Protein 3PNU (pdb70)

Solvent-accessible surface area: 29359 Å² total

Sequence (670 aa):
ENLYFQSNAMKLKNPLDMHLHLRDNQMLELIAPLSARDFCAAVIMPNLIPPLCNLEDLKAYKMRILKACKDENFTPLMTLFFKNYDEKFLYSAKDEIFGILYPAGITTNSNGGVSSFDIEYLKPTLEAMSDLNIPLLVHGETNDFVMDRESNFAKIYEKLAKHFPRLKIVMEHITTKTLCELLKDYENLYATITLHHLIITLDDVIGGKMNNPHHLFCKPIAKRYYEDKEEALCELAFSGYEKVMFGSDSAPHPKGCAAGVFSAPVILPVLAELFKQNSSEENLQKFLSDNTCKIYDLKFKEDKILTLEEKEWQVPNVYEDKYNQVVPYMAGEILKFQLKHENLYFQSNAMKLKNPLDMHLHLRDNQMLELIAPLSARDFCAAVIMPNLIPPLCNLEDLKAYKMRILKACCKDENFTPLMTLFFKNYDEKFLYSAKDEIFGILYPAGITTNSSFDIEYLKPTLEAMSDLNIPLLVHGETNDFVMDRESNFAKIYEKLAKHFPRLKIVMEHITTKTLCELLKDYENLYATITLHHLIITLDDVIGGKMNPHLFCKPIAKRYYEDKEEALCELAFSGYEKVMFGSDSAPHPKDGCAAGVFSAPVILPVLAELFKQQNSSEENLQKFLSDNTCKIYDLKFKEDKILTLEEKEWQVPNVYEDKYNQVVPYMAGEILKFQLKH

Structure (mmCIF, N/CA/C/O backbone):
data_3PNU
#
_entry.id   3PNU
#
_cell.length_a   69.520
_cell.length_b   80.802
_cell.length_c   154.878
_cell.angle_alpha   90.00
_cell.angle_beta   90.00
_cell.angle_gamma   90.00
#
_symmetry.space_group_name_H-M   'P 21 21 21'
#
loop_
_entity.id
_entity.type
_entity.pdbx_description
1 polymer Dihydroorotase
2 non-polymer 'ZINC ION'
3 non-polymer 'PHOSPHATE ION'
4 water water
#
loop_
_atom_site.group_PDB
_atom_site.id
_atom_site.type_symbol
_atom_site.label_atom_id
_atom_site.label_alt_id
_atom_site.label_comp_id
_atom_site.label_asym_id
_atom_site.label_entity_id
_atom_site.label_seq_id
_atom_site.pdbx_PDB_ins_code
_atom_site.Cartn_x
_atom_site.Cartn_y
_atom_site.Cartn_z
_atom_site.occupancy
_atom_site.B_iso_or_equiv
_atom_site.auth_seq_id
_atom_site.auth_comp_id
_atom_site.auth_asym_id
_atom_site.auth_atom_id
_atom_site.pdbx_PDB_model_num
ATOM 1 N N . GLU A 1 16 ? 49.041 5.138 50.884 1.00 85.33 -8 GLU A N 1
ATOM 2 C CA . GLU A 1 16 ? 48.687 4.123 49.851 1.00 85.06 -8 GLU A CA 1
ATOM 3 C C . GLU A 1 16 ? 49.910 3.499 49.152 1.00 84.42 -8 GLU A C 1
ATOM 4 O O . GLU A 1 16 ? 49.751 2.563 48.369 1.00 84.29 -8 GLU A O 1
ATOM 10 N N . ASN A 1 17 ? 51.115 4.014 49.427 1.00 83.50 -7 ASN A N 1
ATOM 11 C CA . ASN A 1 17 ? 52.363 3.484 48.830 1.00 82.66 -7 ASN A CA 1
ATOM 12 C C . ASN A 1 17 ? 52.623 2.007 49.149 1.00 82.22 -7 ASN A C 1
ATOM 13 O O . ASN A 1 17 ? 53.324 1.312 48.414 1.00 80.90 -7 ASN A O 1
ATOM 18 N N . LEU A 1 18 ? 52.043 1.539 50.244 1.00 82.23 -6 LEU A N 1
ATOM 19 C CA . LEU A 1 18 ? 52.237 0.186 50.699 1.00 83.01 -6 LEU A CA 1
ATOM 20 C C . LEU A 1 18 ? 50.909 -0.581 50.687 1.00 84.18 -6 LEU A C 1
ATOM 21 O O . LEU A 1 18 ? 49.865 -0.014 50.992 1.00 83.88 -6 LEU A O 1
ATOM 26 N N . TYR A 1 19 ? 50.951 -1.860 50.310 1.00 86.21 -5 TYR A N 1
ATOM 27 C CA . TYR A 1 19 ? 49.740 -2.697 50.274 1.00 88.41 -5 TYR A CA 1
ATOM 28 C C . TYR A 1 19 ? 50.039 -4.172 50.579 1.00 90.09 -5 TYR A C 1
ATOM 29 O O . TYR A 1 19 ? 51.161 -4.635 50.373 1.00 89.87 -5 TYR A O 1
ATOM 38 N N . PHE A 1 20 ? 48.992 -4.937 50.894 1.00 92.45 -4 PHE A N 1
ATOM 39 C CA . PHE A 1 20 ? 49.094 -6.370 51.222 1.00 94.45 -4 PHE A CA 1
ATOM 40 C C . PHE A 1 20 ? 48.662 -7.445 50.206 1.00 95.79 -4 PHE A C 1
ATOM 41 O O . PHE A 1 20 ? 48.425 -7.156 49.056 1.00 96.27 -4 PHE A O 1
ATOM 49 N N . GLN A 1 21 ? 48.591 -8.692 50.662 1.00 97.63 -3 GLN A N 1
ATOM 50 C CA . GLN A 1 21 ? 48.589 -9.888 49.810 1.00 98.82 -3 GLN A CA 1
ATOM 51 C C . GLN A 1 21 ? 48.438 -9.754 48.309 1.00 99.38 -3 GLN A C 1
ATOM 52 O O . GLN A 1 21 ? 49.376 -10.003 47.556 1.00 98.95 -3 GLN A O 1
ATOM 58 N N . SER A 1 22 ? 47.256 -9.356 47.872 1.00 99.79 -2 SER A N 1
ATOM 59 C CA . SER A 1 22 ? 47.052 -8.807 46.550 1.00 99.82 -2 SER A CA 1
ATOM 60 C C . SER A 1 22 ? 46.238 -7.564 46.723 1.00 99.45 -2 SER A C 1
ATOM 61 O O . SER A 1 22 ? 45.720 -7.321 47.793 1.00 99.70 -2 SER A O 1
ATOM 64 N N . ASN A 1 23 ? 46.116 -6.778 45.671 1.00 99.13 -1 ASN A N 1
ATOM 65 C CA . ASN A 1 23 ? 45.319 -5.557 45.709 1.00 98.66 -1 ASN A CA 1
ATOM 66 C C . ASN A 1 23 ? 43.906 -5.788 46.181 1.00 97.21 -1 ASN A C 1
ATOM 67 O O . ASN A 1 23 ? 43.002 -5.899 45.369 1.00 96.82 -1 ASN A O 1
ATOM 72 N N . ALA A 1 24 ? 43.710 -5.849 47.491 1.00 95.42 0 ALA A N 1
ATOM 73 C CA . ALA A 1 24 ? 42.383 -6.165 48.023 1.00 93.33 0 ALA A CA 1
ATOM 74 C C . ALA A 1 24 ? 41.404 -5.011 47.801 1.00 91.42 0 ALA A C 1
ATOM 75 O O . ALA A 1 24 ? 41.106 -4.248 48.733 1.00 91.60 0 ALA A O 1
ATOM 77 N N . MET A 1 25 ? 40.910 -4.892 46.562 1.00 88.25 1 MET A N 1
ATOM 78 C CA . MET A 1 25 ? 39.959 -3.838 46.191 1.00 85.12 1 MET A CA 1
ATOM 79 C C . MET A 1 25 ? 38.519 -4.333 46.335 1.00 81.06 1 MET A C 1
ATOM 80 O O . MET A 1 25 ? 38.143 -5.337 45.735 1.00 80.64 1 MET A O 1
ATOM 85 N N . LYS A 1 26 ? 37.735 -3.629 47.153 1.00 76.71 2 LYS A N 1
ATOM 86 C CA . LYS A 1 26 ? 36.330 -3.959 47.370 1.00 73.71 2 LYS A CA 1
ATOM 87 C C . LYS A 1 26 ? 35.418 -3.015 46.591 1.00 69.71 2 LYS A C 1
ATOM 88 O O . LYS A 1 26 ? 35.633 -1.805 46.558 1.00 68.19 2 LYS A O 1
ATOM 94 N N . LEU A 1 27 ? 34.387 -3.583 45.984 1.00 65.38 3 LEU A N 1
ATOM 95 C CA . LEU A 1 27 ? 33.394 -2.814 45.252 1.00 62.30 3 LEU A CA 1
ATOM 96 C C . LEU A 1 27 ? 32.061 -3.102 45.909 1.00 59.29 3 LEU A C 1
ATOM 97 O O . LEU A 1 27 ? 31.736 -4.251 46.168 1.00 59.31 3 LEU A O 1
ATOM 102 N N . LYS A 1 28 ? 31.292 -2.058 46.178 1.00 56.59 4 LYS A N 1
ATOM 103 C CA . LYS A 1 28 ? 30.006 -2.211 46.826 1.00 54.00 4 LYS A CA 1
ATOM 104 C C . LYS A 1 28 ? 28.807 -1.952 45.901 1.00 51.32 4 LYS A C 1
ATOM 105 O O . LYS A 1 28 ? 28.681 -0.884 45.307 1.00 49.46 4 LYS A O 1
ATOM 111 N N . ASN A 1 29 ? 27.928 -2.943 45.808 1.00 49.18 5 ASN A N 1
ATOM 112 C CA . ASN A 1 29 ? 26.696 -2.844 45.027 1.00 49.42 5 ASN A CA 1
ATOM 113 C C . ASN A 1 29 ? 26.864 -2.318 43.587 1.00 48.16 5 ASN A C 1
ATOM 114 O O . ASN A 1 29 ? 26.238 -1.334 43.204 1.00 48.79 5 ASN A O 1
ATOM 119 N N . PRO A 1 30 ? 27.716 -2.969 42.792 1.00 46.52 6 PRO A N 1
ATOM 120 C CA . PRO A 1 30 ? 27.890 -2.544 41.408 1.00 45.55 6 PRO A CA 1
ATOM 121 C C . PRO A 1 30 ? 26.600 -2.638 40.619 1.00 43.78 6 PRO A C 1
ATOM 122 O O . PRO A 1 30 ? 25.838 -3.604 40.736 1.00 41.52 6 PRO A O 1
ATOM 126 N N . LEU A 1 31 ? 26.364 -1.627 39.808 1.00 42.96 7 LEU A N 1
ATOM 127 C CA . LEU A 1 31 ? 25.183 -1.595 38.994 1.00 42.03 7 LEU A CA 1
ATOM 128 C C . LEU A 1 31 ? 25.558 -1.524 37.529 1.00 39.75 7 LEU A C 1
ATOM 129 O O . LEU A 1 31 ? 26.465 -0.792 37.161 1.00 38.29 7 LEU A O 1
ATOM 134 N N . ASP A 1 32 ? 24.883 -2.316 36.701 1.00 39.29 8 ASP A N 1
ATOM 135 C CA . ASP A 1 32 ? 25.076 -2.240 35.260 1.00 38.79 8 ASP A CA 1
ATOM 136 C C . ASP A 1 32 ? 23.813 -1.589 34.752 1.00 38.04 8 ASP A C 1
ATOM 137 O O . ASP A 1 32 ? 22.770 -2.244 34.651 1.00 38.64 8 ASP A O 1
ATOM 142 N N . MET A 1 33 ? 23.893 -0.295 34.431 1.00 38.52 9 MET A N 1
ATOM 143 C CA . MET A 1 33 ? 22.685 0.459 34.006 1.00 37.93 9 MET A CA 1
ATOM 144 C C . MET A 1 33 ? 22.270 0.345 32.537 1.00 37.07 9 MET A C 1
ATOM 145 O O . MET A 1 33 ? 21.390 1.088 32.084 1.00 36.07 9 MET A O 1
ATOM 150 N N . HIS A 1 34 ? 22.865 -0.591 31.800 1.00 36.62 10 HIS A N 1
ATOM 151 C CA . HIS A 1 34 ? 22.481 -0.804 30.401 1.00 37.57 10 HIS A CA 1
ATOM 152 C C . HIS A 1 34 ? 22.894 -2.214 29.981 1.00 36.17 10 HIS A C 1
ATOM 153 O O . HIS A 1 34 ? 24.035 -2.424 29.619 1.00 35.27 10 HIS A O 1
ATOM 160 N N . LEU A 1 35 ? 21.963 -3.161 29.992 1.00 37.41 11 LEU A N 1
ATOM 161 C CA . LEU A 1 35 ? 22.300 -4.549 29.701 1.00 39.45 11 LEU A CA 1
ATOM 162 C C . LEU A 1 35 ? 21.290 -5.275 28.839 1.00 40.29 11 LEU A C 1
ATOM 163 O O . LEU A 1 35 ? 20.096 -5.116 29.015 1.00 37.07 11 LEU A O 1
ATOM 168 N N . HIS A 1 36 ? 21.794 -6.091 27.913 1.00 43.07 12 HIS A N 1
ATOM 169 C CA . HIS A 1 36 ? 20.945 -6.940 27.046 1.00 44.67 12 HIS A CA 1
ATOM 170 C C . HIS A 1 36 ? 21.114 -8.401 27.452 1.00 45.72 12 HIS A C 1
ATOM 171 O O . HIS A 1 36 ? 22.222 -8.932 27.409 1.00 45.67 12 HIS A O 1
ATOM 178 N N . LEU A 1 37 ? 20.018 -9.037 27.857 1.00 48.42 13 LEU A N 1
ATOM 179 C CA . LEU A 1 37 ? 20.032 -10.445 28.295 1.00 49.75 13 LEU A CA 1
ATOM 180 C C . LEU A 1 37 ? 19.320 -11.384 27.316 1.00 51.69 13 LEU A C 1
ATOM 181 O O . LEU A 1 37 ? 19.234 -12.595 27.547 1.00 50.33 13 LEU A O 1
ATOM 186 N N . ARG A 1 38 ? 18.787 -10.822 26.238 1.00 53.56 14 ARG A N 1
ATOM 187 C CA . ARG A 1 38 ? 18.102 -11.612 25.218 1.00 54.78 14 ARG A CA 1
ATOM 188 C C . ARG A 1 38 ? 16.940 -12.418 25.819 1.00 56.58 14 ARG A C 1
ATOM 189 O O . ARG A 1 38 ? 16.162 -11.880 26.616 1.00 57.22 14 ARG A O 1
ATOM 197 N N . ASP A 1 39 ? 16.803 -13.694 25.450 1.00 57.64 15 ASP A N 1
ATOM 198 C CA . ASP A 1 39 ? 15.696 -14.479 25.981 1.00 58.12 15 ASP A CA 1
ATOM 199 C C . ASP A 1 39 ? 15.889 -15.970 25.765 1.00 58.91 15 ASP A C 1
ATOM 200 O O . ASP A 1 39 ? 16.894 -16.407 25.213 1.00 58.49 15 ASP A O 1
ATOM 205 N N . ASN A 1 40 ? 14.913 -16.741 26.237 1.00 60.18 16 ASN A N 1
ATOM 206 C CA . ASN A 1 40 ? 14.880 -18.173 26.040 1.00 59.74 16 ASN A CA 1
ATOM 207 C C . ASN A 1 40 ? 16.215 -18.786 26.415 1.00 60.09 16 ASN A C 1
ATOM 208 O O . ASN A 1 40 ? 16.737 -18.499 27.490 1.00 60.15 16 ASN A O 1
ATOM 213 N N . GLN A 1 41 ? 16.791 -19.590 25.525 1.00 59.57 17 GLN A N 1
ATOM 214 C CA . GLN A 1 41 ? 18.042 -20.282 25.824 1.00 60.22 17 GLN A CA 1
ATOM 215 C C . GLN A 1 41 ? 19.258 -19.366 25.978 1.00 59.17 17 GLN A C 1
ATOM 216 O O . GLN A 1 41 ? 20.141 -19.634 26.795 1.00 58.93 17 GLN A O 1
ATOM 222 N N . MET A 1 42 ? 19.300 -18.287 25.204 1.00 58.93 18 MET A N 1
ATOM 223 C CA . MET A 1 42 ? 20.416 -17.337 25.283 1.00 58.43 18 MET A CA 1
ATOM 224 C C . MET A 1 42 ? 20.484 -16.704 26.689 1.00 57.08 18 MET A C 1
ATOM 225 O O . MET A 1 42 ? 21.557 -16.570 27.293 1.00 54.21 18 MET A O 1
ATOM 230 N N . LEU A 1 43 ? 19.321 -16.316 27.191 1.00 57.27 19 LEU A N 1
ATOM 231 C CA . LEU A 1 43 ? 19.225 -15.744 28.517 1.00 58.56 19 LEU A CA 1
ATOM 232 C C . LEU A 1 43 ? 19.845 -16.672 29.561 1.00 59.31 19 LEU A C 1
ATOM 233 O O . LEU A 1 43 ? 20.666 -16.231 30.361 1.00 59.88 19 LEU A O 1
ATOM 238 N N . GLU A 1 44 ? 19.472 -17.954 29.528 1.00 59.75 20 GLU A N 1
ATOM 239 C CA . GLU A 1 44 ? 19.989 -18.955 30.486 1.00 61.10 20 GLU A CA 1
ATOM 240 C C . GLU A 1 44 ? 21.515 -19.066 30.469 1.00 60.23 20 GLU A C 1
ATOM 241 O O . GLU A 1 44 ? 22.133 -19.441 31.471 1.00 58.83 20 GLU A O 1
ATOM 247 N N . LEU A 1 45 ? 22.121 -18.734 29.337 1.00 60.11 21 LEU A N 1
ATOM 248 C CA . LEU A 1 45 ? 23.577 -18.819 29.203 1.00 60.86 21 LEU A CA 1
ATOM 249 C C . LEU A 1 45 ? 24.344 -17.583 29.688 1.00 59.94 21 LEU A C 1
ATOM 250 O O . LEU A 1 45 ? 25.345 -17.710 30.388 1.00 61.04 21 LEU A O 1
ATOM 255 N N . ILE A 1 46 ? 23.876 -16.395 29.312 1.00 58.85 22 ILE A N 1
ATOM 256 C CA . ILE A 1 46 ? 24.575 -15.146 29.666 1.00 57.64 22 ILE A CA 1
ATOM 257 C C . ILE A 1 46 ? 24.153 -14.481 31.002 1.00 55.71 22 ILE A C 1
ATOM 258 O O . ILE A 1 46 ? 24.989 -13.871 31.673 1.00 54.42 22 ILE A O 1
ATOM 263 N N . ALA A 1 47 ? 22.879 -14.606 31.378 1.00 53.49 23 ALA A N 1
ATOM 264 C CA . ALA A 1 47 ? 22.368 -13.958 32.592 1.00 54.18 23 ALA A CA 1
ATOM 265 C C . ALA A 1 47 ? 23.255 -14.185 33.808 1.00 54.64 23 ALA A C 1
ATOM 266 O O . ALA A 1 47 ? 23.554 -13.247 34.537 1.00 54.14 23 ALA A O 1
ATOM 268 N N . PRO A 1 48 ? 23.666 -15.434 34.043 1.00 56.12 24 PRO A N 1
ATOM 269 C CA . PRO A 1 48 ? 24.562 -15.720 35.161 1.00 56.04 24 PRO A CA 1
ATOM 270 C C . PRO A 1 48 ? 25.875 -14.975 35.108 1.00 55.11 24 PRO A C 1
ATOM 271 O O . PRO A 1 48 ? 26.437 -14.650 36.134 1.00 55.67 24 PRO A O 1
ATOM 275 N N . LEU A 1 49 ? 26.365 -14.700 33.917 1.00 55.34 25 LEU A N 1
ATOM 276 C CA . LEU A 1 49 ? 27.646 -14.010 33.793 1.00 54.78 25 LEU A CA 1
ATOM 277 C C . LEU A 1 49 ? 27.588 -12.570 34.348 1.00 53.75 25 LEU A C 1
ATOM 278 O O . LEU A 1 49 ? 28.606 -12.022 34.785 1.00 51.61 25 LEU A O 1
ATOM 283 N N . SER A 1 50 ? 26.389 -11.988 34.345 1.00 53.29 26 SER A N 1
ATOM 284 C CA . SER A 1 50 ? 26.156 -10.635 34.888 1.00 53.81 26 SER A CA 1
ATOM 285 C C . SER A 1 50 ? 25.665 -10.703 36.330 1.00 53.44 26 SER A C 1
ATOM 286 O O . SER A 1 50 ? 26.157 -9.989 37.186 1.00 53.37 26 SER A O 1
ATOM 289 N N . ALA A 1 51 ? 24.680 -11.567 36.573 1.00 55.03 27 ALA A N 1
ATOM 290 C CA . ALA A 1 51 ? 24.056 -11.728 37.897 1.00 55.94 27 ALA A CA 1
ATOM 291 C C . ALA A 1 51 ? 25.069 -12.023 38.983 1.00 56.88 27 ALA A C 1
ATOM 292 O O . ALA A 1 51 ? 24.858 -11.685 40.142 1.00 58.03 27 ALA A O 1
ATOM 294 N N . ARG A 1 52 ? 26.165 -12.657 38.605 1.00 58.23 28 ARG A N 1
ATOM 295 C CA . ARG A 1 52 ? 27.232 -12.976 39.539 1.00 60.03 28 ARG A CA 1
ATOM 296 C C . ARG A 1 52 ? 28.049 -11.742 39.954 1.00 58.89 28 ARG A C 1
ATOM 297 O O . ARG A 1 52 ? 28.433 -11.618 41.107 1.00 60.80 28 ARG A O 1
ATOM 305 N N . ASP A 1 53 ? 28.315 -10.827 39.028 1.00 58.03 29 ASP A N 1
ATOM 306 C CA . ASP A 1 53 ? 29.165 -9.657 39.345 1.00 57.14 29 ASP A CA 1
ATOM 307 C C . ASP A 1 53 ? 28.397 -8.384 39.706 1.00 54.65 29 ASP A C 1
ATOM 308 O O . ASP A 1 53 ? 28.979 -7.445 40.213 1.00 52.83 29 ASP A O 1
ATOM 313 N N . PHE A 1 54 ? 27.096 -8.352 39.446 1.00 53.61 30 PHE A N 1
ATOM 314 C CA . PHE A 1 54 ? 26.291 -7.156 39.739 1.00 52.71 30 PHE A CA 1
ATOM 315 C C . PHE A 1 54 ? 25.122 -7.443 40.665 1.00 51.46 30 PHE A C 1
ATOM 316 O O . PHE A 1 54 ? 24.586 -8.537 40.666 1.00 49.72 30 PHE A O 1
ATOM 324 N N . CYS A 1 55 ? 24.742 -6.455 41.470 1.00 52.16 31 CYS A N 1
ATOM 325 C CA . CYS A 1 55 ? 23.597 -6.623 42.370 1.00 52.15 31 CYS A CA 1
ATOM 326 C C . CYS A 1 55 ? 22.299 -6.296 41.647 1.00 50.60 31 CYS A C 1
ATOM 327 O O . CYS A 1 55 ? 21.216 -6.710 42.088 1.00 50.18 31 CYS A O 1
ATOM 330 N N . ALA A 1 56 ? 22.415 -5.560 40.535 1.00 47.72 32 ALA A N 1
ATOM 331 C CA . ALA A 1 56 ? 21.257 -5.168 39.722 1.00 46.37 32 ALA A CA 1
ATOM 332 C C . ALA A 1 56 ? 21.685 -4.645 38.337 1.00 44.32 32 ALA A C 1
ATOM 333 O O . ALA A 1 56 ? 22.825 -4.226 38.140 1.00 41.52 32 ALA A O 1
ATOM 335 N N . ALA A 1 57 ? 20.757 -4.661 37.387 1.00 43.46 33 ALA A N 1
ATOM 336 C CA . ALA A 1 57 ? 21.058 -4.178 36.039 1.00 42.73 33 ALA A CA 1
ATOM 337 C C . ALA A 1 57 ? 19.808 -3.718 35.333 1.00 42.21 33 ALA A C 1
ATOM 338 O O . ALA A 1 57 ? 18.751 -4.324 35.497 1.00 43.34 33 ALA A O 1
ATOM 340 N N . VAL A 1 58 ? 19.908 -2.619 34.579 1.00 41.49 34 VAL A N 1
ATOM 341 C CA . VAL A 1 58 ? 18.777 -2.168 33.784 1.00 39.30 34 VAL A CA 1
ATOM 342 C C . VAL A 1 58 ? 18.733 -3.141 32.606 1.00 39.37 34 VAL A C 1
ATOM 343 O O . VAL A 1 58 ? 19.736 -3.305 31.904 1.00 38.77 34 VAL A O 1
ATOM 347 N N . ILE A 1 59 ? 17.582 -3.793 32.416 1.00 39.12 35 ILE A N 1
ATOM 348 C CA . ILE A 1 59 ? 17.387 -4.801 31.369 1.00 38.97 35 ILE A CA 1
ATOM 349 C C . ILE A 1 59 ? 16.667 -4.157 30.200 1.00 40.44 35 ILE A C 1
ATOM 350 O O . ILE A 1 59 ? 15.505 -3.719 30.334 1.00 39.14 35 ILE A O 1
ATOM 355 N N . MET A 1 60 ? 17.342 -4.067 29.055 1.00 40.15 36 MET A N 1
ATOM 356 C CA . MET A 1 60 ? 16.722 -3.414 27.894 1.00 41.73 36 MET A CA 1
ATOM 357 C C . MET A 1 60 ? 15.648 -4.310 27.289 1.00 42.36 36 MET A C 1
ATOM 358 O O . MET A 1 60 ? 15.771 -5.538 27.334 1.00 43.93 36 MET A O 1
ATOM 363 N N . PRO A 1 61 ? 14.590 -3.701 26.733 1.00 42.23 37 PRO A N 1
ATOM 364 C CA . PRO A 1 61 ? 13.452 -4.435 26.255 1.00 44.53 37 PRO A CA 1
ATOM 365 C C . PRO A 1 61 ? 13.424 -4.725 24.761 1.00 47.09 37 PRO A C 1
ATOM 366 O O . PRO A 1 61 ? 12.344 -5.031 24.231 1.00 48.46 37 PRO A O 1
ATOM 370 N N . ASN A 1 62 ? 14.565 -4.629 24.080 1.00 48.28 38 ASN A N 1
ATOM 371 C CA . ASN A 1 62 ? 14.582 -4.841 22.624 1.00 49.44 38 ASN A CA 1
ATOM 372 C C . ASN A 1 62 ? 14.497 -6.320 22.248 1.00 49.90 38 ASN A C 1
ATOM 373 O O . ASN A 1 62 ? 15.424 -6.893 21.675 1.00 48.00 38 ASN A O 1
ATOM 378 N N . LEU A 1 63 ? 13.373 -6.931 22.609 1.00 52.57 39 LEU A N 1
ATOM 379 C CA . LEU A 1 63 ? 13.103 -8.325 22.288 1.00 55.10 39 LEU A CA 1
ATOM 380 C C . LEU A 1 63 ? 12.207 -8.368 21.059 1.00 55.65 39 LEU A C 1
ATOM 381 O O . LEU A 1 63 ? 11.686 -7.336 20.622 1.00 55.86 39 LEU A O 1
ATOM 386 N N . ILE A 1 64 ? 12.022 -9.570 20.518 1.00 57.14 40 ILE A N 1
ATOM 387 C CA . ILE A 1 64 ? 11.181 -9.779 19.349 1.00 57.45 40 ILE A CA 1
ATOM 388 C C . ILE A 1 64 ? 9.993 -10.629 19.774 1.00 58.68 40 ILE A C 1
ATOM 389 O O . ILE A 1 64 ? 10.138 -11.827 20.006 1.00 58.75 40 ILE A O 1
ATOM 394 N N . PRO A 1 65 ? 8.818 -10.013 19.921 1.00 59.86 41 PRO A N 1
ATOM 395 C CA . PRO A 1 65 ? 8.532 -8.592 19.740 1.00 61.13 41 PRO A CA 1
ATOM 396 C C . PRO A 1 65 ? 8.981 -7.805 20.966 1.00 62.38 41 PRO A C 1
ATOM 397 O O . PRO A 1 65 ? 9.264 -8.397 22.009 1.00 63.19 41 PRO A O 1
ATOM 401 N N . PRO A 1 66 ? 9.051 -6.476 20.851 1.00 63.44 42 PRO A N 1
ATOM 402 C CA . PRO A 1 66 ? 9.523 -5.703 21.994 1.00 63.59 42 PRO A CA 1
ATOM 403 C C . PRO A 1 66 ? 8.515 -5.601 23.139 1.00 62.34 42 PRO A C 1
ATOM 404 O O . PRO A 1 66 ? 7.310 -5.476 22.912 1.00 62.72 42 PRO A O 1
ATOM 408 N N . LEU A 1 67 ? 9.034 -5.636 24.361 1.00 60.60 43 LEU A N 1
ATOM 409 C CA . LEU A 1 67 ? 8.210 -5.559 25.552 1.00 59.88 43 LEU A CA 1
ATOM 410 C C . LEU A 1 67 ? 7.420 -4.262 25.579 1.00 60.20 43 LEU A C 1
ATOM 411 O O . LEU A 1 67 ? 7.991 -3.195 25.793 1.00 60.21 43 LEU A O 1
ATOM 416 N N . CYS A 1 68 ? 6.104 -4.359 25.360 1.00 60.62 44 CYS A N 1
ATOM 417 C CA . CYS A 1 68 ? 5.221 -3.187 25.348 1.00 60.34 44 CYS A CA 1
ATOM 418 C C . CYS A 1 68 ? 3.991 -3.317 26.258 1.00 60.69 44 CYS A C 1
ATOM 419 O O . CYS A 1 68 ? 3.047 -2.531 26.135 1.00 62.29 44 CYS A O 1
ATOM 422 N N . ASN A 1 69 ? 3.990 -4.297 27.164 1.00 60.49 45 ASN A N 1
ATOM 423 C CA . ASN A 1 69 ? 2.888 -4.450 28.131 1.00 59.84 45 ASN A CA 1
ATOM 424 C C . ASN A 1 69 ? 3.371 -5.161 29.392 1.00 59.11 45 ASN A C 1
ATOM 425 O O . ASN A 1 69 ? 4.346 -5.911 29.354 1.00 58.52 45 ASN A O 1
ATOM 430 N N . LEU A 1 70 ? 2.683 -4.915 30.506 1.00 59.76 46 LEU A N 1
ATOM 431 C CA . LEU A 1 70 ? 3.078 -5.467 31.819 1.00 59.85 46 LEU A CA 1
ATOM 432 C C . LEU A 1 70 ? 3.126 -6.979 31.905 1.00 60.49 46 LEU A C 1
ATOM 433 O O . LEU A 1 70 ? 4.034 -7.545 32.531 1.00 59.93 46 LEU A O 1
ATOM 438 N N . GLU A 1 71 ? 2.158 -7.634 31.266 1.00 61.40 47 GLU A N 1
ATOM 439 C CA . GLU A 1 71 ? 2.073 -9.096 31.287 1.00 62.02 47 GLU A CA 1
ATOM 440 C C . GLU A 1 71 ? 3.346 -9.732 30.770 1.00 60.05 47 GLU A C 1
ATOM 441 O O . GLU A 1 71 ? 3.934 -10.604 31.411 1.00 58.26 47 GLU A O 1
ATOM 447 N N . ASP A 1 72 ? 3.767 -9.281 29.597 1.00 59.61 48 ASP A N 1
ATOM 448 C CA . ASP A 1 72 ? 4.958 -9.823 28.959 1.00 59.11 48 ASP A CA 1
ATOM 449 C C . ASP A 1 72 ? 6.219 -9.458 29.744 1.00 57.32 48 ASP A C 1
ATOM 450 O O . ASP A 1 72 ? 7.157 -10.254 29.819 1.00 55.71 48 ASP A O 1
ATOM 455 N N . LEU A 1 73 ? 6.220 -8.264 30.344 1.00 56.88 49 LEU A N 1
ATOM 456 C CA . LEU A 1 73 ? 7.357 -7.791 31.151 1.00 56.24 49 LEU A CA 1
ATOM 457 C C . LEU A 1 73 ? 7.504 -8.697 32.371 1.00 56.14 49 LEU A C 1
ATOM 458 O O . LEU A 1 73 ? 8.599 -9.172 32.664 1.00 54.21 49 LEU A O 1
ATOM 463 N N . LYS A 1 74 ? 6.394 -8.942 33.075 1.00 57.14 50 LYS A N 1
ATOM 464 C CA . LYS A 1 74 ? 6.406 -9.849 34.240 1.00 58.90 50 LYS A CA 1
ATOM 465 C C . LYS A 1 74 ? 6.930 -11.208 33.805 1.00 57.70 50 LYS A C 1
ATOM 466 O O . LYS A 1 74 ? 7.807 -11.787 34.446 1.00 58.31 50 LYS A O 1
ATOM 472 N N . ALA A 1 75 ? 6.378 -11.704 32.702 1.00 56.53 51 ALA A N 1
ATOM 473 C CA . ALA A 1 75 ? 6.767 -12.991 32.150 1.00 56.21 51 ALA A CA 1
ATOM 474 C C . ALA A 1 75 ? 8.279 -13.066 31.930 1.00 55.74 51 ALA A C 1
ATOM 475 O O . ALA A 1 75 ? 8.922 -14.023 32.350 1.00 56.41 51 ALA A O 1
ATOM 477 N N . TYR A 1 76 ? 8.843 -12.042 31.282 1.00 55.35 52 TYR A N 1
ATOM 478 C CA . TYR A 1 76 ? 10.295 -11.985 30.998 1.00 53.49 52 TYR A CA 1
ATOM 479 C C . TYR A 1 76 ? 11.101 -11.898 32.290 1.00 52.81 52 TYR A C 1
ATOM 480 O O . TYR A 1 76 ? 12.139 -12.556 32.440 1.00 49.94 52 TYR A O 1
ATOM 489 N N . LYS A 1 77 ? 10.614 -11.085 33.225 1.00 54.03 53 LYS A N 1
ATOM 490 C CA . LYS A 1 77 ? 11.263 -10.946 34.535 1.00 55.69 53 LYS A CA 1
ATOM 491 C C . LYS A 1 77 ? 11.370 -12.323 35.181 1.00 57.28 53 LYS A C 1
ATOM 492 O O . LYS A 1 77 ? 12.452 -12.736 35.619 1.00 55.89 53 LYS A O 1
ATOM 498 N N . MET A 1 78 ? 10.244 -13.040 35.226 1.00 59.32 54 MET A N 1
ATOM 499 C CA . MET A 1 78 ? 10.250 -14.373 35.810 1.00 61.51 54 MET A CA 1
ATOM 500 C C . MET A 1 78 ? 11.349 -15.189 35.157 1.00 59.78 54 MET A C 1
ATOM 501 O O . MET A 1 78 ? 12.160 -15.810 35.851 1.00 60.15 54 MET A O 1
ATOM 506 N N . ARG A 1 79 ? 11.394 -15.169 33.823 1.00 58.58 55 ARG A N 1
ATOM 507 C CA . ARG A 1 79 ? 12.412 -15.934 33.094 1.00 57.52 55 ARG A CA 1
ATOM 508 C C . ARG A 1 79 ? 13.814 -15.518 33.528 1.00 56.10 55 ARG A C 1
ATOM 509 O O . ARG A 1 79 ? 14.680 -16.364 33.720 1.00 55.13 55 ARG A O 1
ATOM 517 N N . ILE A 1 80 ? 14.031 -14.214 33.699 1.00 55.93 56 ILE A N 1
ATOM 518 C CA . ILE A 1 80 ? 15.343 -13.725 34.137 1.00 55.75 56 ILE A CA 1
ATOM 519 C C . ILE A 1 80 ? 15.659 -14.272 35.520 1.00 56.21 56 ILE A C 1
ATOM 520 O O . ILE A 1 80 ? 16.740 -14.812 35.743 1.00 55.81 56 ILE A O 1
ATOM 525 N N . LEU A 1 81 ? 14.714 -14.136 36.445 1.00 57.86 57 LEU A N 1
ATOM 526 C CA . LEU A 1 81 ? 14.915 -14.627 37.820 1.00 59.70 57 LEU A CA 1
ATOM 527 C C . LEU A 1 81 ? 15.299 -16.108 37.882 1.00 61.44 57 LEU A C 1
ATOM 528 O O . LEU A 1 81 ? 16.171 -16.487 38.664 1.00 60.83 57 LEU A O 1
ATOM 533 N N . LYS A 1 82 ? 14.650 -16.942 37.068 1.00 64.33 58 LYS A N 1
ATOM 534 C CA . LYS A 1 82 ? 15.012 -18.363 37.020 1.00 66.87 58 LYS A CA 1
ATOM 535 C C . LYS A 1 82 ? 16.425 -18.547 36.513 1.00 67.92 58 LYS A C 1
ATOM 536 O O . LYS A 1 82 ? 17.203 -19.280 37.094 1.00 68.11 58 LYS A O 1
ATOM 542 N N . ALA A 1 83 ? 16.738 -17.871 35.413 1.00 70.14 59 ALA A N 1
ATOM 543 C CA . ALA A 1 83 ? 18.042 -17.977 34.762 1.00 71.46 59 ALA A CA 1
ATOM 544 C C . ALA A 1 83 ? 19.220 -17.608 35.658 1.00 72.61 59 ALA A C 1
ATOM 545 O O . ALA A 1 83 ? 20.335 -18.092 35.452 1.00 72.70 59 ALA A O 1
ATOM 547 N N . CYS A 1 84 ? 18.965 -16.753 36.644 1.00 74.67 60 CYS A N 1
ATOM 548 C CA . CYS A 1 84 ? 19.994 -16.302 37.586 1.00 76.24 60 CYS A CA 1
ATOM 549 C C . CYS A 1 84 ? 20.137 -17.274 38.740 1.00 77.95 60 CYS A C 1
ATOM 550 O O . CYS A 1 84 ? 21.238 -17.470 39.268 1.00 78.59 60 CYS A O 1
ATOM 553 N N . LYS A 1 85 ? 19.003 -17.850 39.139 1.00 79.04 61 LYS A N 1
ATOM 554 C CA . LYS A 1 85 ? 18.943 -18.856 40.194 1.00 80.15 61 LYS A CA 1
ATOM 555 C C . LYS A 1 85 ? 19.375 -18.222 41.522 1.00 80.38 61 LYS A C 1
ATOM 556 O O . LYS A 1 85 ? 18.821 -17.205 41.952 1.00 81.00 61 LYS A O 1
ATOM 562 N N . ASP A 1 86 ? 20.380 -18.825 42.148 1.00 80.20 62 ASP A N 1
ATOM 563 C CA . ASP A 1 86 ? 20.814 -18.506 43.505 1.00 80.16 62 ASP A CA 1
ATOM 564 C C . ASP A 1 86 ? 21.575 -17.188 43.697 1.00 78.80 62 ASP A C 1
ATOM 565 O O . ASP A 1 86 ? 21.979 -16.867 44.819 1.00 79.22 62 ASP A O 1
ATOM 570 N N . GLU A 1 87 ? 21.768 -16.426 42.625 1.00 76.47 63 GLU A N 1
ATOM 571 C CA . GLU A 1 87 ? 22.506 -15.172 42.717 1.00 74.18 63 GLU A CA 1
ATOM 572 C C . GLU A 1 87 ? 21.675 -14.043 43.301 1.00 71.76 63 GLU A C 1
ATOM 573 O O . GLU A 1 87 ? 20.464 -13.986 43.098 1.00 71.35 63 GLU A O 1
ATOM 579 N N . ASN A 1 88 ? 22.339 -13.161 44.045 1.00 69.17 64 ASN A N 1
ATOM 580 C CA . ASN A 1 88 ? 21.700 -11.975 44.592 1.00 67.42 64 ASN A CA 1
ATOM 581 C C . ASN A 1 88 ? 21.758 -10.965 43.457 1.00 64.96 64 ASN A C 1
ATOM 582 O O . ASN A 1 88 ? 22.823 -10.391 43.178 1.00 65.27 64 ASN A O 1
ATOM 587 N N . PHE A 1 89 ? 20.626 -10.752 42.796 1.00 61.22 65 PHE A N 1
ATOM 588 C CA . PHE A 1 89 ? 20.593 -9.879 41.632 1.00 58.36 65 PHE A CA 1
ATOM 589 C C . PHE A 1 89 ? 19.199 -9.372 41.306 1.00 55.10 65 PHE A C 1
ATOM 590 O O . PHE A 1 89 ? 18.301 -10.161 41.065 1.00 54.13 65 PHE A O 1
ATOM 598 N N . THR A 1 90 ? 19.029 -8.054 41.289 1.00 51.95 66 THR A N 1
ATOM 599 C CA . THR A 1 90 ? 17.737 -7.463 40.972 1.00 50.63 66 THR A CA 1
ATOM 600 C C . THR A 1 90 ? 17.726 -6.868 39.551 1.00 50.09 66 THR A C 1
ATOM 601 O O . THR A 1 90 ? 18.399 -5.880 39.277 1.00 49.89 66 THR A O 1
ATOM 605 N N . PRO A 1 91 ? 16.949 -7.470 38.648 1.00 49.92 67 PRO A N 1
ATOM 606 C CA . PRO A 1 91 ? 16.852 -6.962 37.292 1.00 48.84 67 PRO A CA 1
ATOM 607 C C . PRO A 1 91 ? 15.929 -5.764 37.255 1.00 47.96 67 PRO A C 1
ATOM 608 O O . PRO A 1 91 ? 14.801 -5.861 37.721 1.00 48.80 67 PRO A O 1
ATOM 612 N N . LEU A 1 92 ? 16.400 -4.641 36.719 1.00 46.52 68 LEU A N 1
ATOM 613 C CA . LEU A 1 92 ? 15.582 -3.432 36.644 1.00 44.99 68 LEU A CA 1
ATOM 614 C C . LEU A 1 92 ? 14.940 -3.403 35.264 1.00 44.39 68 LEU A C 1
ATOM 615 O O . LEU A 1 92 ? 15.582 -3.110 34.269 1.00 45.29 68 LEU A O 1
ATOM 620 N N . MET A 1 93 ? 13.649 -3.670 35.227 1.00 43.37 69 MET A N 1
ATOM 621 C CA . MET A 1 93 ? 12.924 -3.839 33.979 1.00 42.89 69 MET A CA 1
ATOM 622 C C . MET A 1 93 ? 12.526 -2.560 33.256 1.00 42.48 69 MET A C 1
ATOM 623 O O . MET A 1 93 ? 12.284 -1.529 33.879 1.00 41.41 69 MET A O 1
ATOM 628 N N . THR A 1 94 ? 12.445 -2.653 31.928 1.00 40.96 70 THR A N 1
ATOM 629 C CA . THR A 1 94 ? 12.013 -1.533 31.125 1.00 40.81 70 THR A CA 1
ATOM 630 C C . THR A 1 94 ? 11.061 -1.965 30.027 1.00 41.88 70 THR A C 1
ATOM 631 O O . THR A 1 94 ? 11.078 -3.114 29.575 1.00 42.15 70 THR A O 1
ATOM 635 N N . LEU A 1 95 ? 10.252 -1.011 29.597 1.00 43.07 71 LEU A N 1
ATOM 636 C CA . LEU A 1 95 ? 9.367 -1.176 28.471 1.00 44.43 71 LEU A CA 1
ATOM 637 C C . LEU A 1 95 ? 9.974 -0.432 27.281 1.00 45.90 71 LEU A C 1
ATOM 638 O O . LEU A 1 95 ? 10.745 0.536 27.436 1.00 47.46 71 LEU A O 1
ATOM 643 N N . PHE A 1 96 ? 9.615 -0.907 26.097 1.00 46.22 72 PHE A N 1
ATOM 644 C CA . PHE A 1 96 ? 10.030 -0.332 24.836 1.00 45.54 72 PHE A CA 1
ATOM 645 C C . PHE A 1 96 ? 9.152 0.867 24.629 1.00 45.69 72 PHE A C 1
ATOM 646 O O . PHE A 1 96 ? 7.929 0.786 24.813 1.00 46.29 72 PHE A O 1
ATOM 654 N N . PHE A 1 97 ? 9.741 1.995 24.260 1.00 44.03 73 PHE A N 1
ATOM 655 C CA . PHE A 1 97 ? 8.939 3.196 24.128 1.00 43.71 73 PHE A CA 1
ATOM 656 C C . PHE A 1 97 ? 7.928 3.207 22.993 1.00 45.84 73 PHE A C 1
ATOM 657 O O . PHE A 1 97 ? 8.194 2.742 21.895 1.00 44.42 73 PHE A O 1
ATOM 665 N N . LYS A 1 98 ? 6.770 3.776 23.305 1.00 49.07 74 LYS A N 1
ATOM 666 C CA . LYS A 1 98 ? 5.688 4.023 22.360 1.00 52.18 74 LYS A CA 1
ATOM 667 C C . LYS A 1 98 ? 4.816 5.042 23.095 1.00 52.96 74 LYS A C 1
ATOM 668 O O . LYS A 1 98 ? 5.127 5.386 24.229 1.00 52.15 74 LYS A O 1
ATOM 674 N N . ASN A 1 99 ? 3.734 5.506 22.479 1.00 54.95 75 ASN A N 1
ATOM 675 C CA . ASN A 1 99 ? 2.883 6.563 23.080 1.00 57.08 75 ASN A CA 1
ATOM 676 C C . ASN A 1 99 ? 1.944 6.141 24.205 1.00 57.51 75 ASN A C 1
ATOM 677 O O . ASN A 1 99 ? 0.739 6.387 24.133 1.00 60.06 75 ASN A O 1
ATOM 682 N N . TYR A 1 100 ? 2.479 5.539 25.258 1.00 57.66 76 TYR A N 1
ATOM 683 C CA . TYR A 1 100 ? 1.649 5.096 26.370 1.00 56.00 76 TYR A CA 1
ATOM 684 C C . TYR A 1 100 ? 0.880 6.287 26.957 1.00 57.63 76 TYR A C 1
ATOM 685 O O . TYR A 1 100 ? 1.356 7.414 26.891 1.00 57.25 76 TYR A O 1
ATOM 694 N N . ASP A 1 101 ? -0.306 6.034 27.519 1.00 58.84 77 ASP A N 1
ATOM 695 C CA . ASP A 1 101 ? -1.111 7.097 28.156 1.00 60.30 77 ASP A CA 1
ATOM 696 C C . ASP A 1 101 ? -0.883 7.114 29.677 1.00 60.13 77 ASP A C 1
ATOM 697 O O . ASP A 1 101 ? -0.275 6.198 30.229 1.00 58.68 77 ASP A O 1
ATOM 702 N N . GLU A 1 102 ? -1.391 8.142 30.346 1.00 61.01 78 GLU A N 1
ATOM 703 C CA . GLU A 1 102 ? -1.192 8.295 31.785 1.00 62.37 78 GLU A CA 1
ATOM 704 C C . GLU A 1 102 ? -1.712 7.085 32.548 1.00 63.63 78 GLU A C 1
ATOM 705 O O . GLU A 1 102 ? -1.011 6.534 33.406 1.00 64.18 78 GLU A O 1
ATOM 711 N N . LYS A 1 103 ? -2.927 6.653 32.224 1.00 64.60 79 LYS A N 1
ATOM 712 C CA . LYS A 1 103 ? -3.524 5.508 32.906 1.00 64.60 79 LYS A CA 1
ATOM 713 C C . LYS A 1 103 ? -2.605 4.292 32.853 1.00 62.90 79 LYS A C 1
ATOM 714 O O . LYS A 1 103 ? -2.375 3.636 33.866 1.00 63.49 79 LYS A O 1
ATOM 720 N N . PHE A 1 104 ? -2.064 3.985 31.687 1.00 61.75 80 PHE A N 1
ATOM 721 C CA . PHE A 1 104 ? -1.181 2.825 31.588 1.00 61.35 80 PHE A CA 1
ATOM 722 C C . PHE A 1 104 ? 0.118 3.007 32.371 1.00 61.04 80 PHE A C 1
ATOM 723 O O . PHE A 1 104 ? 0.625 2.059 32.990 1.00 60.34 80 PHE A O 1
ATOM 731 N N . LEU A 1 105 ? 0.660 4.222 32.323 1.00 60.44 81 LEU A N 1
ATOM 732 C CA . LEU A 1 105 ? 1.907 4.528 33.012 1.00 59.28 81 LEU A CA 1
ATOM 733 C C . LEU A 1 105 ? 1.742 4.437 34.520 1.00 59.59 81 LEU A C 1
ATOM 734 O O . LEU A 1 105 ? 2.633 3.934 35.203 1.00 58.24 81 LEU A O 1
ATOM 739 N N . TYR A 1 106 ? 0.609 4.912 35.039 1.00 60.27 82 TYR A N 1
ATOM 740 C CA . TYR A 1 106 ? 0.362 4.854 36.481 1.00 61.36 82 TYR A CA 1
ATOM 741 C C . TYR A 1 106 ? 0.348 3.419 37.019 1.00 59.72 82 TYR A C 1
ATOM 742 O O . TYR A 1 106 ? 0.779 3.174 38.135 1.00 59.71 82 TYR A O 1
ATOM 751 N N . SER A 1 107 ? -0.139 2.478 36.224 1.00 58.75 83 SER A N 1
ATOM 752 C CA . SER A 1 107 ? -0.182 1.092 36.653 1.00 58.55 83 SER A CA 1
ATOM 753 C C . SER A 1 107 ? 1.171 0.405 36.532 1.00 58.24 83 SER A C 1
ATOM 754 O O . SER A 1 107 ? 1.389 -0.637 37.146 1.00 59.94 83 SER A O 1
ATOM 757 N N . ALA A 1 108 ? 2.085 0.980 35.752 1.00 57.19 84 ALA A N 1
ATOM 758 C CA . ALA A 1 108 ? 3.401 0.369 35.527 1.00 55.71 84 ALA A CA 1
ATOM 759 C C . ALA A 1 108 ? 4.567 0.970 36.321 1.00 54.92 84 ALA A C 1
ATOM 760 O O . ALA A 1 108 ? 5.610 0.337 36.442 1.00 54.17 84 ALA A O 1
ATOM 762 N N . LYS A 1 109 ? 4.387 2.165 36.875 1.00 54.41 85 LYS A N 1
ATOM 763 C CA . LYS A 1 109 ? 5.475 2.875 37.575 1.00 55.54 85 LYS A CA 1
ATOM 764 C C . LYS A 1 109 ? 6.272 2.092 38.624 1.00 55.69 85 LYS A C 1
ATOM 765 O O . LYS A 1 109 ? 7.470 2.341 38.806 1.00 56.08 85 LYS A O 1
ATOM 771 N N . ASP A 1 110 ? 5.613 1.170 39.317 1.00 55.48 86 ASP A N 1
ATOM 772 C CA . ASP A 1 110 ? 6.266 0.383 40.351 1.00 55.53 86 ASP A CA 1
ATOM 773 C C . ASP A 1 110 ? 6.775 -0.923 39.816 1.00 54.70 86 ASP A C 1
ATOM 774 O O . ASP A 1 110 ? 7.523 -1.601 40.493 1.00 55.93 86 ASP A O 1
ATOM 779 N N . GLU A 1 111 ? 6.377 -1.282 38.598 1.00 53.96 87 GLU A N 1
ATOM 780 C CA . GLU A 1 111 ? 6.869 -2.511 37.955 1.00 52.95 87 GLU A CA 1
ATOM 781 C C . GLU A 1 111 ? 8.108 -2.257 37.095 1.00 51.73 87 GLU A C 1
ATOM 782 O O . GLU A 1 111 ? 8.897 -3.174 36.846 1.00 52.41 87 GLU A O 1
ATOM 788 N N . ILE A 1 112 ? 8.285 -1.022 36.628 1.00 49.90 88 ILE A N 1
ATOM 789 C CA . ILE A 1 112 ? 9.401 -0.722 35.738 1.00 48.34 88 ILE A CA 1
ATOM 790 C C . ILE A 1 112 ? 10.335 0.343 36.251 1.00 46.90 88 ILE A C 1
ATOM 791 O O . ILE A 1 112 ? 9.926 1.271 36.957 1.00 45.99 88 ILE A O 1
ATOM 796 N N . PHE A 1 113 ? 11.596 0.193 35.856 1.00 44.90 89 PHE A N 1
ATOM 797 C CA . PHE A 1 113 ? 12.632 1.133 36.182 1.00 44.01 89 PHE A CA 1
ATOM 798 C C . PHE A 1 113 ? 12.606 2.324 35.227 1.00 43.65 89 PHE A C 1
ATOM 799 O O . PHE A 1 113 ? 12.787 3.451 35.642 1.00 44.93 89 PHE A O 1
ATOM 807 N N . GLY A 1 114 ? 12.414 2.056 33.941 1.00 44.42 90 GLY A N 1
ATOM 808 C CA . GLY A 1 114 ? 12.353 3.112 32.920 1.00 44.49 90 GLY A CA 1
ATOM 809 C C . GLY A 1 114 ? 11.753 2.641 31.603 1.00 44.02 90 GLY A C 1
ATOM 810 O O . GLY A 1 114 ? 11.400 1.467 31.443 1.00 44.27 90 GLY A O 1
ATOM 811 N N . ILE A 1 115 ? 11.618 3.579 30.676 1.00 42.69 91 ILE A N 1
ATOM 812 C CA . ILE A 1 115 ? 11.110 3.310 29.344 1.00 41.01 91 ILE A CA 1
ATOM 813 C C . ILE A 1 115 ? 12.231 3.707 28.382 1.00 41.47 91 ILE A C 1
ATOM 814 O O . ILE A 1 115 ? 12.723 4.818 28.454 1.00 40.05 91 ILE A O 1
ATOM 831 N N . LEU A 1 117 ? 13.693 4.495 24.681 1.00 41.84 93 LEU A N 1
ATOM 832 C CA . LEU A 1 117 ? 13.323 4.976 23.366 1.00 40.72 93 LEU A CA 1
ATOM 833 C C . LEU A 1 117 ? 14.371 4.608 22.317 1.00 41.42 93 LEU A C 1
ATOM 834 O O . LEU A 1 117 ? 15.528 4.980 22.424 1.00 41.14 93 LEU A O 1
ATOM 839 N N . TYR A 1 118 ? 13.942 3.851 21.319 1.00 41.89 94 TYR A N 1
ATOM 840 C CA . TYR A 1 118 ? 14.787 3.487 20.213 1.00 43.37 94 TYR A CA 1
ATOM 841 C C . TYR A 1 118 ? 14.256 4.229 18.983 1.00 44.49 94 TYR A C 1
ATOM 842 O O . TYR A 1 118 ? 13.086 4.103 18.667 1.00 45.05 94 TYR A O 1
ATOM 851 N N . PRO A 1 119 ? 15.092 5.044 18.321 1.00 46.54 95 PRO A N 1
ATOM 852 C CA . PRO A 1 119 ? 14.639 5.674 17.078 1.00 48.88 95 PRO A CA 1
ATOM 853 C C . PRO A 1 119 ? 14.443 4.599 16.005 1.00 51.09 95 PRO A C 1
ATOM 854 O O . PRO A 1 119 ? 15.235 3.659 15.923 1.00 51.08 95 PRO A O 1
ATOM 858 N N . ALA A 1 120 ? 13.391 4.745 15.204 1.00 55.37 96 ALA A N 1
ATOM 859 C CA . ALA A 1 120 ? 13.023 3.769 14.163 1.00 58.36 96 ALA A CA 1
ATOM 860 C C . ALA A 1 120 ? 14.181 3.220 13.338 1.00 60.62 96 ALA A C 1
ATOM 861 O O . ALA A 1 120 ? 14.894 3.970 12.662 1.00 59.70 96 ALA A O 1
ATOM 863 N N . GLY A 1 121 ? 14.337 1.899 13.424 1.00 64.00 97 GLY A N 1
ATOM 864 C CA . GLY A 1 121 ? 15.342 1.140 12.685 1.00 67.60 97 GLY A CA 1
ATOM 865 C C . GLY A 1 121 ? 16.762 1.666 12.740 1.00 70.36 97 GLY A C 1
ATOM 866 O O . GLY A 1 121 ? 17.413 1.822 11.700 1.00 71.89 97 GLY A O 1
ATOM 867 N N . ILE A 1 122 ? 17.253 1.948 13.941 1.00 72.30 98 ILE A N 1
ATOM 868 C CA . ILE A 1 122 ? 18.612 2.448 14.078 1.00 73.75 98 ILE A CA 1
ATOM 869 C C . ILE A 1 122 ? 19.549 1.366 14.621 1.00 74.83 98 ILE A C 1
ATOM 870 O O . ILE A 1 122 ? 20.717 1.311 14.225 1.00 74.66 98 ILE A O 1
ATOM 875 N N . THR A 1 123 ? 19.038 0.502 15.503 1.00 76.12 99 THR A N 1
ATOM 876 C CA . THR A 1 123 ? 19.861 -0.559 16.112 1.00 77.33 99 THR A CA 1
ATOM 877 C C . THR A 1 123 ? 19.159 -1.945 16.065 1.00 78.13 99 THR A C 1
ATOM 878 O O . THR A 1 123 ? 18.177 -2.125 15.325 1.00 78.68 99 THR A O 1
ATOM 882 N N . THR A 1 124 ? 19.678 -2.910 16.833 1.00 78.93 100 THR A N 1
ATOM 883 C CA . THR A 1 124 ? 19.132 -4.286 16.888 1.00 79.51 100 THR A CA 1
ATOM 884 C C . THR A 1 124 ? 17.719 -4.338 17.506 1.00 79.99 100 THR A C 1
ATOM 885 O O . THR A 1 124 ? 17.549 -4.065 18.701 1.00 79.91 100 THR A O 1
ATOM 889 N N . ASN A 1 125 ? 16.725 -4.693 16.681 1.00 80.13 101 ASN A N 1
ATOM 890 C CA . ASN A 1 125 ? 15.304 -4.791 17.093 1.00 80.33 101 ASN A CA 1
ATOM 891 C C . ASN A 1 125 ? 14.707 -3.430 17.464 1.00 80.05 101 ASN A C 1
ATOM 892 O O . ASN A 1 125 ? 14.427 -3.146 18.631 1.00 80.37 101 ASN A O 1
ATOM 897 N N . SER A 1 126 ? 14.512 -2.601 16.446 1.00 79.29 102 SER A N 1
ATOM 898 C CA . SER A 1 126 ? 13.988 -1.252 16.626 1.00 78.35 102 SER A CA 1
ATOM 899 C C . SER A 1 126 ? 12.978 -0.850 15.541 1.00 77.96 102 SER A C 1
ATOM 900 O O . SER A 1 126 ? 12.590 0.328 15.455 1.00 78.12 102 SER A O 1
ATOM 903 N N . ASN A 1 127 ? 12.539 -1.818 14.731 1.00 76.80 103 ASN A N 1
ATOM 904 C CA . ASN A 1 127 ? 11.614 -1.534 13.617 1.00 75.85 103 ASN A CA 1
ATOM 905 C C . ASN A 1 127 ? 10.308 -0.900 14.088 1.00 74.28 103 ASN A C 1
ATOM 906 O O . ASN A 1 127 ? 9.688 -0.132 13.353 1.00 73.90 103 ASN A O 1
ATOM 911 N N . GLY A 1 128 ? 9.905 -1.215 15.318 1.00 72.94 104 GLY A N 1
ATOM 912 C CA . GLY A 1 128 ? 8.703 -0.632 15.907 1.00 71.93 104 GLY A CA 1
ATOM 913 C C . GLY A 1 128 ? 9.039 0.641 16.671 1.00 70.63 104 GLY A C 1
ATOM 914 O O . GLY A 1 128 ? 8.239 1.114 17.475 1.00 71.11 104 GLY A O 1
ATOM 915 N N . GLY A 1 129 ? 10.218 1.210 16.400 1.00 68.44 105 GLY A N 1
ATOM 916 C CA . GLY A 1 129 ? 10.697 2.404 17.098 1.00 66.16 105 GLY A CA 1
ATOM 917 C C . GLY A 1 129 ? 10.020 3.714 16.751 1.00 64.17 105 GLY A C 1
ATOM 918 O O . GLY A 1 129 ? 9.118 3.766 15.917 1.00 64.32 105 GLY A O 1
ATOM 919 N N . VAL A 1 130 ? 10.472 4.775 17.409 1.00 61.37 106 VAL A N 1
ATOM 920 C CA . VAL A 1 130 ? 9.934 6.104 17.207 1.00 59.67 106 VAL A CA 1
ATOM 921 C C . VAL A 1 130 ? 10.424 6.631 15.869 1.00 59.46 106 VAL A C 1
ATOM 922 O O . VAL A 1 130 ? 11.593 6.481 15.527 1.00 60.30 106 VAL A O 1
ATOM 926 N N . SER A 1 131 ? 9.522 7.229 15.109 1.00 58.30 107 SER A N 1
ATOM 927 C CA . SER A 1 131 ? 9.858 7.763 13.803 1.00 58.77 107 SER A CA 1
ATOM 928 C C . SER A 1 131 ? 9.575 9.245 13.760 1.00 57.12 107 SER A C 1
ATOM 929 O O . SER A 1 131 ? 9.622 9.857 12.706 1.00 56.85 107 SER A O 1
ATOM 932 N N . SER A 1 132 ? 9.291 9.831 14.913 1.00 55.22 108 SER A N 1
ATOM 933 C CA . SER A 1 132 ? 8.985 11.232 14.969 1.00 53.61 108 SER A CA 1
ATOM 934 C C . SER A 1 132 ? 9.236 11.792 16.357 1.00 52.43 108 SER A C 1
ATOM 935 O O . SER A 1 132 ? 8.860 11.170 17.347 1.00 52.81 108 SER A O 1
ATOM 938 N N . PHE A 1 133 ? 9.869 12.961 16.419 1.00 49.57 109 PHE A N 1
ATOM 939 C CA . PHE A 1 133 ? 10.126 13.634 17.676 1.00 48.98 109 PHE A CA 1
ATOM 940 C C . PHE A 1 133 ? 9.311 14.918 17.761 1.00 48.53 109 PHE A C 1
ATOM 941 O O . PHE A 1 133 ? 9.717 15.893 18.364 1.00 47.79 109 PHE A O 1
ATOM 949 N N . ASP A 1 134 ? 8.143 14.886 17.135 1.00 49.94 110 ASP A N 1
ATOM 950 C CA . ASP A 1 134 ? 7.199 15.981 17.164 1.00 50.07 110 ASP A CA 1
ATOM 951 C C . ASP A 1 134 ? 6.794 16.164 18.624 1.00 50.10 110 ASP A C 1
ATOM 952 O O . ASP A 1 134 ? 6.428 15.194 19.289 1.00 49.71 110 ASP A O 1
ATOM 957 N N . ILE A 1 135 ? 6.864 17.391 19.128 1.00 50.71 111 ILE A N 1
ATOM 958 C CA . ILE A 1 135 ? 6.543 17.644 20.535 1.00 51.67 111 ILE A CA 1
ATOM 959 C C . ILE A 1 135 ? 5.125 17.267 20.986 1.00 53.24 111 ILE A C 1
ATOM 960 O O . ILE A 1 135 ? 4.983 16.667 22.054 1.00 53.03 111 ILE A O 1
ATOM 965 N N . GLU A 1 136 ? 4.089 17.585 20.203 1.00 54.19 112 GLU A N 1
ATOM 966 C CA . GLU A 1 136 ? 2.724 17.235 20.619 1.00 55.65 112 GLU A CA 1
ATOM 967 C C . GLU A 1 136 ? 2.464 15.736 20.573 1.00 54.40 112 GLU A C 1
ATOM 968 O O . GLU A 1 136 ? 1.787 15.186 21.430 1.00 53.41 112 GLU A O 1
ATOM 974 N N . TYR A 1 137 ? 3.013 15.081 19.572 1.00 54.16 113 TYR A N 1
ATOM 975 C CA . TYR A 1 137 ? 2.878 13.644 19.443 1.00 55.16 113 TYR A CA 1
ATOM 976 C C . TYR A 1 137 ? 3.402 12.913 20.713 1.00 54.47 113 TYR A C 1
ATOM 977 O O . TYR A 1 137 ? 2.789 11.972 21.194 1.00 54.31 113 TYR A O 1
ATOM 986 N N . LEU A 1 138 ? 4.525 13.374 21.258 1.00 52.23 114 LEU A N 1
ATOM 987 C CA . LEU A 1 138 ? 5.107 12.763 22.446 1.00 50.92 114 LEU A CA 1
ATOM 988 C C . LEU A 1 138 ? 4.657 13.405 23.764 1.00 49.94 114 LEU A C 1
ATOM 989 O O . LEU A 1 138 ? 4.851 12.829 24.820 1.00 48.03 114 LEU A O 1
ATOM 994 N N . LYS A 1 139 ? 4.045 14.576 23.716 1.00 49.71 115 LYS A N 1
ATOM 995 C CA . LYS A 1 139 ? 3.721 15.277 24.961 1.00 51.76 115 LYS A CA 1
ATOM 996 C C . LYS A 1 139 ? 2.948 14.524 26.051 1.00 52.28 115 LYS A C 1
ATOM 997 O O . LYS A 1 139 ? 3.398 14.463 27.198 1.00 53.09 115 LYS A O 1
ATOM 1003 N N . PRO A 1 140 ? 1.793 13.942 25.715 1.00 52.70 116 PRO A N 1
ATOM 1004 C CA . PRO A 1 140 ? 1.051 13.266 26.796 1.00 52.19 116 PRO A CA 1
ATOM 1005 C C . PRO A 1 140 ? 1.888 12.244 27.569 1.00 50.43 116 PRO A C 1
ATOM 1006 O O . PRO A 1 140 ? 1.893 12.245 28.799 1.00 49.61 116 PRO A O 1
ATOM 1010 N N . THR A 1 141 ? 2.587 11.388 26.836 1.00 49.13 117 THR A N 1
ATOM 1011 C CA . THR A 1 141 ? 3.417 10.355 27.430 1.00 46.95 117 THR A CA 1
ATOM 1012 C C . THR A 1 141 ? 4.580 10.897 28.259 1.00 47.86 117 THR A C 1
ATOM 1013 O O . THR A 1 141 ? 4.773 10.478 29.402 1.00 48.70 117 THR A O 1
ATOM 1017 N N . LEU A 1 142 ? 5.352 11.831 27.705 1.00 46.44 118 LEU A N 1
ATOM 1018 C CA . LEU A 1 142 ? 6.508 12.362 28.436 1.00 46.05 118 LEU A CA 1
ATOM 1019 C C . LEU A 1 142 ? 6.116 13.172 29.672 1.00 46.44 118 LEU A C 1
ATOM 1020 O O . LEU A 1 142 ? 6.885 13.236 30.654 1.00 45.18 118 LEU A O 1
ATOM 1025 N N . GLU A 1 143 ? 4.934 13.790 29.634 1.00 46.08 119 GLU A N 1
ATOM 1026 C CA . GLU A 1 143 ? 4.448 14.547 30.786 1.00 47.05 119 GLU A CA 1
ATOM 1027 C C . GLU A 1 143 ? 4.016 13.618 31.904 1.00 44.94 119 GLU A C 1
ATOM 1028 O O . GLU A 1 143 ? 4.271 13.896 33.061 1.00 45.70 119 GLU A O 1
ATOM 1034 N N . ALA A 1 144 ? 3.360 12.522 31.556 1.00 44.40 120 ALA A N 1
ATOM 1035 C CA . ALA A 1 144 ? 2.953 11.535 32.547 1.00 44.53 120 ALA A CA 1
ATOM 1036 C C . ALA A 1 144 ? 4.229 10.953 33.158 1.00 45.71 120 ALA A C 1
ATOM 1037 O O . ALA A 1 144 ? 4.336 10.823 34.390 1.00 45.95 120 ALA A O 1
ATOM 1039 N N . MET A 1 145 ? 5.211 10.630 32.307 1.00 45.21 121 MET A N 1
ATOM 1040 C CA . MET A 1 145 ? 6.477 10.073 32.794 1.00 44.58 121 MET A CA 1
ATOM 1041 C C . MET A 1 145 ? 7.131 11.029 33.744 1.00 45.55 121 MET A C 1
ATOM 1042 O O . MET A 1 145 ? 7.708 10.625 34.755 1.00 45.53 121 MET A O 1
ATOM 1047 N N . SER A 1 146 ? 7.026 12.307 33.414 1.00 47.30 122 SER A N 1
ATOM 1048 C CA . SER A 1 146 ? 7.606 13.354 34.217 1.00 47.88 122 SER A CA 1
ATOM 1049 C C . SER A 1 146 ? 6.888 13.380 35.578 1.00 48.66 122 SER A C 1
ATOM 1050 O O . SER A 1 146 ? 7.526 13.289 36.628 1.00 47.76 122 SER A O 1
ATOM 1053 N N . ASP A 1 147 ? 5.558 13.465 35.547 1.00 50.09 123 ASP A N 1
ATOM 1054 C CA . ASP A 1 147 ? 4.743 13.506 36.773 1.00 51.01 123 ASP A CA 1
ATOM 1055 C C . ASP A 1 147 ? 4.996 12.276 37.654 1.00 51.32 123 ASP A C 1
ATOM 1056 O O . ASP A 1 147 ? 5.179 12.415 38.873 1.00 51.62 123 ASP A O 1
ATOM 1061 N N . LEU A 1 148 ? 5.031 11.093 37.025 1.00 50.04 124 LEU A N 1
ATOM 1062 C CA . LEU A 1 148 ? 5.233 9.816 37.717 1.00 49.11 124 LEU A CA 1
ATOM 1063 C C . LEU A 1 148 ? 6.712 9.482 38.031 1.00 49.51 124 LEU A C 1
ATOM 1064 O O . LEU A 1 148 ? 7.037 8.371 38.486 1.00 48.58 124 LEU A O 1
ATOM 1069 N N . ASN A 1 149 ? 7.606 10.430 37.768 1.00 49.38 125 ASN A N 1
ATOM 1070 C CA . ASN A 1 149 ? 9.018 10.242 38.048 1.00 48.00 125 ASN A CA 1
ATOM 1071 C C . ASN A 1 149 ? 9.602 9.000 37.352 1.00 46.09 125 ASN A C 1
ATOM 1072 O O . ASN A 1 149 ? 10.453 8.314 37.905 1.00 45.44 125 ASN A O 1
ATOM 1077 N N . ILE A 1 150 ? 9.121 8.702 36.144 1.00 45.28 126 ILE A N 1
ATOM 1078 C CA . ILE A 1 150 ? 9.657 7.588 35.349 1.00 43.22 126 ILE A CA 1
ATOM 1079 C C . ILE A 1 150 ? 10.687 8.218 34.405 1.00 43.26 126 ILE A C 1
ATOM 1080 O O . ILE A 1 150 ? 10.421 9.254 33.811 1.00 42.03 126 ILE A O 1
ATOM 1085 N N . PRO A 1 151 ? 11.877 7.617 34.292 1.00 42.40 127 PRO A N 1
ATOM 1086 C CA . PRO A 1 151 ? 12.929 8.164 33.424 1.00 40.90 127 PRO A CA 1
ATOM 1087 C C . PRO A 1 151 ? 12.875 7.673 31.981 1.00 39.49 127 PRO A C 1
ATOM 1088 O O . PRO A 1 151 ? 12.442 6.554 31.743 1.00 39.95 127 PRO A O 1
ATOM 1092 N N . LEU A 1 152 ? 13.315 8.513 31.041 1.00 38.30 128 LEU A N 1
ATOM 1093 C CA . LEU A 1 152 ? 13.373 8.170 29.616 1.00 36.99 128 LEU A CA 1
ATOM 1094 C C . LEU A 1 152 ? 14.838 7.860 29.283 1.00 36.54 128 LEU A C 1
ATOM 1095 O O . LEU A 1 152 ? 15.717 8.734 29.430 1.00 36.78 128 LEU A O 1
ATOM 1100 N N . LEU A 1 153 ? 15.086 6.605 28.898 1.00 33.42 129 LEU A N 1
ATOM 1101 C CA . LEU A 1 153 ? 16.387 6.118 28.514 1.00 32.92 129 LEU A CA 1
ATOM 1102 C C . LEU A 1 153 ? 16.345 6.161 26.986 1.00 32.78 129 LEU A C 1
ATOM 1103 O O . LEU A 1 153 ? 15.383 5.684 26.381 1.00 31.13 129 LEU A O 1
ATOM 1108 N N . VAL A 1 154 ? 17.370 6.710 26.349 1.00 32.24 130 VAL A N 1
ATOM 1109 C CA . VAL A 1 154 ? 17.331 6.876 24.904 1.00 32.34 130 VAL A CA 1
ATOM 1110 C C . VAL A 1 154 ? 18.565 6.394 24.192 1.00 33.71 130 VAL A C 1
ATOM 1111 O O . VAL A 1 154 ? 19.665 6.604 24.656 1.00 33.64 130 VAL A O 1
ATOM 1115 N N . HIS A 1 155 ? 18.380 5.715 23.064 1.00 35.92 131 HIS A N 1
ATOM 1116 C CA . HIS A 1 155 ? 19.499 5.328 22.205 1.00 34.96 131 HIS A CA 1
ATOM 1117 C C . HIS A 1 155 ? 19.592 6.536 21.265 1.00 34.48 131 HIS A C 1
ATOM 1118 O O . HIS A 1 155 ? 18.817 6.659 20.319 1.00 34.19 131 HIS A O 1
ATOM 1125 N N . GLY A 1 156 ? 20.515 7.447 21.548 1.00 34.39 132 GLY A N 1
ATOM 1126 C CA . GLY A 1 156 ? 20.633 8.716 20.801 1.00 33.65 132 GLY A CA 1
ATOM 1127 C C . GLY A 1 156 ? 21.406 8.743 19.485 1.00 33.67 132 GLY A C 1
ATOM 1128 O O . GLY A 1 156 ? 22.551 9.161 19.435 1.00 32.84 132 GLY A O 1
ATOM 1129 N N . GLU A 1 157 ? 20.754 8.326 18.410 1.00 34.20 133 GLU A N 1
ATOM 1130 C CA . GLU A 1 157 ? 21.358 8.333 17.081 1.00 34.77 133 GLU A CA 1
ATOM 1131 C C . GLU A 1 157 ? 20.318 8.596 16.033 1.00 35.31 133 GLU A C 1
ATOM 1132 O O . GLU A 1 157 ? 19.214 8.051 16.110 1.00 32.90 133 GLU A O 1
ATOM 1138 N N . THR A 1 158 ? 20.683 9.440 15.065 1.00 36.18 134 THR A N 1
ATOM 1139 C CA . THR A 1 158 ? 19.836 9.725 13.914 1.00 36.23 134 THR A CA 1
ATOM 1140 C C . THR A 1 158 ? 20.244 8.706 12.846 1.00 36.99 134 THR A C 1
ATOM 1141 O O . THR A 1 158 ? 21.022 7.782 13.138 1.00 37.39 134 THR A O 1
ATOM 1145 N N . ASN A 1 159 ? 19.731 8.887 11.626 1.00 36.92 135 ASN A N 1
ATOM 1146 C CA . ASN A 1 159 ? 20.022 8.032 10.469 1.00 37.33 135 ASN A CA 1
ATOM 1147 C C . ASN A 1 159 ? 20.954 8.704 9.459 1.00 36.21 135 ASN A C 1
ATOM 1148 O O . ASN A 1 159 ? 21.067 8.279 8.321 1.00 36.57 135 ASN A O 1
ATOM 1153 N N . ASP A 1 160 ? 21.636 9.745 9.901 1.00 35.99 136 ASP A N 1
ATOM 1154 C CA . ASP A 1 160 ? 22.597 10.456 9.091 1.00 35.24 136 ASP A CA 1
ATOM 1155 C C . ASP A 1 160 ? 23.876 9.607 8.908 1.00 35.53 136 ASP A C 1
ATOM 1156 O O . ASP A 1 160 ? 23.923 8.441 9.305 1.00 36.85 136 ASP A O 1
ATOM 1161 N N . PHE A 1 161 ? 24.909 10.202 8.321 1.00 34.37 137 PHE A N 1
ATOM 1162 C CA . PHE A 1 161 ? 26.189 9.551 8.150 1.00 34.10 137 PHE A CA 1
ATOM 1163 C C . PHE A 1 161 ? 26.634 8.970 9.493 1.00 33.17 137 PHE A C 1
ATOM 1164 O O . PHE A 1 161 ? 26.622 9.660 10.511 1.00 32.87 137 PHE A O 1
ATOM 1172 N N . VAL A 1 162 ? 27.059 7.711 9.458 1.00 32.69 138 VAL A N 1
ATOM 1173 C CA . VAL A 1 162 ? 27.401 6.928 10.637 1.00 30.75 138 VAL A CA 1
ATOM 1174 C C . VAL A 1 162 ? 28.257 7.586 11.709 1.00 31.64 138 VAL A C 1
ATOM 1175 O O . VAL A 1 162 ? 27.960 7.445 12.883 1.00 30.67 138 VAL A O 1
ATOM 1179 N N . MET A 1 163 ? 29.281 8.337 11.331 1.00 31.05 139 MET A N 1
ATOM 1180 C CA . MET A 1 163 ? 30.113 8.976 12.320 1.00 31.97 139 MET A CA 1
ATOM 1181 C C . MET A 1 163 ? 29.442 10.181 12.977 1.00 33.53 139 MET A C 1
ATOM 1182 O O . MET A 1 163 ? 29.931 10.651 14.032 1.00 34.46 139 MET A O 1
ATOM 1187 N N . ASP A 1 164 ? 28.343 10.679 12.387 1.00 30.82 140 ASP A N 1
ATOM 1188 C CA . ASP A 1 164 ? 27.645 11.862 12.919 1.00 33.02 140 ASP A CA 1
ATOM 1189 C C . ASP A 1 164 ? 26.289 11.564 13.572 1.00 32.67 140 ASP A C 1
ATOM 1190 O O . ASP A 1 164 ? 25.600 12.468 14.028 1.00 32.71 140 ASP A O 1
ATOM 1195 N N . ARG A 1 165 ? 25.896 10.311 13.622 1.00 31.92 141 ARG A N 1
ATOM 1196 C CA . ARG A 1 165 ? 24.584 9.986 14.140 1.00 32.21 141 ARG A CA 1
ATOM 1197 C C . ARG A 1 165 ? 24.329 10.470 15.542 1.00 32.10 141 ARG A C 1
ATOM 1198 O O . ARG A 1 165 ? 23.227 10.958 15.823 1.00 32.15 141 ARG A O 1
ATOM 1206 N N . GLU A 1 166 ? 25.328 10.355 16.416 1.00 31.80 142 GLU A N 1
ATOM 1207 C CA . GLU A 1 166 ? 25.139 10.779 17.800 1.00 31.73 142 GLU A CA 1
ATOM 1208 C C . GLU A 1 166 ? 25.218 12.303 17.949 1.00 32.06 142 GLU A C 1
ATOM 1209 O O . GLU A 1 166 ? 24.346 12.908 18.596 1.00 30.93 142 GLU A O 1
ATOM 1215 N N . SER A 1 167 ? 26.238 12.927 17.376 1.00 30.08 143 SER A N 1
ATOM 1216 C CA . SER A 1 167 ? 26.331 14.373 17.494 1.00 32.43 143 SER A CA 1
ATOM 1217 C C . SER A 1 167 ? 25.124 15.061 16.891 1.00 32.70 143 SER A C 1
ATOM 1218 O O . SER A 1 167 ? 24.677 16.059 17.418 1.00 33.12 143 SER A O 1
ATOM 1221 N N . ASN A 1 168 ? 24.580 14.527 15.802 1.00 32.56 144 ASN A N 1
ATOM 1222 C CA . ASN A 1 168 ? 23.410 15.152 15.200 1.00 32.82 144 ASN A CA 1
ATOM 1223 C C . ASN A 1 168 ? 22.169 14.941 16.049 1.00 32.53 144 ASN A C 1
ATOM 1224 O O . ASN A 1 168 ? 21.175 15.660 15.892 1.00 33.07 144 ASN A O 1
ATOM 1229 N N . PHE A 1 169 ? 22.212 13.961 16.946 1.00 32.41 145 PHE A N 1
ATOM 1230 C CA . PHE A 1 169 ? 21.066 13.686 17.813 1.00 31.56 145 PHE A CA 1
ATOM 1231 C C . PHE A 1 169 ? 21.024 14.682 18.999 1.00 32.62 145 PHE A C 1
ATOM 1232 O O . PHE A 1 169 ? 20.042 14.779 19.708 1.00 29.88 145 PHE A O 1
ATOM 1240 N N . ALA A 1 170 ? 22.106 15.426 19.190 1.00 33.44 146 ALA A N 1
ATOM 1241 C CA . ALA A 1 170 ? 22.200 16.384 20.280 1.00 34.88 146 ALA A CA 1
ATOM 1242 C C . ALA A 1 170 ? 21.042 17.388 20.312 1.00 36.62 146 ALA A C 1
ATOM 1243 O O . ALA A 1 170 ? 20.502 17.687 21.381 1.00 39.32 146 ALA A O 1
ATOM 1245 N N . LYS A 1 171 ? 20.654 17.900 19.152 1.00 36.51 147 LYS A N 1
ATOM 1246 C CA . LYS A 1 171 ? 19.581 18.908 19.082 1.00 36.11 147 LYS A CA 1
ATOM 1247 C C . LYS A 1 171 ? 18.287 18.303 19.564 1.00 35.43 147 LYS A C 1
ATOM 1248 O O . LYS A 1 171 ? 17.477 19.008 20.132 1.00 37.50 147 LYS A O 1
ATOM 1254 N N . ILE A 1 172 ? 18.091 17.004 19.340 1.00 33.01 148 ILE A N 1
ATOM 1255 C CA . ILE A 1 172 ? 16.890 16.338 19.824 1.00 33.10 148 ILE A CA 1
ATOM 1256 C C . ILE A 1 172 ? 16.885 16.245 21.367 1.00 34.49 148 ILE A C 1
ATOM 1257 O O . ILE A 1 172 ? 15.929 16.662 22.013 1.00 35.46 148 ILE A O 1
ATOM 1262 N N . TYR A 1 173 ? 17.940 15.703 21.963 1.00 34.77 149 TYR A N 1
ATOM 1263 C CA . TYR A 1 173 ? 18.025 15.668 23.414 1.00 34.93 149 TYR A CA 1
ATOM 1264 C C . TYR A 1 173 ? 17.826 17.056 24.019 1.00 36.99 149 TYR A C 1
ATOM 1265 O O . TYR A 1 173 ? 17.290 17.198 25.106 1.00 37.14 149 TYR A O 1
ATOM 1274 N N . GLU A 1 174 ? 18.311 18.068 23.323 1.00 39.41 150 GLU A N 1
ATOM 1275 C CA . GLU A 1 174 ? 18.229 19.417 23.816 1.00 41.90 150 GLU A CA 1
ATOM 1276 C C . GLU A 1 174 ? 16.774 19.901 23.828 1.00 42.49 150 GLU A C 1
ATOM 1277 O O . GLU A 1 174 ? 16.330 20.484 24.818 1.00 42.57 150 GLU A O 1
ATOM 1283 N N . LYS A 1 175 ? 16.015 19.629 22.769 1.00 42.07 151 LYS A N 1
ATOM 1284 C CA . LYS A 1 175 ? 14.642 20.096 22.743 1.00 42.41 151 LYS A CA 1
ATOM 1285 C C . LYS A 1 175 ? 13.778 19.318 23.743 1.00 42.21 151 LYS A C 1
ATOM 1286 O O . LYS A 1 175 ? 12.903 19.891 24.394 1.00 42.25 151 LYS A O 1
ATOM 1292 N N . LEU A 1 176 ? 14.022 18.022 23.880 1.00 40.46 152 LEU A N 1
ATOM 1293 C CA . LEU A 1 176 ? 13.291 17.249 24.848 1.00 38.91 152 LEU A CA 1
ATOM 1294 C C . LEU A 1 176 ? 13.575 17.766 26.250 1.00 39.64 152 LEU A C 1
ATOM 1295 O O . LEU A 1 176 ? 12.693 17.784 27.092 1.00 36.79 152 LEU A O 1
ATOM 1300 N N . ALA A 1 177 ? 14.813 18.189 26.504 1.00 40.71 153 ALA A N 1
ATOM 1301 C CA . ALA A 1 177 ? 15.170 18.690 27.839 1.00 41.46 153 ALA A CA 1
ATOM 1302 C C . ALA A 1 177 ? 14.477 20.006 28.149 1.00 43.13 153 ALA A C 1
ATOM 1303 O O . ALA A 1 177 ? 14.012 20.220 29.275 1.00 45.48 153 ALA A O 1
ATOM 1305 N N . LYS A 1 178 ? 14.427 20.892 27.161 1.00 44.48 154 LYS A N 1
ATOM 1306 C CA . LYS A 1 178 ? 13.809 22.202 27.338 1.00 45.50 154 LYS A CA 1
ATOM 1307 C C . LYS A 1 178 ? 12.287 22.098 27.465 1.00 44.90 154 LYS A C 1
ATOM 1308 O O . LYS A 1 178 ? 11.689 22.781 28.282 1.00 45.82 154 LYS A O 1
ATOM 1314 N N . HIS A 1 179 ? 11.680 21.233 26.659 1.00 44.70 155 HIS A N 1
ATOM 1315 C CA . HIS A 1 179 ? 10.249 21.043 26.670 1.00 44.49 155 HIS A CA 1
ATOM 1316 C C . HIS A 1 179 ? 9.773 20.185 27.828 1.00 44.90 155 HIS A C 1
ATOM 1317 O O . HIS A 1 179 ? 8.622 20.275 28.201 1.00 47.46 155 HIS A O 1
ATOM 1324 N N . PHE A 1 180 ? 10.634 19.351 28.398 1.00 43.88 156 PHE A N 1
ATOM 1325 C CA . PHE A 1 180 ? 10.222 18.477 29.501 1.00 42.83 156 PHE A CA 1
ATOM 1326 C C . PHE A 1 180 ? 11.264 18.566 30.602 1.00 43.37 156 PHE A C 1
ATOM 1327 O O . PHE A 1 180 ? 11.947 17.599 30.886 1.00 44.82 156 PHE A O 1
ATOM 1335 N N . PRO A 1 181 ? 11.356 19.729 31.250 1.00 44.04 157 PRO A N 1
ATOM 1336 C CA . PRO A 1 181 ? 12.407 20.002 32.211 1.00 44.81 157 PRO A CA 1
ATOM 1337 C C . PRO A 1 181 ? 12.393 19.225 33.510 1.00 46.61 157 PRO A C 1
ATOM 1338 O O . PRO A 1 181 ? 13.396 19.249 34.219 1.00 47.11 157 PRO A O 1
ATOM 1342 N N . ARG A 1 182 ? 11.297 18.547 33.825 1.00 47.72 158 ARG A N 1
ATOM 1343 C CA . ARG A 1 182 ? 11.233 17.751 35.044 1.00 49.06 158 ARG A CA 1
ATOM 1344 C C . ARG A 1 182 ? 11.382 16.274 34.721 1.00 47.35 158 ARG A C 1
ATOM 1345 O O . ARG A 1 182 ? 11.287 15.433 35.605 1.00 48.73 158 ARG A O 1
ATOM 1353 N N . LEU A 1 183 ? 11.601 15.956 33.450 1.00 45.22 159 LEU A N 1
ATOM 1354 C CA . LEU A 1 183 ? 11.794 14.569 33.032 1.00 43.04 159 LEU A CA 1
ATOM 1355 C C . LEU A 1 183 ? 13.283 14.199 33.128 1.00 42.38 159 LEU A C 1
ATOM 1356 O O . LEU A 1 183 ? 14.144 14.980 32.734 1.00 42.23 159 LEU A O 1
ATOM 1361 N N . LYS A 1 184 ? 13.595 13.030 33.666 1.00 40.66 160 LYS A N 1
ATOM 1362 C CA . LYS A 1 184 ? 14.968 12.575 33.664 1.00 40.55 160 LYS A CA 1
ATOM 1363 C C . LYS A 1 184 ? 15.182 11.924 32.316 1.00 37.78 160 LYS A C 1
ATOM 1364 O O . LYS A 1 184 ? 14.440 11.013 31.923 1.00 37.18 160 LYS A O 1
ATOM 1370 N N . ILE A 1 185 ? 16.186 12.410 31.602 1.00 34.03 161 ILE A N 1
ATOM 1371 C CA . ILE A 1 185 ? 16.499 11.914 30.288 1.00 32.55 161 ILE A CA 1
ATOM 1372 C C . ILE A 1 185 ? 17.914 11.373 30.329 1.00 31.77 161 ILE A C 1
ATOM 1373 O O . ILE A 1 185 ? 18.872 12.128 30.532 1.00 30.58 161 ILE A O 1
ATOM 1378 N N . VAL A 1 186 ? 18.045 10.065 30.149 1.00 31.22 162 VAL A N 1
ATOM 1379 C CA . VAL A 1 186 ? 19.360 9.437 30.184 1.00 32.15 162 VAL A CA 1
ATOM 1380 C C . VAL A 1 186 ? 19.848 9.147 28.772 1.00 32.13 162 VAL A C 1
ATOM 1381 O O . VAL A 1 186 ? 19.244 8.368 28.038 1.00 31.50 162 VAL A O 1
ATOM 1385 N N . MET A 1 187 ? 20.930 9.827 28.399 1.00 32.03 163 MET A N 1
ATOM 1386 C CA . MET A 1 187 ? 21.573 9.637 27.114 1.00 31.13 163 MET A CA 1
ATOM 1387 C C . MET A 1 187 ? 22.393 8.345 27.239 1.00 32.26 163 MET A C 1
ATOM 1388 O O . MET A 1 187 ? 23.487 8.353 27.802 1.00 30.87 163 MET A O 1
ATOM 1393 N N . GLU A 1 188 ? 21.858 7.230 26.750 1.00 31.90 164 GLU A N 1
ATOM 1394 C CA . GLU A 1 188 ? 22.568 5.945 26.851 1.00 31.11 164 GLU A CA 1
ATOM 1395 C C . GLU A 1 188 ? 23.818 5.870 26.027 1.00 32.57 164 GLU A C 1
ATOM 1396 O O . GLU A 1 188 ? 23.955 6.564 25.013 1.00 33.65 164 GLU A O 1
ATOM 1402 N N . HIS A 1 189 ? 24.727 4.991 26.461 1.00 33.61 165 HIS A N 1
ATOM 1403 C CA . HIS A 1 189 ? 26.035 4.784 25.822 1.00 33.04 165 HIS A CA 1
ATOM 1404 C C . HIS A 1 189 ? 26.546 5.965 24.997 1.00 33.50 165 HIS A C 1
ATOM 1405 O O . HIS A 1 189 ? 26.631 5.896 23.776 1.00 34.78 165 HIS A O 1
ATOM 1412 N N . ILE A 1 190 ? 26.888 7.056 25.657 1.00 33.31 166 ILE A N 1
ATOM 1413 C CA . ILE A 1 190 ? 27.396 8.197 24.910 1.00 31.93 166 ILE A CA 1
ATOM 1414 C C . ILE A 1 190 ? 28.787 7.871 24.419 1.00 31.89 166 ILE A C 1
ATOM 1415 O O . ILE A 1 190 ? 29.550 7.141 25.080 1.00 33.36 166 ILE A O 1
ATOM 1420 N N . THR A 1 191 ? 29.110 8.413 23.253 1.00 31.33 167 THR A N 1
ATOM 1421 C CA . THR A 1 191 ? 30.368 8.142 22.590 1.00 31.62 167 THR A CA 1
ATOM 1422 C C . THR A 1 191 ? 31.039 9.349 21.966 1.00 32.27 167 THR A C 1
ATOM 1423 O O . THR A 1 191 ? 32.014 9.191 21.270 1.00 33.70 167 THR A O 1
ATOM 1427 N N . THR A 1 192 ? 30.519 10.541 22.209 1.00 32.39 168 THR A N 1
ATOM 1428 C CA . THR A 1 192 ? 31.048 11.740 21.606 1.00 32.91 168 THR A CA 1
ATOM 1429 C C . THR A 1 192 ? 31.306 12.845 22.610 1.00 34.38 168 THR A C 1
ATOM 1430 O O . THR A 1 192 ? 30.653 12.945 23.659 1.00 35.56 168 THR A O 1
ATOM 1434 N N . LYS A 1 193 ? 32.243 13.706 22.265 1.00 35.65 169 LYS A N 1
ATOM 1435 C CA . LYS A 1 193 ? 32.541 14.862 23.079 1.00 35.85 169 LYS A CA 1
ATOM 1436 C C . LYS A 1 193 ? 31.308 15.771 23.085 1.00 35.50 169 LYS A C 1
ATOM 1437 O O . LYS A 1 193 ? 31.008 16.423 24.078 1.00 34.47 169 LYS A O 1
ATOM 1443 N N . THR A 1 194 ? 30.577 15.791 21.978 1.00 34.51 170 THR A N 1
ATOM 1444 C CA . THR A 1 194 ? 29.382 16.598 21.898 1.00 35.11 170 THR A CA 1
ATOM 1445 C C . THR A 1 194 ? 28.425 16.269 23.035 1.00 35.14 170 THR A C 1
ATOM 1446 O O . THR A 1 194 ? 27.883 17.175 23.651 1.00 37.31 170 THR A O 1
ATOM 1450 N N . LEU A 1 195 ? 28.209 14.987 23.320 1.00 33.99 171 LEU A N 1
ATOM 1451 C CA . LEU A 1 195 ? 27.254 14.640 24.383 1.00 32.86 171 LEU A CA 1
ATOM 1452 C C . LEU A 1 195 ? 27.890 14.754 25.762 1.00 34.07 171 LEU A C 1
ATOM 1453 O O . LEU A 1 195 ? 27.203 15.005 26.750 1.00 33.88 171 LEU A O 1
ATOM 1458 N N . CYS A 1 196 ? 29.198 14.582 25.843 1.00 36.17 172 CYS A N 1
ATOM 1459 C CA . CYS A 1 196 ? 29.863 14.812 27.117 1.00 38.48 172 CYS A CA 1
ATOM 1460 C C . CYS A 1 196 ? 29.609 16.256 27.529 1.00 37.54 172 CYS A C 1
ATOM 1461 O O . CYS A 1 196 ? 29.297 16.520 28.667 1.00 38.98 172 CYS A O 1
ATOM 1464 N N . GLU A 1 197 ? 29.728 17.179 26.592 1.00 37.83 173 GLU A N 1
ATOM 1465 C CA . GLU A 1 197 ? 29.507 18.608 26.874 1.00 39.28 173 GLU A CA 1
ATOM 1466 C C . GLU A 1 197 ? 28.055 18.957 27.123 1.00 38.66 173 GLU A C 1
ATOM 1467 O O . GLU A 1 197 ? 27.757 19.660 28.082 1.00 39.91 173 GLU A O 1
ATOM 1473 N N . LEU A 1 198 ? 27.154 18.449 26.280 1.00 37.72 174 LEU A N 1
ATOM 1474 C CA . LEU A 1 198 ? 25.722 18.723 26.421 1.00 38.07 174 LEU A CA 1
ATOM 1475 C C . LEU A 1 198 ? 25.194 18.277 27.788 1.00 38.91 174 LEU A C 1
ATOM 1476 O O . LEU A 1 198 ? 24.270 18.861 28.309 1.00 40.69 174 LEU A O 1
ATOM 1481 N N . LEU A 1 199 ? 25.789 17.235 28.350 1.00 38.98 175 LEU A N 1
ATOM 1482 C CA . LEU A 1 199 ? 25.410 16.711 29.649 1.00 39.37 175 LEU A CA 1
ATOM 1483 C C . LEU A 1 199 ? 25.430 17.801 30.728 1.00 41.26 175 LEU A C 1
ATOM 1484 O O . LEU A 1 199 ? 24.604 17.784 31.642 1.00 40.04 175 LEU A O 1
ATOM 1489 N N . LYS A 1 200 ? 26.388 18.726 30.616 1.00 43.34 176 LYS A N 1
ATOM 1490 C CA . LYS A 1 200 ? 26.562 19.810 31.587 1.00 44.57 176 LYS A CA 1
ATOM 1491 C C . LYS A 1 200 ? 25.571 20.947 31.386 1.00 44.53 176 LYS A C 1
ATOM 1492 O O . LYS A 1 200 ? 25.392 21.749 32.266 1.00 46.27 176 LYS A O 1
ATOM 1498 N N . ASP A 1 201 ? 24.947 21.045 30.215 1.00 45.30 177 ASP A N 1
ATOM 1499 C CA . ASP A 1 201 ? 24.045 22.173 29.932 1.00 44.24 177 ASP A CA 1
ATOM 1500 C C . ASP A 1 201 ? 22.629 22.058 30.480 1.00 44.08 177 ASP A C 1
ATOM 1501 O O . ASP A 1 201 ? 21.927 23.055 30.527 1.00 44.53 177 ASP A O 1
ATOM 1506 N N . TYR A 1 202 ? 22.171 20.868 30.855 1.00 44.19 178 TYR A N 1
ATOM 1507 C CA . TYR A 1 202 ? 20.791 20.741 31.352 1.00 44.40 178 TYR A CA 1
ATOM 1508 C C . TYR A 1 202 ? 20.745 19.842 32.567 1.00 44.68 178 TYR A C 1
ATOM 1509 O O . TYR A 1 202 ? 21.295 18.742 32.561 1.00 46.48 178 TYR A O 1
ATOM 1518 N N . GLU A 1 203 ? 20.086 20.308 33.615 1.00 45.29 179 GLU A N 1
ATOM 1519 C CA . GLU A 1 203 ? 20.018 19.550 34.869 1.00 46.60 179 GLU A CA 1
ATOM 1520 C C . GLU A 1 203 ? 19.326 18.208 34.746 1.00 44.30 179 GLU A C 1
ATOM 1521 O O . GLU A 1 203 ? 19.635 17.306 35.483 1.00 44.24 179 GLU A O 1
ATOM 1527 N N . ASN A 1 204 ? 18.384 18.081 33.821 1.00 43.33 180 ASN A N 1
ATOM 1528 C CA . ASN A 1 204 ? 17.681 16.827 33.647 1.00 41.99 180 ASN A CA 1
ATOM 1529 C C . ASN A 1 204 ? 18.347 15.828 32.671 1.00 42.53 180 ASN A C 1
ATOM 1530 O O . ASN A 1 204 ? 17.767 14.773 32.362 1.00 41.22 180 ASN A O 1
ATOM 1535 N N . LEU A 1 205 ? 19.558 16.149 32.195 1.00 40.50 181 LEU A N 1
ATOM 1536 C CA . LEU A 1 205 ? 20.292 15.229 31.337 1.00 39.07 181 LEU A CA 1
ATOM 1537 C C . LEU A 1 205 ? 21.283 14.416 32.153 1.00 37.69 181 LEU A C 1
ATOM 1538 O O . LEU A 1 205 ? 21.998 14.960 32.996 1.00 37.51 181 LEU A O 1
ATOM 1543 N N . TYR A 1 206 ? 21.304 13.109 31.883 1.00 35.09 182 TYR A N 1
ATOM 1544 C CA . TYR A 1 206 ? 22.193 12.178 32.534 1.00 33.82 182 TYR A CA 1
ATOM 1545 C C . TYR A 1 206 ? 22.779 11.311 31.435 1.00 33.26 182 TYR A C 1
ATOM 1546 O O . TYR A 1 206 ? 22.401 11.454 30.277 1.00 32.38 182 TYR A O 1
ATOM 1555 N N . ALA A 1 207 ? 23.692 10.406 31.783 1.00 31.94 183 ALA A N 1
ATOM 1556 C CA . ALA A 1 207 ? 24.285 9.540 30.771 1.00 30.99 183 ALA A CA 1
ATOM 1557 C C . ALA A 1 207 ? 24.864 8.248 31.322 1.00 29.87 183 ALA A C 1
ATOM 1558 O O . ALA A 1 207 ? 25.206 8.151 32.504 1.00 30.34 183 ALA A O 1
ATOM 1560 N N . THR A 1 208 ? 24.957 7.244 30.458 1.00 29.91 184 THR A N 1
ATOM 1561 C CA . THR A 1 208 ? 25.608 6.006 30.812 1.00 30.87 184 THR A CA 1
ATOM 1562 C C . THR A 1 208 ? 26.777 5.881 29.843 1.00 32.17 184 THR A C 1
ATOM 1563 O O . THR A 1 208 ? 26.696 6.373 28.719 1.00 32.89 184 THR A O 1
ATOM 1567 N N . ILE A 1 209 ? 27.868 5.268 30.292 1.00 33.30 185 ILE A N 1
ATOM 1568 C CA . ILE A 1 209 ? 29.042 5.023 29.454 1.00 34.66 185 ILE A CA 1
ATOM 1569 C C . ILE A 1 209 ? 29.455 3.539 29.542 1.00 35.57 185 ILE A C 1
ATOM 1570 O O . ILE A 1 209 ? 29.397 2.927 30.624 1.00 35.98 185 ILE A O 1
ATOM 1575 N N . THR A 1 210 ? 29.862 2.973 28.403 1.00 34.94 186 THR A N 1
ATOM 1576 C CA . THR A 1 210 ? 30.245 1.571 28.326 1.00 34.10 186 THR A CA 1
ATOM 1577 C C . THR A 1 210 ? 31.698 1.351 28.650 1.00 34.42 186 THR A C 1
ATOM 1578 O O . THR A 1 210 ? 32.510 2.283 28.750 1.00 33.94 186 THR A O 1
ATOM 15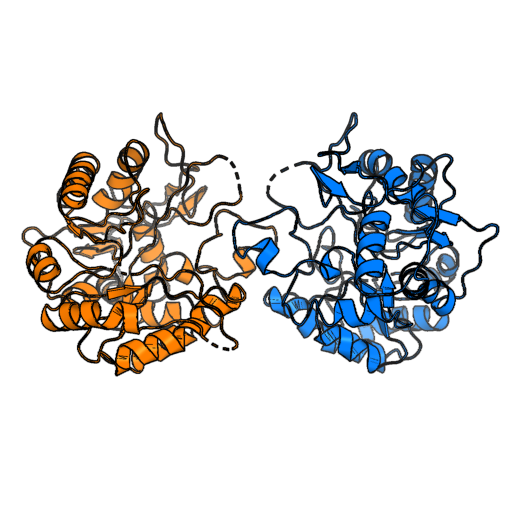82 N N . LEU A 1 211 ? 32.047 0.087 28.778 1.00 34.48 187 LEU A N 1
ATOM 1583 C CA . LEU A 1 211 ? 33.414 -0.232 29.031 1.00 35.75 187 LEU A CA 1
ATOM 1584 C C . LEU A 1 211 ? 34.227 -0.007 27.772 1.00 35.22 187 LEU A C 1
ATOM 1585 O O . LEU A 1 211 ? 35.224 0.704 27.798 1.00 35.32 187 LEU A O 1
ATOM 1590 N N . HIS A 1 212 ? 33.787 -0.590 26.660 1.00 35.69 188 HIS A N 1
ATOM 1591 C CA . HIS A 1 212 ? 34.564 -0.488 25.413 1.00 35.50 188 HIS A CA 1
ATOM 1592 C C . HIS A 1 212 ? 34.824 0.938 24.937 1.00 35.97 188 HIS A C 1
ATOM 1593 O O . HIS A 1 212 ? 35.942 1.254 24.537 1.00 37.09 188 HIS A O 1
ATOM 1600 N N . HIS A 1 213 ? 33.837 1.820 25.053 1.00 36.22 189 HIS A N 1
ATOM 1601 C CA . HIS A 1 213 ? 34.017 3.198 24.610 1.00 34.39 189 HIS A CA 1
ATOM 1602 C C . HIS A 1 213 ? 35.038 3.982 25.410 1.00 37.08 189 HIS A C 1
ATOM 1603 O O . HIS A 1 213 ? 35.467 5.087 24.972 1.00 35.87 189 HIS A O 1
ATOM 1610 N N . LEU A 1 214 ? 35.429 3.457 26.575 1.00 36.04 190 LEU A N 1
ATOM 1611 C CA . LEU A 1 214 ? 36.472 4.112 27.365 1.00 38.13 190 LEU A CA 1
ATOM 1612 C C . LEU A 1 214 ? 37.839 3.695 26.837 1.00 39.60 190 LEU A C 1
ATOM 1613 O O . LEU A 1 214 ? 38.846 4.320 27.148 1.00 39.37 190 LEU A O 1
ATOM 1618 N N . ILE A 1 215 ? 37.844 2.633 26.028 1.00 40.59 191 ILE A N 1
ATOM 1619 C CA . ILE A 1 215 ? 39.066 2.025 25.548 1.00 40.99 191 ILE A CA 1
ATOM 1620 C C . ILE A 1 215 ? 39.366 2.176 24.047 1.00 39.42 191 ILE A C 1
ATOM 1621 O O . ILE A 1 215 ? 40.464 2.584 23.685 1.00 37.46 191 ILE A O 1
ATOM 1626 N N . ILE A 1 216 ? 38.390 1.869 23.191 1.00 38.44 192 ILE A N 1
ATOM 1627 C CA . ILE A 1 216 ? 38.622 1.875 21.738 1.00 37.72 192 ILE A CA 1
ATOM 1628 C C . ILE A 1 216 ? 38.206 3.149 20.980 1.00 37.56 192 ILE A C 1
ATOM 1629 O O . ILE A 1 216 ? 37.435 3.970 21.490 1.00 39.51 192 ILE A O 1
ATOM 1634 N N . THR A 1 217 ? 38.752 3.297 19.772 1.00 37.16 193 THR A N 1
ATOM 1635 C CA . THR A 1 217 ? 38.379 4.365 18.836 1.00 36.76 193 THR A CA 1
ATOM 1636 C C . THR A 1 217 ? 38.094 3.677 17.505 1.00 37.05 193 THR A C 1
ATOM 1637 O O . THR A 1 217 ? 38.302 2.471 17.367 1.00 36.33 193 THR A O 1
ATOM 1641 N N . LEU A 1 218 ? 37.627 4.440 16.517 1.00 37.07 194 LEU A N 1
ATOM 1642 C CA . LEU A 1 218 ? 37.355 3.871 15.193 1.00 35.61 194 LEU A CA 1
ATOM 1643 C C . LEU A 1 218 ? 38.585 3.128 14.627 1.00 33.86 194 LEU A C 1
ATOM 1644 O O . LEU A 1 218 ? 38.438 2.136 13.927 1.00 34.41 194 LEU A O 1
ATOM 1649 N N . ASP A 1 219 ? 39.782 3.619 14.914 1.00 33.33 195 ASP A N 1
ATOM 1650 C CA . ASP A 1 219 ? 41.019 2.971 14.435 1.00 34.78 195 ASP A CA 1
ATOM 1651 C C . ASP A 1 219 ? 41.122 1.484 14.819 1.00 35.23 195 ASP A C 1
ATOM 1652 O O . ASP A 1 219 ? 41.631 0.686 14.036 1.00 36.19 195 ASP A O 1
ATOM 1657 N N . ASP A 1 220 ? 40.620 1.116 15.995 1.00 35.15 196 ASP A N 1
ATOM 1658 C CA . ASP A 1 220 ? 40.655 -0.270 16.459 1.00 36.06 196 ASP A CA 1
ATOM 1659 C C . ASP A 1 220 ? 39.694 -1.103 15.678 1.00 37.02 196 ASP A C 1
ATOM 1660 O O . ASP A 1 220 ? 39.914 -2.295 15.494 1.00 39.03 196 ASP A O 1
ATOM 1665 N N . VAL A 1 221 ? 38.620 -0.479 15.206 1.00 36.63 197 VAL A N 1
ATOM 1666 C CA . VAL A 1 221 ? 37.612 -1.191 14.456 1.00 35.87 197 VAL A CA 1
ATOM 1667 C C . VAL A 1 221 ? 37.964 -1.331 12.975 1.00 37.13 197 VAL A C 1
ATOM 1668 O O . VAL A 1 221 ? 37.724 -2.383 12.392 1.00 39.78 197 VAL A O 1
ATOM 1672 N N . ILE A 1 222 ? 38.499 -0.284 12.350 1.00 37.37 198 ILE A N 1
ATOM 1673 C CA . ILE A 1 222 ? 38.820 -0.355 10.918 1.00 37.01 198 ILE A CA 1
ATOM 1674 C C . ILE A 1 222 ? 40.127 0.293 10.488 1.00 37.79 198 ILE A C 1
ATOM 1675 O O . ILE A 1 222 ? 40.365 0.421 9.312 1.00 38.33 198 ILE A O 1
ATOM 1680 N N . GLY A 1 223 ? 40.980 0.679 11.423 1.00 39.76 199 GLY A N 1
ATOM 1681 C CA . GLY A 1 223 ? 42.254 1.312 11.079 1.00 40.53 199 GLY A CA 1
ATOM 1682 C C . GLY A 1 223 ? 43.235 0.345 10.446 1.00 42.86 199 GLY A C 1
ATOM 1683 O O . GLY A 1 223 ? 43.927 0.696 9.500 1.00 44.03 199 GLY A O 1
ATOM 1684 N N . GLY A 1 224 ? 43.318 -0.864 10.988 1.00 43.99 200 GLY A N 1
ATOM 1685 C CA . GLY A 1 224 ? 44.207 -1.901 10.449 1.00 44.79 200 GLY A CA 1
ATOM 1686 C C . GLY A 1 224 ? 43.340 -2.924 9.763 1.00 45.69 200 GLY A C 1
ATOM 1687 O O . GLY A 1 224 ? 42.884 -2.707 8.649 1.00 46.38 200 GLY A O 1
ATOM 1688 N N . LYS A 1 225 ? 43.095 -4.041 10.433 1.00 47.71 201 LYS A N 1
ATOM 1689 C CA . LYS A 1 225 ? 42.207 -5.060 9.884 1.00 49.40 201 LYS A CA 1
ATOM 1690 C C . LYS A 1 225 ? 40.826 -4.827 10.458 1.00 48.22 201 LYS A C 1
ATOM 1691 O O . LYS A 1 225 ? 40.675 -4.295 11.546 1.00 48.40 201 LYS A O 1
ATOM 1697 N N . MET A 1 226 ? 39.810 -5.225 9.724 1.00 47.82 202 MET A N 1
ATOM 1698 C CA . MET A 1 226 ? 38.461 -5.021 10.184 1.00 48.01 202 MET A CA 1
ATOM 1699 C C . MET A 1 226 ? 38.283 -5.929 11.394 1.00 47.29 202 MET A C 1
ATOM 1700 O O . MET A 1 226 ? 38.511 -7.131 11.281 1.00 48.53 202 MET A O 1
ATOM 1705 N N A ASN A 1 227 ? 37.892 -5.369 12.544 0.60 46.29 203 ASN A N 1
ATOM 1706 N N B ASN A 1 227 ? 37.894 -5.344 12.533 0.40 46.39 203 ASN A N 1
ATOM 1707 C CA A ASN A 1 227 ? 37.718 -6.175 13.755 0.60 44.59 203 ASN A CA 1
ATOM 1708 C CA B ASN A 1 227 ? 37.702 -6.077 13.790 0.40 44.97 203 ASN A CA 1
ATOM 1709 C C A ASN A 1 227 ? 36.269 -6.201 14.202 0.60 44.31 203 ASN A C 1
ATOM 1710 C C B ASN A 1 227 ? 36.231 -6.152 14.192 0.40 44.69 203 ASN A C 1
ATOM 1711 O O A ASN A 1 227 ? 35.878 -5.445 15.071 0.60 44.69 203 ASN A O 1
ATOM 1712 O O B ASN A 1 227 ? 35.788 -5.373 15.020 0.40 45.05 203 ASN A O 1
ATOM 1721 N N . PRO A 1 228 ? 35.476 -7.109 13.631 1.00 44.44 204 PRO A N 1
ATOM 1722 C CA . PRO A 1 228 ? 34.042 -7.214 13.944 1.00 44.56 204 PRO A CA 1
ATOM 1723 C C . PRO A 1 228 ? 33.679 -7.387 15.412 1.00 43.85 204 PRO A C 1
ATOM 1724 O O . PRO A 1 228 ? 32.566 -7.032 15.808 1.00 43.13 204 PRO A O 1
ATOM 1728 N N A HIS A 1 229 ? 34.590 -7.938 16.208 0.60 44.16 205 HIS A N 1
ATOM 1729 N N B HIS A 1 229 ? 34.604 -7.918 16.208 0.40 43.54 205 HIS A N 1
ATOM 1730 C CA A HIS A 1 229 ? 34.341 -8.109 17.640 0.60 44.41 205 HIS A CA 1
ATOM 1731 C CA B HIS A 1 229 ? 34.360 -8.103 17.639 0.40 43.26 205 HIS A CA 1
ATOM 1732 C C A HIS A 1 229 ? 34.329 -6.751 18.375 0.60 44.01 205 HIS A C 1
ATOM 1733 C C B HIS A 1 229 ? 34.422 -6.767 18.405 0.40 43.29 205 HIS A C 1
ATOM 1734 O O A HIS A 1 229 ? 33.882 -6.674 19.523 0.60 44.20 205 HIS A O 1
ATOM 1735 O O B HIS A 1 229 ? 34.141 -6.723 19.607 0.40 43.55 205 HIS A O 1
ATOM 1748 N N . LEU A 1 230 ? 34.804 -5.693 17.708 1.00 42.41 206 LEU A N 1
ATOM 1749 C CA . LEU A 1 230 ? 34.837 -4.347 18.292 1.00 41.21 206 LEU A CA 1
ATOM 1750 C C . LEU A 1 230 ? 33.816 -3.429 17.606 1.00 41.30 206 LEU A C 1
ATOM 1751 O O . LEU A 1 230 ? 33.826 -2.216 17.799 1.00 40.74 206 LEU A O 1
ATOM 1756 N N . PHE A 1 231 ? 32.941 -4.028 16.810 1.00 40.18 207 PHE A N 1
ATOM 1757 C CA . PHE A 1 231 ? 31.923 -3.304 16.088 1.00 40.32 207 PHE A CA 1
ATOM 1758 C C . PHE A 1 231 ? 30.613 -3.274 16.874 1.00 41.02 207 PHE A C 1
ATOM 1759 O O . PHE A 1 231 ? 30.041 -4.330 17.215 1.00 42.88 207 PHE A O 1
ATOM 1767 N N . CYS A 1 232 ? 30.148 -2.056 17.155 1.00 39.85 208 CYS A N 1
ATOM 1768 C CA . CYS A 1 232 ? 28.903 -1.840 17.874 1.00 39.66 208 CYS A CA 1
ATOM 1769 C C . CYS A 1 232 ? 28.276 -0.505 17.470 1.00 40.35 208 CYS A C 1
ATOM 1770 O O . CYS A 1 232 ? 28.863 0.274 16.707 1.00 37.59 208 CYS A O 1
ATOM 1773 N N . LYS A 1 233 ? 27.084 -0.268 18.007 1.00 39.59 209 LYS A N 1
ATOM 1774 C CA . LYS A 1 233 ? 26.360 0.956 17.813 1.00 40.33 209 LYS A CA 1
ATOM 1775 C C . LYS A 1 233 ? 26.161 1.568 19.204 1.00 39.55 209 LYS A C 1
ATOM 1776 O O . LYS A 1 233 ? 25.720 0.880 20.125 1.00 41.59 209 LYS A O 1
ATOM 1782 N N . PRO A 1 234 ? 26.523 2.847 19.385 1.00 37.81 210 PRO A N 1
ATOM 1783 C CA . PRO A 1 234 ? 27.120 3.755 18.417 1.00 35.74 210 PRO A CA 1
ATOM 1784 C C . PRO A 1 234 ? 28.569 3.404 18.189 1.00 34.92 210 PRO A C 1
ATOM 1785 O O . PRO A 1 234 ? 29.280 3.016 19.111 1.00 35.41 210 PRO A O 1
ATOM 1789 N N . ILE A 1 235 ? 28.996 3.542 16.950 1.00 34.68 211 ILE A N 1
ATOM 1790 C CA . ILE A 1 235 ? 30.345 3.231 16.545 1.00 32.80 211 ILE A CA 1
ATOM 1791 C C . ILE A 1 235 ? 31.382 3.964 17.391 1.00 31.27 211 ILE A C 1
ATOM 1792 O O . ILE A 1 235 ? 31.161 5.097 17.818 1.00 30.54 211 ILE A O 1
ATOM 1797 N N . ALA A 1 236 ? 32.511 3.321 17.646 1.00 29.87 212 ALA A N 1
ATOM 1798 C CA . ALA A 1 236 ? 33.594 3.984 18.366 1.00 30.53 212 ALA A CA 1
ATOM 1799 C C . ALA A 1 236 ? 34.049 5.145 17.470 1.00 31.35 212 ALA A C 1
ATOM 1800 O O . ALA A 1 236 ? 34.129 5.004 16.251 1.00 31.79 212 ALA A O 1
ATOM 1802 N N . LYS A 1 237 ? 34.380 6.275 18.068 1.00 31.95 213 LYS A N 1
ATOM 1803 C CA . LYS A 1 237 ? 34.714 7.466 17.285 1.00 32.45 213 LYS A CA 1
ATOM 1804 C C . LYS A 1 237 ? 36.166 7.937 17.406 1.00 35.04 213 LYS A C 1
ATOM 1805 O O . LYS A 1 237 ? 37.077 7.125 17.279 1.00 38.05 213 LYS A O 1
ATOM 1811 N N . ARG A 1 238 ? 36.387 9.228 17.638 1.00 35.67 214 ARG A N 1
ATOM 1812 C CA . ARG A 1 238 ? 37.725 9.776 17.655 1.00 36.82 214 ARG A CA 1
ATOM 1813 C C . ARG A 1 238 ? 38.432 9.787 18.990 1.00 38.11 214 ARG A C 1
ATOM 1814 O O . ARG A 1 238 ? 37.824 9.598 20.054 1.00 38.88 214 ARG A O 1
ATOM 1822 N N A TYR A 1 239 ? 39.733 10.019 18.925 0.50 37.92 215 TYR A N 1
ATOM 1823 N N B TYR A 1 239 ? 39.737 10.038 18.932 0.50 38.88 215 TYR A N 1
ATOM 1824 C CA A TYR A 1 239 ? 40.565 10.064 20.104 0.50 38.29 215 TYR A CA 1
ATOM 1825 C CA B TYR A 1 239 ? 40.571 10.106 20.124 0.50 40.12 215 TYR A CA 1
ATOM 1826 C C A TYR A 1 239 ? 40.070 11.080 21.140 0.50 38.90 215 TYR A C 1
ATOM 1827 C C B TYR A 1 239 ? 40.025 11.074 21.146 0.50 39.85 215 TYR A C 1
ATOM 1828 O O A TYR A 1 239 ? 40.036 10.781 22.324 0.50 39.00 215 TYR A O 1
ATOM 1829 O O B TYR A 1 239 ? 39.911 10.745 22.318 0.50 39.96 215 TYR A O 1
ATOM 1846 N N . GLU A 1 240 ? 39.680 12.270 20.691 1.00 39.74 216 GLU A N 1
ATOM 1847 C CA . GLU A 1 240 ? 39.182 13.304 21.589 1.00 40.69 216 GLU A CA 1
ATOM 1848 C C . GLU A 1 240 ? 37.818 12.939 22.173 1.00 40.31 216 GLU A C 1
ATOM 1849 O O . GLU A 1 240 ? 37.455 13.389 23.269 1.00 39.73 216 GLU A O 1
ATOM 1855 N N . ASP A 1 241 ? 37.085 12.093 21.468 1.00 39.34 217 ASP A N 1
ATOM 1856 C CA . ASP A 1 241 ? 35.805 11.638 21.965 1.00 38.77 217 ASP A CA 1
ATOM 1857 C C . ASP A 1 241 ? 36.049 10.708 23.153 1.00 38.06 217 ASP A C 1
ATOM 1858 O O . ASP A 1 241 ? 35.427 10.862 24.194 1.00 36.55 217 ASP A O 1
ATOM 1863 N N . LYS A 1 242 ? 36.975 9.766 22.987 1.00 38.47 218 LYS A N 1
ATOM 1864 C CA . LYS A 1 242 ? 37.310 8.807 24.030 1.00 38.86 218 LYS A CA 1
ATOM 1865 C C . LYS A 1 242 ? 37.885 9.496 25.250 1.00 39.55 218 LYS A C 1
ATOM 1866 O O . LYS A 1 242 ? 37.563 9.138 26.382 1.00 39.55 218 LYS A O 1
ATOM 1872 N N A GLU A 1 243 ? 38.757 10.469 25.026 0.60 40.25 219 GLU A N 1
ATOM 1873 N N B GLU A 1 243 ? 38.733 10.490 24.991 0.40 39.32 219 GLU A N 1
ATOM 1874 C CA A GLU A 1 243 ? 39.344 11.199 26.124 0.60 40.43 219 GLU A CA 1
ATOM 1875 C CA B GLU A 1 243 ? 39.367 11.294 26.019 0.40 38.87 219 GLU A CA 1
ATOM 1876 C C A GLU A 1 243 ? 38.252 11.884 26.951 0.60 40.04 219 GLU A C 1
ATOM 1877 C C B GLU A 1 243 ? 38.306 11.938 26.915 0.40 39.07 219 GLU A C 1
ATOM 1878 O O A GLU A 1 243 ? 38.275 11.800 28.172 0.60 41.43 219 GLU A O 1
ATOM 1879 O O B GLU A 1 243 ? 38.408 11.888 28.135 0.40 40.09 219 GLU A O 1
ATOM 1890 N N . ALA A 1 244 ? 37.284 12.530 26.300 1.00 38.69 220 ALA A N 1
ATOM 1891 C CA . ALA A 1 244 ? 36.212 13.206 27.041 1.00 38.33 220 ALA A CA 1
ATOM 1892 C C . ALA A 1 244 ? 35.384 12.215 27.861 1.00 39.60 220 ALA A C 1
ATOM 1893 O O . ALA A 1 244 ? 34.988 12.527 28.986 1.00 39.09 220 ALA A O 1
ATOM 1895 N N . LEU A 1 245 ? 35.127 11.023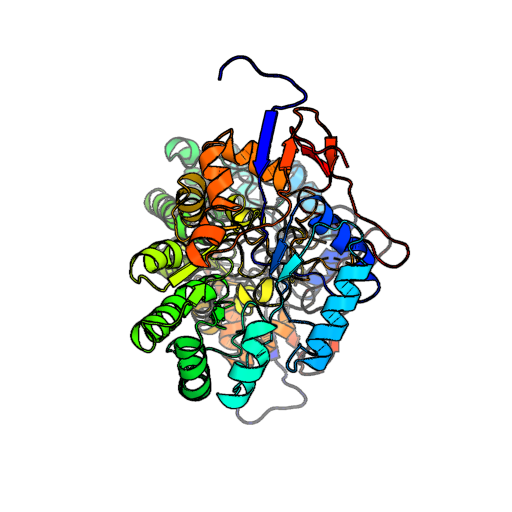 27.303 1.00 39.52 221 LEU A N 1
ATOM 1896 C CA . LEU A 1 245 ? 34.380 9.989 28.026 1.00 39.30 221 LEU A CA 1
ATOM 1897 C C . LEU A 1 245 ? 35.183 9.550 29.260 1.00 41.33 221 LEU A C 1
ATOM 1898 O O . LEU A 1 245 ? 34.624 9.401 30.351 1.00 40.32 221 LEU A O 1
ATOM 1903 N N . CYS A 1 246 ? 36.492 9.338 29.076 1.00 42.03 222 CYS A N 1
ATOM 1904 C CA . CYS A 1 246 ? 37.366 8.918 30.172 1.00 44.27 222 CYS A CA 1
ATOM 1905 C C . CYS A 1 246 ? 37.436 9.978 31.281 1.00 44.34 222 CYS A C 1
ATOM 1906 O O . CYS A 1 246 ? 37.396 9.661 32.454 1.00 43.29 222 CYS A O 1
ATOM 1909 N N . GLU A 1 247 ? 37.538 11.235 30.897 1.00 46.18 223 GLU A N 1
ATOM 1910 C CA . GLU A 1 247 ? 37.578 12.329 31.854 1.00 47.60 223 GLU A CA 1
ATOM 1911 C C . GLU A 1 247 ? 36.308 12.334 32.732 1.00 47.26 223 GLU A C 1
ATOM 1912 O O . GLU A 1 247 ? 36.385 12.580 33.932 1.00 48.17 223 GLU A O 1
ATOM 1918 N N . LEU A 1 248 ? 35.149 12.027 32.157 1.00 46.27 224 LEU A N 1
ATOM 1919 C CA . LEU A 1 248 ? 33.914 12.015 32.941 1.00 45.23 224 LEU A CA 1
ATOM 1920 C C . LEU A 1 248 ? 33.869 10.809 33.858 1.00 44.64 224 LEU A C 1
ATOM 1921 O O . LEU A 1 248 ? 33.506 10.917 35.021 1.00 44.07 224 LEU A O 1
ATOM 1926 N N . ALA A 1 249 ? 34.220 9.652 33.326 1.00 44.86 225 ALA A N 1
ATOM 1927 C CA . ALA A 1 249 ? 34.209 8.431 34.112 1.00 45.24 225 ALA A CA 1
ATOM 1928 C C . ALA A 1 249 ? 35.266 8.486 35.214 1.00 45.43 225 ALA A C 1
ATOM 1929 O O . ALA A 1 249 ? 34.964 8.269 36.388 1.00 47.09 225 ALA A O 1
ATOM 1931 N N . PHE A 1 250 ? 36.499 8.806 34.843 1.00 45.53 226 PHE A N 1
ATOM 1932 C CA . PHE A 1 250 ? 37.601 8.826 35.818 1.00 45.00 226 PHE A CA 1
ATOM 1933 C C . PHE A 1 250 ? 37.413 9.834 36.927 1.00 45.30 226 PHE A C 1
ATOM 1934 O O . PHE A 1 250 ? 37.862 9.593 38.039 1.00 46.67 226 PHE A O 1
ATOM 1942 N N . SER A 1 251 ? 36.759 10.955 36.634 1.00 45.48 227 SER A N 1
ATOM 1943 C CA . SER A 1 251 ? 36.516 11.978 37.644 1.00 44.84 227 SER A CA 1
ATOM 1944 C C . SER A 1 251 ? 35.288 11.633 38.496 1.00 44.82 227 SER A C 1
ATOM 1945 O O . SER A 1 251 ? 34.994 12.323 39.455 1.00 46.15 227 SER A O 1
ATOM 1948 N N . GLY A 1 252 ? 34.570 10.577 38.134 1.00 44.07 228 GLY A N 1
ATOM 1949 C CA . GLY A 1 252 ? 33.365 10.184 38.849 1.00 44.11 228 GLY A CA 1
ATOM 1950 C C . GLY A 1 252 ? 32.214 11.165 38.712 1.00 44.16 228 GLY A C 1
ATOM 1951 O O . GLY A 1 252 ? 31.302 11.146 39.528 1.00 45.05 228 GLY A O 1
ATOM 1952 N N . TYR A 1 253 ? 32.238 12.011 37.680 1.00 43.37 229 TYR A N 1
ATOM 1953 C CA . TYR A 1 253 ? 31.170 13.000 37.462 1.00 43.07 229 TYR A CA 1
ATOM 1954 C C . TYR A 1 253 ? 29.798 12.406 37.808 1.00 42.12 229 TYR A C 1
ATOM 1955 O O . TYR A 1 253 ? 29.398 11.371 37.282 1.00 41.23 229 TYR A O 1
ATOM 1964 N N . GLU A 1 254 ? 29.098 13.106 38.691 1.00 41.27 230 GLU A N 1
ATOM 1965 C CA . GLU A 1 254 ? 27.844 12.644 39.291 1.00 42.50 230 GLU A CA 1
ATOM 1966 C C . GLU A 1 254 ? 26.671 12.255 38.376 1.00 41.70 230 GLU A C 1
ATOM 1967 O O . GLU A 1 254 ? 25.825 11.460 38.793 1.00 41.07 230 GLU A O 1
ATOM 1973 N N . LYS A 1 255 ? 26.598 12.801 37.163 1.00 40.67 231 LYS A N 1
ATOM 1974 C CA . LYS A 1 255 ? 25.483 12.478 36.269 1.00 39.91 231 LYS A CA 1
ATOM 1975 C C . LYS A 1 255 ? 25.803 11.353 35.261 1.00 39.78 231 LYS A C 1
ATOM 1976 O O . LYS A 1 255 ? 24.980 11.039 34.386 1.00 38.99 231 LYS A O 1
ATOM 1982 N N . VAL A 1 256 ? 26.995 10.761 35.385 1.00 38.27 232 VAL A N 1
ATOM 1983 C CA . VAL A 1 256 ? 27.406 9.668 34.531 1.00 38.01 232 VAL A CA 1
ATOM 1984 C C . VAL A 1 256 ? 27.356 8.370 35.337 1.00 38.05 232 VAL A C 1
ATOM 1985 O O . VAL A 1 256 ? 27.732 8.350 36.505 1.00 39.26 232 VAL A O 1
ATOM 1989 N N . MET A 1 257 ? 26.867 7.304 34.713 1.00 36.49 233 MET A N 1
ATOM 1990 C CA . MET A 1 257 ? 26.717 6.005 35.356 1.00 35.38 233 MET A CA 1
ATOM 1991 C C . MET A 1 257 ? 27.267 4.952 34.430 1.00 36.62 233 MET A C 1
ATOM 1992 O O . MET A 1 257 ? 27.205 5.099 33.222 1.00 36.29 233 MET A O 1
ATOM 1997 N N . PHE A 1 258 ? 27.813 3.877 34.974 1.00 38.19 234 PHE A N 1
ATOM 1998 C CA . PHE A 1 258 ? 28.306 2.835 34.112 1.00 38.09 234 PHE A CA 1
ATOM 1999 C C . PHE A 1 258 ? 27.145 2.026 33.565 1.00 37.93 234 PHE A C 1
ATOM 2000 O O . PHE A 1 258 ? 26.223 1.667 34.296 1.00 37.44 234 PHE A O 1
ATOM 2008 N N . GLY A 1 259 ? 27.197 1.790 32.260 1.00 38.43 235 GLY A N 1
ATOM 2009 C CA . GLY A 1 259 ? 26.206 1.004 31.517 1.00 37.92 235 GLY A CA 1
ATOM 2010 C C . GLY A 1 259 ? 27.026 0.283 30.458 1.00 37.70 235 GLY A C 1
ATOM 2011 O O . GLY A 1 259 ? 27.596 0.916 29.577 1.00 38.65 235 GLY A O 1
ATOM 2012 N N . SER A 1 260 ? 27.091 -1.037 30.537 1.00 36.55 236 SER A N 1
ATOM 2013 C CA . SER A 1 260 ? 27.962 -1.794 29.644 1.00 36.47 236 SER A CA 1
ATOM 2014 C C . SER A 1 260 ? 27.484 -1.908 28.224 1.00 35.96 236 SER A C 1
ATOM 2015 O O . SER A 1 260 ? 28.263 -2.048 27.324 1.00 34.31 236 SER A O 1
ATOM 2018 N N . ASP A 1 261 ? 26.181 -1.884 28.052 1.00 39.02 237 ASP A N 1
ATOM 2019 C CA . ASP A 1 261 ? 25.568 -2.175 26.760 1.00 40.65 237 ASP A CA 1
ATOM 2020 C C . ASP A 1 261 ? 26.089 -3.544 26.293 1.00 41.91 237 ASP A C 1
ATOM 2021 O O . ASP A 1 261 ? 26.280 -3.750 25.106 1.00 43.74 237 ASP A O 1
ATOM 2026 N N . SER A 1 262 ? 26.326 -4.464 27.233 1.00 43.98 238 SER A N 1
ATOM 2027 C CA . SER A 1 262 ? 26.787 -5.816 26.893 1.00 45.48 238 SER A CA 1
ATOM 2028 C C . SER A 1 262 ? 25.724 -6.451 26.043 1.00 47.80 238 SER A C 1
ATOM 2029 O O . SER A 1 262 ? 24.577 -6.569 26.469 1.00 46.97 238 SER A O 1
ATOM 2032 N N . ALA A 1 263 ? 26.105 -6.843 24.827 1.00 51.20 239 ALA A N 1
ATOM 2033 C CA . ALA A 1 263 ? 25.166 -7.411 23.866 1.00 53.79 239 ALA A CA 1
ATOM 2034 C C . ALA A 1 263 ? 25.796 -8.555 23.089 1.00 55.98 239 ALA A C 1
ATOM 2035 O O . ALA A 1 263 ? 26.614 -8.345 22.198 1.00 55.62 239 ALA A O 1
ATOM 2037 N N . PRO A 1 264 ? 25.394 -9.781 23.413 1.00 59.51 240 PRO A N 1
ATOM 2038 C CA . PRO A 1 264 ? 25.944 -10.936 22.753 1.00 60.78 240 PRO A CA 1
ATOM 2039 C C . PRO A 1 264 ? 25.262 -11.284 21.441 1.00 62.25 240 PRO A C 1
ATOM 2040 O O . PRO A 1 264 ? 24.090 -10.954 21.214 1.00 61.15 240 PRO A O 1
ATOM 2044 N N . HIS A 1 265 ? 26.018 -11.957 20.592 1.00 64.64 241 HIS A N 1
ATOM 2045 C CA . HIS A 1 265 ? 25.503 -12.473 19.351 1.00 67.18 241 HIS A CA 1
ATOM 2046 C C . HIS A 1 265 ? 26.018 -13.894 19.176 1.00 68.45 241 HIS A C 1
ATOM 2047 O O . HIS A 1 265 ? 27.196 -14.175 19.447 1.00 67.69 241 HIS A O 1
ATOM 2054 N N . PRO A 1 266 ? 25.124 -14.800 18.746 1.00 70.60 242 PRO A N 1
ATOM 2055 C CA . PRO A 1 266 ? 25.541 -16.180 18.527 1.00 72.63 242 PRO A CA 1
ATOM 2056 C C . PRO A 1 266 ? 26.458 -16.293 17.316 1.00 74.96 242 PRO A C 1
ATOM 2057 O O . PRO A 1 266 ? 26.117 -15.802 16.243 1.00 76.12 242 PRO A O 1
ATOM 2061 N N . LYS A 1 267 ? 27.620 -16.911 17.502 1.00 77.70 243 LYS A N 1
ATOM 2062 C CA . LYS A 1 267 ? 28.573 -17.145 16.411 1.00 79.60 243 LYS A CA 1
ATOM 2063 C C . LYS A 1 267 ? 28.047 -18.278 15.508 1.00 79.72 243 LYS A C 1
ATOM 2064 O O . LYS A 1 267 ? 27.781 -18.085 14.317 1.00 80.56 243 LYS A O 1
ATOM 2070 N N . GLY A 1 274 ? 30.819 -12.356 9.332 1.00 75.70 250 GLY A N 1
ATOM 2071 C CA . GLY A 1 274 ? 30.776 -11.222 10.262 1.00 76.02 250 GLY A CA 1
ATOM 2072 C C . GLY A 1 274 ? 30.368 -9.918 9.574 1.00 75.27 250 GLY A C 1
ATOM 2073 O O . GLY A 1 274 ? 30.728 -9.712 8.427 1.00 75.84 250 GLY A O 1
ATOM 2074 N N . CYS A 1 275 ? 29.615 -9.042 10.251 1.00 73.70 251 CYS A N 1
ATOM 2075 C CA . CYS A 1 275 ? 29.166 -9.283 11.620 1.00 73.64 251 CYS A CA 1
ATOM 2076 C C . CYS A 1 275 ? 28.098 -8.299 12.127 1.00 71.21 251 CYS A C 1
ATOM 2077 O O . CYS A 1 275 ? 27.915 -7.188 11.601 1.00 70.44 251 CYS A O 1
ATOM 2080 N N . ALA A 1 276 ? 27.402 -8.736 13.174 1.00 68.69 252 ALA A N 1
ATOM 2081 C CA . ALA A 1 276 ? 26.364 -7.942 13.823 1.00 66.22 252 ALA A CA 1
ATOM 2082 C C . ALA A 1 276 ? 26.982 -7.024 14.877 1.00 62.91 252 ALA A C 1
ATOM 2083 O O . ALA A 1 276 ? 28.072 -7.287 15.403 1.00 61.78 252 ALA A O 1
ATOM 2085 N N . ALA A 1 277 ? 26.270 -5.945 15.171 1.00 60.11 253 ALA A N 1
ATOM 2086 C CA . ALA A 1 277 ? 26.711 -4.951 16.142 1.00 59.41 253 ALA A CA 1
ATOM 2087 C C . ALA A 1 277 ? 26.555 -5.436 17.576 1.00 57.56 253 ALA A C 1
ATOM 2088 O O . ALA A 1 277 ? 25.565 -6.077 17.918 1.00 57.36 253 ALA A O 1
ATOM 2090 N N . GLY A 1 278 ? 27.539 -5.122 18.409 1.00 56.19 254 GLY A N 1
ATOM 2091 C CA . GLY A 1 278 ? 27.476 -5.469 19.811 1.00 55.19 254 GLY A CA 1
ATOM 2092 C C . GLY A 1 278 ? 28.749 -6.074 20.349 1.00 54.38 254 GLY A C 1
ATOM 2093 O O . GLY A 1 278 ? 29.417 -6.846 19.668 1.00 54.63 254 GLY A O 1
ATOM 2094 N N . VAL A 1 279 ? 29.085 -5.684 21.575 1.00 52.76 255 VAL A N 1
ATOM 2095 C CA . VAL A 1 279 ? 30.216 -6.219 22.297 1.00 51.83 255 VAL A CA 1
ATOM 2096 C C . VAL A 1 279 ? 29.610 -6.910 23.508 1.00 52.11 255 VAL A C 1
ATOM 2097 O O . VAL A 1 279 ? 28.735 -6.356 24.168 1.00 51.48 255 VAL A O 1
ATOM 2101 N N . PHE A 1 280 ? 30.038 -8.134 23.779 1.00 53.19 256 PHE A N 1
ATOM 2102 C CA . PHE A 1 280 ? 29.542 -8.889 24.941 1.00 52.84 256 PHE A CA 1
ATOM 2103 C C . PHE A 1 280 ? 30.637 -8.829 25.962 1.00 51.08 256 PHE A C 1
ATOM 2104 O O . PHE A 1 280 ? 31.517 -9.684 25.986 1.00 50.78 256 PHE A O 1
ATOM 2112 N N . SER A 1 281 ? 30.571 -7.798 26.801 1.00 49.89 257 SER A N 1
ATOM 2113 C CA . SER A 1 281 ? 31.595 -7.524 27.814 1.00 49.19 257 SER A CA 1
ATOM 2114 C C . SER A 1 281 ? 31.263 -7.958 29.260 1.00 48.22 257 SER A C 1
ATOM 2115 O O . SER A 1 281 ? 32.098 -7.815 30.140 1.00 47.04 257 SER A O 1
ATOM 2118 N N . ALA A 1 282 ? 30.060 -8.479 29.493 1.00 48.48 258 ALA A N 1
ATOM 2119 C CA . ALA A 1 282 ? 29.616 -8.858 30.856 1.00 49.34 258 ALA A CA 1
ATOM 2120 C C . ALA A 1 282 ? 30.667 -9.588 31.678 1.00 50.65 258 ALA A C 1
ATOM 2121 O O . ALA A 1 282 ? 31.020 -9.149 32.766 1.00 52.73 258 ALA A O 1
ATOM 2123 N N . PRO A 1 283 ? 31.185 -10.707 31.162 1.00 51.42 259 PRO A N 1
ATOM 2124 C CA . PRO A 1 283 ? 32.167 -11.462 31.945 1.00 51.00 259 PRO A CA 1
ATOM 2125 C C . PRO A 1 283 ? 33.454 -10.767 32.324 1.00 49.27 259 PRO A C 1
ATOM 2126 O O . PRO A 1 283 ? 34.119 -11.217 33.221 1.00 50.04 259 PRO A O 1
ATOM 2130 N N . VAL A 1 284 ? 33.808 -9.676 31.678 1.00 49.04 260 VAL A N 1
ATOM 2131 C CA . VAL A 1 284 ? 35.111 -9.070 31.946 1.00 47.87 260 VAL A CA 1
ATOM 2132 C C . VAL A 1 284 ? 35.091 -7.639 32.471 1.00 46.37 260 VAL A C 1
ATOM 2133 O O . VAL A 1 284 ? 36.152 -7.047 32.697 1.00 45.25 260 VAL A O 1
ATOM 2137 N N . ILE A 1 285 ? 33.892 -7.101 32.716 1.00 46.31 261 ILE A N 1
ATOM 2138 C CA . ILE A 1 285 ? 33.734 -5.684 33.135 1.00 44.23 261 ILE A CA 1
ATOM 2139 C C . ILE A 1 285 ? 34.497 -5.261 34.373 1.00 44.90 261 ILE A C 1
ATOM 2140 O O . ILE A 1 285 ? 35.317 -4.337 34.330 1.00 45.52 261 ILE A O 1
ATOM 2145 N N . LEU A 1 286 ? 34.216 -5.923 35.491 1.00 45.46 262 LEU A N 1
ATOM 2146 C CA . LEU A 1 286 ? 34.838 -5.537 36.751 1.00 46.32 262 LEU A CA 1
ATOM 2147 C C . LEU A 1 286 ? 36.346 -5.551 36.719 1.00 45.74 262 LEU A C 1
ATOM 2148 O O . LEU A 1 286 ? 36.982 -4.547 37.071 1.00 48.34 262 LEU A O 1
ATOM 2153 N N . PRO A 1 287 ? 36.935 -6.669 36.296 1.00 45.35 263 PRO A N 1
ATOM 2154 C CA . PRO A 1 287 ? 38.402 -6.658 36.306 1.00 45.80 263 PRO A CA 1
ATOM 2155 C C . PRO A 1 287 ? 38.986 -5.612 35.339 1.00 45.86 263 PRO A C 1
ATOM 2156 O O . PRO A 1 287 ? 39.922 -4.871 35.711 1.00 44.91 263 PRO A O 1
ATOM 2160 N N . VAL A 1 288 ? 38.417 -5.514 34.131 1.00 45.39 264 VAL A N 1
ATOM 2161 C CA . VAL A 1 288 ? 38.919 -4.535 33.167 1.00 45.75 264 VAL A CA 1
ATOM 2162 C C . VAL A 1 288 ? 38.774 -3.132 33.761 1.00 45.82 264 VAL A C 1
ATOM 2163 O O . VAL A 1 288 ? 39.732 -2.358 33.740 1.00 46.31 264 VAL A O 1
ATOM 2167 N N . LEU A 1 289 ? 37.600 -2.820 34.325 1.00 45.32 265 LEU A N 1
ATOM 2168 C CA . LEU A 1 289 ? 37.392 -1.507 34.974 1.00 46.27 265 LEU A CA 1
ATOM 2169 C C . LEU A 1 289 ? 38.361 -1.284 36.132 1.00 46.56 265 LEU A C 1
ATOM 2170 O O . LEU A 1 289 ? 38.886 -0.178 36.331 1.00 46.11 265 LEU A O 1
ATOM 2175 N N . ALA A 1 290 ? 38.580 -2.336 36.912 1.00 48.56 266 ALA A N 1
ATOM 2176 C CA . ALA A 1 290 ? 39.505 -2.251 38.035 1.00 49.16 266 ALA A CA 1
ATOM 2177 C C . ALA A 1 290 ? 40.890 -1.793 37.535 1.00 49.20 266 ALA A C 1
ATOM 2178 O O . ALA A 1 290 ? 41.456 -0.832 38.047 1.00 48.84 266 ALA A O 1
ATOM 2180 N N . GLU A 1 291 ? 41.418 -2.462 36.516 1.00 51.25 267 GLU A N 1
ATOM 2181 C CA . GLU A 1 291 ? 42.741 -2.084 35.973 1.00 54.18 267 GLU A CA 1
ATOM 2182 C C . GLU A 1 291 ? 42.753 -0.617 35.488 1.00 54.42 267 GLU A C 1
ATOM 2183 O O . GLU A 1 291 ? 43.655 0.164 35.849 1.00 54.18 267 GLU A O 1
ATOM 2189 N N . LEU A 1 292 ? 41.738 -0.251 34.696 1.00 54.86 268 LEU A N 1
ATOM 2190 C CA . LEU A 1 292 ? 41.604 1.109 34.163 1.00 54.44 268 LEU A CA 1
ATOM 2191 C C . LEU A 1 292 ? 41.620 2.182 35.221 1.00 53.27 268 LEU A C 1
ATOM 2192 O O . LEU A 1 292 ? 42.362 3.165 35.108 1.00 51.54 268 LEU A O 1
ATOM 2197 N N . PHE A 1 293 ? 40.786 2.012 36.244 1.00 53.41 269 PHE A N 1
ATOM 2198 C CA . PHE A 1 293 ? 40.725 3.013 37.313 1.00 54.25 269 PHE A CA 1
ATOM 2199 C C . PHE A 1 293 ? 42.012 3.112 38.148 1.00 56.07 269 PHE A C 1
ATOM 2200 O O . PHE A 1 293 ? 42.338 4.202 38.606 1.00 55.53 269 PHE A O 1
ATOM 2208 N N . LYS A 1 294 ? 42.752 2.013 38.344 1.00 58.46 270 LYS A N 1
ATOM 2209 C CA . LYS A 1 294 ? 44.050 2.137 39.052 1.00 61.39 270 LYS A CA 1
ATOM 2210 C C . LYS A 1 294 ? 45.021 3.019 38.264 1.00 61.29 270 LYS A C 1
ATOM 2211 O O . LYS A 1 294 ? 45.625 3.946 38.811 1.00 59.78 270 LYS A O 1
ATOM 2217 N N . GLN A 1 295 ? 45.156 2.729 36.970 1.00 61.84 271 GLN A N 1
ATOM 2218 C CA . GLN A 1 295 ? 46.084 3.479 36.122 1.00 62.37 271 GLN A CA 1
ATOM 2219 C C . GLN A 1 295 ? 45.708 4.945 35.956 1.00 61.61 271 GLN A C 1
ATOM 2220 O O . GLN A 1 295 ? 46.587 5.803 35.869 1.00 61.75 271 GLN A O 1
ATOM 2226 N N . ASN A 1 296 ? 44.406 5.237 35.927 1.00 61.11 272 ASN A N 1
ATOM 2227 C CA . ASN A 1 296 ? 43.942 6.597 35.639 1.00 59.76 272 ASN A CA 1
ATOM 2228 C C . ASN A 1 296 ? 43.066 7.286 36.673 1.00 60.01 272 ASN A C 1
ATOM 2229 O O . ASN A 1 296 ? 42.797 8.485 36.542 1.00 59.70 272 ASN A O 1
ATOM 2234 N N . SER A 1 297 ? 42.629 6.572 37.703 1.00 60.12 273 SER A N 1
ATOM 2235 C CA . SER A 1 297 ? 41.691 7.176 38.652 1.00 61.30 273 SER A CA 1
ATOM 2236 C C . SER A 1 297 ? 41.869 6.647 40.078 1.00 61.44 273 SER A C 1
ATOM 2237 O O . SER A 1 297 ? 42.964 6.234 40.451 1.00 62.10 273 SER A O 1
ATOM 2240 N N . SER A 1 298 ? 40.789 6.669 40.863 1.00 61.46 274 SER A N 1
ATOM 2241 C CA . SER A 1 298 ? 40.814 6.195 42.236 1.00 61.50 274 SER A CA 1
ATOM 2242 C C . SER A 1 298 ? 39.744 5.148 42.460 1.00 62.06 274 SER A C 1
ATOM 2243 O O . SER A 1 298 ? 38.785 5.042 41.688 1.00 62.17 274 SER A O 1
ATOM 2246 N N . GLU A 1 299 ? 39.899 4.384 43.534 1.00 62.30 275 GLU A N 1
ATOM 2247 C CA . GLU A 1 299 ? 38.915 3.365 43.897 1.00 62.82 275 GLU A CA 1
ATOM 2248 C C . GLU A 1 299 ? 37.580 4.045 44.209 1.00 61.47 275 GLU A C 1
ATOM 2249 O O . GLU A 1 299 ? 36.508 3.490 43.929 1.00 60.72 275 GLU A O 1
ATOM 2255 N N . GLU A 1 300 ? 37.658 5.243 44.788 1.00 59.71 276 GLU A N 1
ATOM 2256 C CA . GLU A 1 300 ? 36.475 6.012 45.135 1.00 59.71 276 GLU A CA 1
ATOM 2257 C C . GLU A 1 300 ? 35.668 6.362 43.882 1.00 57.16 276 GLU A C 1
ATOM 2258 O O . GLU A 1 300 ? 34.449 6.166 43.842 1.00 56.19 276 GLU A O 1
ATOM 2264 N N . ASN A 1 301 ? 36.359 6.886 42.872 1.00 53.25 277 ASN A N 1
ATOM 2265 C CA . ASN A 1 301 ? 35.702 7.266 41.637 1.00 50.26 277 ASN A CA 1
ATOM 2266 C C . ASN A 1 301 ? 35.145 6.063 40.892 1.00 46.95 277 ASN A C 1
ATOM 2267 O O . ASN A 1 301 ? 34.139 6.172 40.234 1.00 42.38 277 ASN A O 1
ATOM 2272 N N . LEU A 1 302 ? 35.763 4.906 41.037 1.00 46.01 278 LEU A N 1
ATOM 2273 C CA . LEU A 1 302 ? 35.211 3.713 40.409 1.00 45.99 278 LEU A CA 1
ATOM 2274 C C . LEU A 1 302 ? 33.885 3.345 41.108 1.00 45.73 278 LEU A C 1
ATOM 2275 O O . LEU A 1 302 ? 32.892 2.965 40.461 1.00 44.83 278 LEU A O 1
ATOM 2280 N N . GLN A 1 303 ? 33.886 3.473 42.431 1.00 45.18 279 GLN A N 1
ATOM 2281 C CA . GLN A 1 303 ? 32.717 3.162 43.252 1.00 44.74 279 GLN A CA 1
ATOM 2282 C C . GLN A 1 303 ? 31.581 4.113 42.904 1.00 42.97 279 GLN A C 1
ATOM 2283 O O . GLN A 1 303 ? 30.420 3.734 42.973 1.00 44.28 279 GLN A O 1
ATOM 2289 N N . LYS A 1 304 ? 31.921 5.347 42.545 1.00 42.91 280 LYS A N 1
ATOM 2290 C CA . LYS A 1 304 ? 30.924 6.335 42.120 1.00 43.73 280 LYS A CA 1
ATOM 2291 C C . LYS A 1 304 ? 30.331 6.007 40.740 1.00 42.90 280 LYS A C 1
ATOM 2292 O O . LYS A 1 304 ? 29.105 6.027 40.540 1.00 44.88 280 LYS A O 1
ATOM 2298 N N . PHE A 1 305 ? 31.213 5.697 39.803 1.00 40.71 281 PHE A N 1
ATOM 2299 C CA . PHE A 1 305 ? 30.846 5.407 38.431 1.00 40.28 281 PHE A CA 1
ATOM 2300 C C . PHE A 1 305 ? 29.999 4.142 38.312 1.00 40.57 281 PHE A C 1
ATOM 2301 O O . PHE A 1 305 ? 29.022 4.118 37.562 1.00 39.95 281 PHE A O 1
ATOM 2309 N N . LEU A 1 306 ? 30.355 3.108 39.075 1.00 41.14 282 LEU A N 1
ATOM 2310 C CA . LEU A 1 306 ? 29.639 1.835 39.066 1.00 40.25 282 LEU A CA 1
ATOM 2311 C C . LEU A 1 306 ? 28.436 1.749 39.977 1.00 39.49 282 LEU A C 1
ATOM 2312 O O . LEU A 1 306 ? 27.601 0.853 39.808 1.00 38.11 282 LEU A O 1
ATOM 2317 N N . SER A 1 307 ? 28.344 2.631 40.966 1.00 39.23 283 SER A N 1
ATOM 2318 C CA . SER A 1 307 ? 27.256 2.487 41.916 1.00 38.25 283 SER A CA 1
ATOM 2319 C C . SER A 1 307 ? 26.706 3.721 42.597 1.00 37.67 283 SER A C 1
ATOM 2320 O O . SER A 1 307 ? 25.493 3.932 42.551 1.00 36.43 283 SER A O 1
ATOM 2323 N N . ASP A 1 308 ? 27.559 4.523 43.232 1.00 36.17 284 ASP A N 1
ATOM 2324 C CA . ASP A 1 308 ? 27.051 5.671 44.011 1.00 37.38 284 ASP A CA 1
ATOM 2325 C C . ASP A 1 308 ? 26.315 6.735 43.193 1.00 36.66 284 ASP A C 1
ATOM 2326 O O . ASP A 1 308 ? 25.362 7.347 43.694 1.00 36.46 284 ASP A O 1
ATOM 2331 N N . ASN A 1 309 ? 26.750 6.973 41.960 1.00 36.10 285 ASN A N 1
ATOM 2332 C CA . ASN A 1 309 ? 26.103 7.984 41.132 1.00 36.73 285 ASN A CA 1
ATOM 2333 C C . ASN A 1 309 ? 24.673 7.570 40.846 1.00 36.71 285 ASN A C 1
ATOM 2334 O O . ASN A 1 309 ? 23.736 8.348 41.025 1.00 36.44 285 ASN A O 1
ATOM 2339 N N . THR A 1 310 ? 24.505 6.333 40.402 1.00 36.92 286 THR A N 1
ATOM 2340 C CA . THR A 1 310 ? 23.187 5.828 40.129 1.00 37.09 286 THR A CA 1
ATOM 2341 C C . THR A 1 310 ? 22.368 5.873 41.409 1.00 37.41 286 THR A C 1
ATOM 2342 O O . THR A 1 310 ? 21.252 6.360 41.406 1.00 37.03 286 THR A O 1
ATOM 2346 N N . CYS A 1 311 ? 22.928 5.376 42.505 1.00 38.13 287 CYS A N 1
ATOM 2347 C CA . CYS A 1 311 ? 22.194 5.362 43.786 1.00 40.64 287 CYS A CA 1
ATOM 2348 C C . CYS A 1 311 ? 21.708 6.741 44.194 1.00 39.36 287 CYS A C 1
ATOM 2349 O O . CYS A 1 311 ? 20.577 6.881 44.634 1.00 40.18 287 CYS A O 1
ATOM 2352 N N . LYS A 1 312 ? 22.544 7.750 44.021 1.00 38.83 288 LYS A N 1
ATOM 2353 C CA . LYS A 1 312 ? 22.167 9.116 44.383 1.00 41.24 288 LYS A CA 1
ATOM 2354 C C . LYS A 1 312 ? 21.098 9.701 43.445 1.00 40.81 288 LYS A C 1
ATOM 2355 O O . LYS A 1 312 ? 20.154 10.327 43.897 1.00 41.30 288 LYS A O 1
ATOM 2361 N N . ILE A 1 313 ? 21.254 9.468 42.144 1.00 40.85 289 ILE A N 1
ATOM 2362 C CA . ILE A 1 313 ? 20.324 9.950 41.130 1.00 39.59 289 ILE A CA 1
ATOM 2363 C C . ILE A 1 313 ? 18.910 9.433 41.307 1.00 40.89 289 ILE A C 1
ATOM 2364 O O . ILE A 1 313 ? 17.941 10.185 41.142 1.00 41.15 289 ILE A O 1
ATOM 2369 N N . TYR A 1 314 ? 18.786 8.156 41.648 1.00 41.46 290 TYR A N 1
ATOM 2370 C CA . TYR A 1 314 ? 17.466 7.532 41.799 1.00 43.14 290 TYR A CA 1
ATOM 2371 C C . TYR A 1 314 ? 17.025 7.252 43.246 1.00 43.91 290 TYR A C 1
ATOM 2372 O O . TYR A 1 314 ? 15.874 6.898 43.456 1.00 44.60 290 TYR A O 1
ATOM 2381 N N . ASP A 1 315 ? 17.916 7.423 44.225 1.00 45.87 291 ASP A N 1
ATOM 2382 C CA . ASP A 1 315 ? 17.612 7.143 45.650 1.00 46.51 291 ASP A CA 1
ATOM 2383 C C . ASP A 1 315 ? 17.363 5.685 45.853 1.00 46.30 291 ASP A C 1
ATOM 2384 O O . ASP A 1 315 ? 16.294 5.286 46.295 1.00 44.70 291 ASP A O 1
ATOM 2389 N N . LEU A 1 316 ? 18.345 4.882 45.504 1.00 47.09 292 LEU A N 1
ATOM 2390 C CA . LEU A 1 316 ? 18.216 3.461 45.659 1.00 47.79 292 LEU A CA 1
ATOM 2391 C C . LEU A 1 316 ? 18.696 3.053 47.048 1.00 49.78 292 LEU A C 1
ATOM 2392 O O . LEU A 1 316 ? 19.515 3.738 47.669 1.00 50.92 292 LEU A O 1
ATOM 2397 N N . LYS A 1 317 ? 18.171 1.931 47.517 1.00 51.13 293 LYS A N 1
ATOM 2398 C CA . LYS A 1 317 ? 18.549 1.368 48.787 1.00 53.28 293 LYS A CA 1
ATOM 2399 C C . LYS A 1 317 ? 18.610 -0.143 48.660 1.00 53.78 293 LYS A C 1
ATOM 2400 O O . LYS A 1 317 ? 17.930 -0.717 47.807 1.00 54.44 293 LYS A O 1
ATOM 2406 N N . PHE A 1 318 ? 19.413 -0.781 49.508 1.00 54.91 294 PHE A N 1
ATOM 2407 C CA . PHE A 1 318 ? 19.582 -2.239 49.454 1.00 56.43 294 PHE A CA 1
ATOM 2408 C C . PHE A 1 318 ? 19.332 -2.951 50.796 1.00 57.64 294 PHE A C 1
ATOM 2409 O O . PHE A 1 318 ? 19.872 -2.554 51.824 1.00 55.91 294 PHE A O 1
ATOM 2417 N N . LYS A 1 319 ? 18.512 -4.006 50.770 1.00 60.00 295 LYS A N 1
ATOM 2418 C CA . LYS A 1 319 ? 18.234 -4.797 51.976 1.00 61.76 295 LYS A CA 1
ATOM 2419 C C . LYS A 1 319 ? 19.556 -5.316 52.538 1.00 63.09 295 LYS A C 1
ATOM 2420 O O . LYS A 1 319 ? 19.783 -5.284 53.742 1.00 63.32 295 LYS A O 1
ATOM 2426 N N . GLU A 1 320 ? 20.427 -5.796 51.660 1.00 64.70 296 GLU A N 1
ATOM 2427 C CA . GLU A 1 320 ? 21.765 -6.204 52.073 1.00 66.08 296 GLU A CA 1
ATOM 2428 C C . GLU A 1 320 ? 22.753 -5.981 50.933 1.00 65.05 296 GLU A C 1
ATOM 2429 O O . GLU A 1 320 ? 22.483 -6.320 49.786 1.00 65.89 296 GLU A O 1
ATOM 2435 N N . ASP A 1 321 ? 23.889 -5.386 51.271 1.00 63.33 297 ASP A N 1
ATOM 2436 C CA . ASP A 1 321 ? 24.908 -5.061 50.307 1.00 62.16 297 ASP A CA 1
ATOM 2437 C C . ASP A 1 321 ? 25.551 -6.288 49.679 1.00 62.06 297 ASP A C 1
ATOM 2438 O O . ASP A 1 321 ? 25.658 -7.341 50.297 1.00 61.94 297 ASP A O 1
ATOM 2443 N N . LYS A 1 322 ? 25.974 -6.128 48.431 1.00 61.40 298 LYS A N 1
ATOM 2444 C CA . LYS A 1 322 ? 26.678 -7.160 47.708 1.00 60.41 298 LYS A CA 1
ATOM 2445 C C . LYS A 1 322 ? 28.077 -6.636 47.500 1.00 60.51 298 LYS A C 1
ATOM 2446 O O . LYS A 1 322 ? 28.319 -5.879 46.579 1.00 61.18 298 LYS A O 1
ATOM 2452 N N . ILE A 1 323 ? 28.991 -7.012 48.382 1.00 61.90 299 ILE A N 1
ATOM 2453 C CA . ILE A 1 323 ? 30.377 -6.579 48.264 1.00 63.51 299 ILE A CA 1
ATOM 2454 C C . ILE A 1 323 ? 31.161 -7.603 47.463 1.00 63.92 299 ILE A C 1
ATOM 2455 O O . ILE A 1 323 ? 31.077 -8.799 47.728 1.00 64.03 299 ILE A O 1
ATOM 2460 N N . LEU A 1 324 ? 31.906 -7.118 46.471 1.00 64.30 300 LEU A N 1
ATOM 2461 C CA . LEU A 1 324 ? 32.733 -7.960 45.624 1.00 64.78 300 LEU A CA 1
ATOM 2462 C C . LEU A 1 324 ? 34.161 -7.510 45.781 1.00 65.10 300 LEU A C 1
ATOM 2463 O O . LEU A 1 324 ? 34.422 -6.306 45.824 1.00 64.39 300 LEU A O 1
ATOM 2468 N N . THR A 1 325 ? 35.078 -8.478 45.873 1.00 66.10 301 THR A N 1
ATOM 2469 C CA . THR A 1 325 ? 36.504 -8.195 46.043 1.00 67.35 301 THR A CA 1
ATOM 2470 C C . THR A 1 325 ? 37.266 -8.663 44.825 1.00 67.45 301 THR A C 1
ATOM 2471 O O . THR A 1 325 ? 37.059 -9.782 44.345 1.00 67.62 301 THR A O 1
ATOM 2475 N N . LEU A 1 326 ? 38.165 -7.813 44.349 1.00 68.24 302 LEU A N 1
ATOM 2476 C CA . LEU A 1 326 ? 38.961 -8.113 43.178 1.00 69.55 302 LEU A CA 1
ATOM 2477 C C . LEU A 1 326 ? 40.448 -8.092 43.517 1.00 70.38 302 LEU A C 1
ATOM 2478 O O . LEU A 1 326 ? 40.965 -7.109 44.045 1.00 68.79 302 LEU A O 1
ATOM 2483 N N . GLU A 1 327 ? 41.122 -9.191 43.195 1.00 72.64 303 GLU A N 1
ATOM 2484 C CA . GLU A 1 327 ? 42.545 -9.369 43.483 1.00 74.85 303 GLU A CA 1
ATOM 2485 C C . GLU A 1 327 ? 43.336 -9.414 42.209 1.00 75.56 303 GLU A C 1
ATOM 2486 O O . GLU A 1 327 ? 42.809 -9.818 41.168 1.00 75.14 303 GLU A O 1
ATOM 2492 N N . GLU A 1 328 ? 44.608 -9.033 42.284 1.00 76.62 304 GLU A N 1
ATOM 2493 C CA . GLU A 1 328 ? 45.448 -9.093 41.097 1.00 78.01 304 GLU A CA 1
ATOM 2494 C C . GLU A 1 328 ? 46.044 -10.490 40.882 1.00 77.63 304 GLU A C 1
ATOM 2495 O O . GLU A 1 328 ? 47.211 -10.733 41.166 1.00 78.49 304 GLU A O 1
ATOM 2501 N N . LYS A 1 329 ? 45.195 -11.388 40.373 1.00 76.83 305 LYS A N 1
ATOM 2502 C CA . LYS A 1 329 ? 45.545 -12.777 40.053 1.00 76.28 305 LYS A CA 1
ATOM 2503 C C . LYS A 1 329 ? 45.196 -13.042 38.594 1.00 74.94 305 LYS A C 1
ATOM 2504 O O . LYS A 1 329 ? 44.031 -13.308 38.275 1.00 74.36 305 LYS A O 1
ATOM 2510 N N . GLU A 1 330 ? 46.199 -12.976 37.717 1.00 73.26 306 GLU A N 1
ATOM 2511 C CA . GLU A 1 330 ? 46.008 -13.194 36.282 1.00 71.97 306 GLU A CA 1
ATOM 2512 C C . GLU A 1 330 ? 45.041 -14.304 35.899 1.00 71.32 306 GLU A C 1
ATOM 2513 O O . GLU A 1 330 ? 44.881 -15.280 36.626 1.00 72.40 306 GLU A O 1
ATOM 2519 N N . TRP A 1 331 ? 44.406 -14.150 34.741 1.00 70.34 307 TRP A N 1
ATOM 2520 C CA . TRP A 1 331 ? 43.510 -15.178 34.211 1.00 70.14 307 TRP A CA 1
ATOM 2521 C C . TRP A 1 331 ? 43.230 -14.916 32.735 1.00 69.82 307 TRP A C 1
ATOM 2522 O O . TRP A 1 331 ? 43.215 -13.763 32.294 1.00 69.87 307 TRP A O 1
ATOM 2533 N N . GLN A 1 332 ? 43.029 -15.992 31.976 1.00 68.88 308 GLN A N 1
ATOM 2534 C CA . GLN A 1 332 ? 42.776 -15.877 30.551 1.00 68.12 308 GLN A CA 1
ATOM 2535 C C . GLN A 1 332 ? 41.291 -15.949 30.303 1.00 67.35 308 GLN A C 1
ATOM 2536 O O . GLN A 1 332 ? 40.593 -16.763 30.907 1.00 67.95 308 GLN A O 1
ATOM 2542 N N . VAL A 1 333 ? 40.815 -15.110 29.390 1.00 65.46 309 VAL A N 1
ATOM 2543 C CA . VAL A 1 333 ? 39.411 -15.050 29.095 1.00 63.92 309 VAL A CA 1
ATOM 2544 C C . VAL A 1 333 ? 39.034 -16.146 28.111 1.00 64.50 309 VAL A C 1
ATOM 2545 O O . VAL A 1 333 ? 39.659 -16.284 27.065 1.00 63.40 309 VAL A O 1
ATOM 2549 N N . PRO A 1 334 ? 37.998 -16.934 28.442 1.00 65.44 310 PRO A N 1
ATOM 2550 C CA . PRO A 1 334 ? 37.544 -17.974 27.529 1.00 66.81 310 PRO A CA 1
ATOM 2551 C C . PRO A 1 334 ? 37.295 -17.418 26.146 1.00 68.11 310 PRO A C 1
ATOM 2552 O O . PRO A 1 334 ? 36.907 -16.264 26.004 1.00 68.62 310 PRO A O 1
ATOM 2556 N N . ASN A 1 335 ? 37.517 -18.237 25.133 1.00 68.94 311 ASN A N 1
ATOM 2557 C CA . ASN A 1 335 ? 37.305 -17.808 23.768 1.00 69.81 311 ASN A CA 1
ATOM 2558 C C . ASN A 1 335 ? 35.823 -17.879 23.411 1.00 69.70 311 ASN A C 1
ATOM 2559 O O . ASN A 1 335 ? 35.402 -17.344 22.389 1.00 70.02 311 ASN A O 1
ATOM 2564 N N . VAL A 1 336 ? 35.035 -18.520 24.269 1.00 69.90 312 VAL A N 1
ATOM 2565 C CA . VAL A 1 336 ? 33.599 -18.650 24.048 1.00 70.44 312 VAL A CA 1
ATOM 2566 C C . VAL A 1 336 ? 32.891 -19.077 25.345 1.00 70.82 312 VAL A C 1
ATOM 2567 O O . VAL A 1 336 ? 33.505 -19.656 26.233 1.00 71.98 312 VAL A O 1
ATOM 2571 N N . TYR A 1 337 ? 31.611 -18.762 25.464 1.00 70.57 313 TYR A N 1
ATOM 2572 C CA . TYR A 1 337 ? 30.825 -19.196 26.609 1.00 71.19 313 TYR A CA 1
ATOM 2573 C C . TYR A 1 337 ? 29.721 -20.081 26.027 1.00 73.06 313 TYR A C 1
ATOM 2574 O O . TYR A 1 337 ? 28.691 -19.606 25.570 1.00 73.86 313 TYR A O 1
ATOM 2583 N N . GLU A 1 338 ? 29.981 -21.383 26.054 1.00 74.97 314 GLU A N 1
ATOM 2584 C CA . GLU A 1 338 ? 29.130 -22.402 25.438 1.00 76.20 314 GLU A CA 1
ATOM 2585 C C . GLU A 1 338 ? 28.030 -23.028 26.279 1.00 76.35 314 GLU A C 1
ATOM 2586 O O . GLU A 1 338 ? 27.903 -22.813 27.480 1.00 74.61 314 GLU A O 1
ATOM 2592 N N . ASP A 1 339 ? 27.237 -23.816 25.570 1.00 78.03 315 ASP A N 1
ATOM 2593 C CA . ASP A 1 339 ? 26.195 -24.634 26.133 1.00 79.07 315 ASP A CA 1
ATOM 2594 C C . ASP A 1 339 ? 25.563 -25.436 24.970 1.00 80.14 315 ASP A C 1
ATOM 2595 O O . ASP A 1 339 ? 26.113 -25.507 23.861 1.00 79.17 315 ASP A O 1
ATOM 2600 N N . LYS A 1 340 ? 24.415 -26.029 25.264 1.00 81.52 316 LYS A N 1
ATOM 2601 C CA . LYS A 1 340 ? 23.634 -26.875 24.368 1.00 82.21 316 LYS A CA 1
ATOM 2602 C C . LYS A 1 340 ? 22.994 -26.120 23.194 1.00 81.87 316 LYS A C 1
ATOM 2603 O O . LYS A 1 340 ? 22.931 -26.637 22.072 1.00 81.47 316 LYS A O 1
ATOM 2609 N N . TYR A 1 341 ? 22.546 -24.891 23.444 1.00 81.23 317 TYR A N 1
ATOM 2610 C CA . TYR A 1 341 ? 21.817 -24.112 22.428 1.00 80.92 317 TYR A CA 1
ATOM 2611 C C . TYR A 1 341 ? 22.576 -22.985 21.687 1.00 78.67 317 TYR A C 1
ATOM 2612 O O . TYR A 1 341 ? 22.292 -22.712 20.511 1.00 77.69 317 TYR A O 1
ATOM 2621 N N . ASN A 1 342 ? 23.522 -22.337 22.363 1.00 76.54 318 ASN A N 1
ATOM 2622 C CA . ASN A 1 342 ? 24.264 -21.203 21.787 1.00 74.93 318 ASN A CA 1
ATOM 2623 C C . ASN A 1 342 ? 25.737 -21.184 22.181 1.00 73.57 318 ASN A C 1
ATOM 2624 O O . ASN A 1 342 ? 26.180 -21.938 23.040 1.00 72.58 318 ASN A O 1
ATOM 2629 N N . GLN A 1 343 ? 26.487 -20.311 21.529 1.00 72.88 319 GLN A N 1
ATOM 2630 C CA . GLN A 1 343 ? 27.908 -20.126 21.806 1.00 72.71 319 GLN A CA 1
ATOM 2631 C C . GLN A 1 343 ? 28.216 -18.673 21.468 1.00 71.69 319 GLN A C 1
ATOM 2632 O O . GLN A 1 343 ? 27.946 -18.213 20.360 1.00 72.94 319 GLN A O 1
ATOM 2638 N N . VAL A 1 344 ? 28.762 -17.954 22.441 1.00 69.98 320 VAL A N 1
ATOM 2639 C CA . VAL A 1 344 ? 29.024 -16.530 22.305 1.00 67.80 320 VAL A CA 1
ATOM 2640 C C . VAL A 1 344 ? 30.481 -16.205 22.525 1.00 65.64 320 VAL A C 1
ATOM 2641 O O . VAL A 1 344 ? 31.119 -16.784 23.394 1.00 64.86 320 VAL A O 1
ATOM 2645 N N . VAL A 1 345 ? 30.997 -15.269 21.726 1.00 64.05 321 VAL A N 1
ATOM 2646 C CA . VAL A 1 345 ? 32.375 -14.827 21.835 1.00 61.67 321 VAL A CA 1
ATOM 2647 C C . VAL A 1 345 ? 32.380 -13.615 22.749 1.00 61.45 321 VAL A C 1
ATOM 2648 O O . VAL A 1 345 ? 31.700 -12.628 22.488 1.00 60.83 321 VAL A O 1
ATOM 2652 N N . PRO A 1 346 ? 33.156 -13.678 23.827 1.00 61.20 322 PRO A N 1
ATOM 2653 C CA . PRO A 1 346 ? 33.211 -12.565 24.757 1.00 59.55 322 PRO A CA 1
ATOM 2654 C C . PRO A 1 346 ? 34.209 -11.519 24.342 1.00 58.08 322 PRO A C 1
ATOM 2655 O O . PRO A 1 346 ? 35.056 -11.784 23.505 1.00 57.10 322 PRO A O 1
ATOM 2659 N N . TYR A 1 347 ? 34.085 -10.341 24.956 1.00 57.18 323 TYR A N 1
ATOM 2660 C CA . TYR A 1 347 ? 34.974 -9.220 24.744 1.00 55.64 323 TYR A CA 1
ATOM 2661 C C . TYR A 1 347 ? 36.288 -9.583 25.393 1.00 56.15 323 TYR A C 1
ATOM 2662 O O . TYR A 1 347 ? 36.308 -10.358 26.355 1.00 57.26 323 TYR A O 1
ATOM 2671 N N . MET A 1 348 ? 37.390 -9.045 24.880 1.00 56.72 324 MET A N 1
ATOM 2672 C CA . MET A 1 348 ? 38.705 -9.356 25.428 1.00 57.13 324 MET A CA 1
ATOM 2673 C C . MET A 1 348 ? 39.000 -10.876 25.336 1.00 57.75 324 MET A C 1
ATOM 2674 O O . MET A 1 348 ? 39.915 -11.373 25.982 1.00 57.02 324 MET A O 1
ATOM 2679 N N . ALA A 1 349 ? 38.217 -11.607 24.536 1.00 58.78 325 ALA A N 1
ATOM 2680 C CA . ALA A 1 349 ? 38.407 -13.049 24.360 1.00 59.85 325 ALA A CA 1
ATOM 2681 C C . ALA A 1 349 ? 39.897 -13.382 24.225 1.00 61.78 325 ALA A C 1
ATOM 2682 O O . ALA A 1 349 ? 40.646 -12.644 23.582 1.00 62.11 325 ALA A O 1
ATOM 2684 N N . GLY A 1 350 ? 40.328 -14.473 24.855 1.00 63.75 326 GLY A N 1
ATOM 2685 C CA . GLY A 1 350 ? 41.739 -14.905 24.811 1.00 65.08 326 GLY A CA 1
ATOM 2686 C C . GLY A 1 350 ? 42.766 -13.968 25.433 1.00 66.07 326 GLY A C 1
ATOM 2687 O O . GLY A 1 350 ? 43.967 -14.221 25.369 1.00 65.71 326 GLY A O 1
ATOM 2688 N N . GLU A 1 351 ? 42.304 -12.883 26.039 1.00 68.45 327 GLU A N 1
ATOM 2689 C CA . GLU A 1 351 ? 43.197 -11.912 26.663 1.00 70.09 327 GLU A CA 1
ATOM 2690 C C . GLU A 1 351 ? 43.534 -12.292 28.112 1.00 70.83 327 GLU A C 1
ATOM 2691 O O . GLU A 1 351 ? 42.785 -13.040 28.765 1.00 70.30 327 GLU A O 1
ATOM 2697 N N . ILE A 1 352 ? 44.667 -11.775 28.600 1.00 71.55 328 ILE A N 1
ATOM 2698 C CA . ILE A 1 352 ? 45.111 -12.019 29.975 1.00 72.24 328 ILE A CA 1
ATOM 2699 C C . ILE A 1 352 ? 44.922 -10.768 30.823 1.00 72.45 328 ILE A C 1
ATOM 2700 O O . ILE A 1 352 ? 45.658 -9.779 30.700 1.00 71.59 328 ILE A O 1
ATOM 2705 N N . LEU A 1 353 ? 43.919 -10.848 31.699 1.00 73.06 329 LEU A N 1
ATOM 2706 C CA . LEU A 1 353 ? 43.539 -9.762 32.589 1.00 73.26 329 LEU A CA 1
ATOM 2707 C C . LEU A 1 353 ? 44.324 -9.816 33.890 1.00 73.29 329 LEU A C 1
ATOM 2708 O O . LEU A 1 353 ? 44.466 -10.873 34.501 1.00 73.82 329 LEU A O 1
ATOM 2713 N N . LYS A 1 354 ? 44.821 -8.658 34.300 1.00 73.29 330 LYS A N 1
ATOM 2714 C CA . LYS A 1 354 ? 45.605 -8.510 35.519 1.00 73.83 330 LYS A CA 1
ATOM 2715 C C . LYS A 1 354 ? 44.791 -8.665 36.828 1.00 73.93 330 LYS A C 1
ATOM 2716 O O . LYS A 1 354 ? 45.375 -8.909 37.889 1.00 75.30 330 LYS A O 1
ATOM 2722 N N . PHE A 1 355 ? 43.464 -8.519 36.763 1.00 73.10 331 PHE A N 1
ATOM 2723 C CA . PHE A 1 355 ? 42.602 -8.645 37.952 1.00 71.52 331 PHE A CA 1
ATOM 2724 C C . PHE A 1 355 ? 41.570 -9.740 37.819 1.00 72.01 331 PHE A C 1
ATOM 2725 O O . PHE A 1 355 ? 41.157 -10.106 36.706 1.00 70.63 331 PHE A O 1
ATOM 2733 N N . GLN A 1 356 ? 41.144 -10.248 38.974 1.00 72.74 332 GLN A N 1
ATOM 2734 C CA . GLN A 1 356 ? 40.153 -11.304 39.024 1.00 73.95 332 GLN A CA 1
ATOM 2735 C C . GLN A 1 356 ? 39.236 -11.155 40.238 1.00 75.47 332 GLN A C 1
ATOM 2736 O O . GLN A 1 356 ? 39.571 -10.505 41.221 1.00 73.95 332 GLN A O 1
ATOM 2742 N N . LEU A 1 357 ? 38.069 -11.767 40.124 1.00 78.31 333 LEU A N 1
ATOM 2743 C CA . LEU A 1 357 ? 37.060 -11.771 41.152 1.00 81.33 333 LEU A CA 1
ATOM 2744 C C . LEU A 1 357 ? 37.064 -13.152 41.803 1.00 83.96 333 LEU A C 1
ATOM 2745 O O . LEU A 1 357 ? 37.234 -14.160 41.116 1.00 83.47 333 LEU A O 1
ATOM 2750 N N . LYS A 1 358 ? 36.886 -13.205 43.121 1.00 87.32 334 LYS A N 1
ATOM 2751 C CA . LYS A 1 358 ? 36.827 -14.491 43.815 1.00 90.15 334 LYS A CA 1
ATOM 2752 C C . LYS A 1 358 ? 35.595 -15.307 43.395 1.00 91.78 334 LYS A C 1
ATOM 2753 O O . LYS A 1 358 ? 34.548 -15.224 44.033 1.00 92.35 334 LYS A O 1
ATOM 2759 N N . HIS A 1 359 ? 35.739 -16.093 42.324 1.00 93.69 335 HIS A N 1
ATOM 2760 C CA . HIS A 1 359 ? 34.650 -16.934 41.796 1.00 94.99 335 HIS A CA 1
ATOM 2761 C C . HIS A 1 359 ? 33.988 -17.779 42.886 1.00 95.13 335 HIS A C 1
ATOM 2762 O O . HIS A 1 359 ? 32.786 -18.042 42.845 1.00 95.36 335 HIS A O 1
ATOM 2770 N N . GLU B 1 16 ? 22.224 8.510 -29.899 1.00 69.24 -8 GLU B N 1
ATOM 2771 C CA . GLU B 1 16 ? 21.418 7.881 -30.999 1.00 70.28 -8 GLU B CA 1
ATOM 2772 C C . GLU B 1 16 ? 20.277 7.036 -30.401 1.00 68.00 -8 GLU B C 1
ATOM 2773 O O . GLU B 1 16 ? 20.532 5.994 -29.783 1.00 67.77 -8 GLU B O 1
ATOM 2779 N N . ASN B 1 17 ? 19.031 7.479 -30.615 1.00 65.38 -7 ASN B N 1
ATOM 2780 C CA . ASN B 1 17 ? 17.839 6.835 -30.005 1.00 63.92 -7 ASN B CA 1
ATOM 2781 C C . ASN B 1 17 ? 17.631 5.329 -30.202 1.00 61.07 -7 ASN B C 1
ATOM 2782 O O . ASN B 1 17 ? 17.309 4.620 -29.250 1.00 60.32 -7 ASN B O 1
ATOM 2787 N N . LEU B 1 18 ? 17.766 4.855 -31.435 1.00 58.33 -6 LEU B N 1
ATOM 2788 C CA . LEU B 1 18 ? 17.603 3.440 -31.729 1.00 55.93 -6 LEU B CA 1
ATOM 2789 C C . LEU B 1 18 ? 18.977 2.788 -31.704 1.00 53.95 -6 LEU B C 1
ATOM 2790 O O . LEU B 1 18 ? 19.958 3.374 -32.175 1.00 54.85 -6 LEU B O 1
ATOM 2795 N N . TYR B 1 19 ? 19.061 1.599 -31.122 1.00 50.18 -5 TYR B N 1
ATOM 2796 C CA . TYR B 1 19 ? 20.331 0.891 -31.066 1.00 49.62 -5 TYR B CA 1
ATOM 2797 C C . TYR B 1 19 ? 20.096 -0.604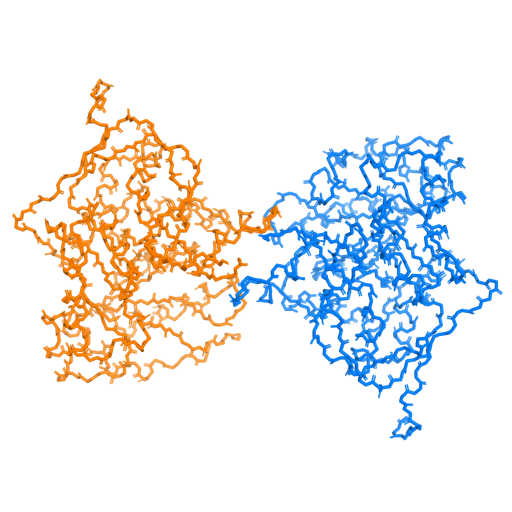 -31.008 1.00 49.17 -5 TYR B C 1
ATOM 2798 O O . TYR B 1 19 ? 18.963 -1.066 -30.846 1.00 50.79 -5 TYR B O 1
ATOM 2807 N N . PHE B 1 20 ? 21.179 -1.350 -31.141 1.00 48.93 -4 PHE B N 1
ATOM 2808 C CA . PHE B 1 20 ? 21.133 -2.796 -31.182 1.00 50.12 -4 PHE B CA 1
ATOM 2809 C C . PHE B 1 20 ? 21.548 -3.425 -29.864 1.00 50.15 -4 PHE B C 1
ATOM 2810 O O . PHE B 1 20 ? 22.511 -2.987 -29.233 1.00 49.59 -4 PHE B O 1
ATOM 2818 N N . GLN B 1 21 ? 20.812 -4.460 -29.472 1.00 50.11 -3 GLN B N 1
ATOM 2819 C CA . GLN B 1 21 ? 21.072 -5.227 -28.258 1.00 51.22 -3 GLN B CA 1
ATOM 2820 C C . GLN B 1 21 ? 22.544 -5.635 -28.199 1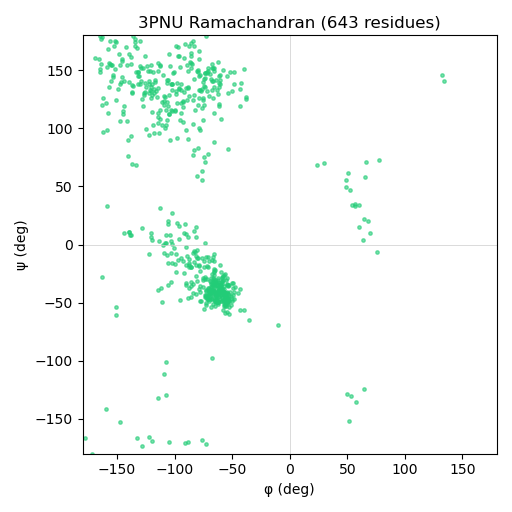.00 50.77 -3 GLN B C 1
ATOM 2821 O O . GLN B 1 21 ? 23.179 -5.514 -27.158 1.00 51.07 -3 GLN B O 1
ATOM 2827 N N . SER B 1 22 ? 23.088 -6.080 -29.327 1.00 49.47 -2 SER B N 1
ATOM 2828 C CA . SER B 1 22 ? 24.472 -6.539 -29.395 1.00 49.86 -2 SER B CA 1
ATOM 2829 C C . SER B 1 22 ? 25.518 -5.411 -29.308 1.00 49.39 -2 SER B C 1
ATOM 2830 O O . SER B 1 22 ? 26.699 -5.686 -29.175 1.00 48.46 -2 SER B O 1
ATOM 2833 N N . ASN B 1 23 ? 25.089 -4.157 -29.401 1.00 48.32 -1 ASN B N 1
ATOM 2834 C CA . ASN B 1 23 ? 26.012 -3.048 -29.322 1.00 48.97 -1 ASN B CA 1
ATOM 2835 C C . ASN B 1 23 ? 25.428 -1.872 -28.515 1.00 48.34 -1 ASN B C 1
ATOM 2836 O O . ASN B 1 23 ? 25.009 -0.870 -29.093 1.00 46.31 -1 ASN B O 1
ATOM 2841 N N . ALA B 1 24 ? 25.420 -2.017 -27.180 1.00 48.33 0 ALA B N 1
ATOM 2842 C CA . ALA B 1 24 ? 24.911 -0.988 -26.250 1.00 48.84 0 ALA B CA 1
ATOM 2843 C C . ALA B 1 24 ? 26.002 0.043 -25.923 1.00 49.71 0 ALA B C 1
ATOM 2844 O O . ALA B 1 24 ? 25.716 1.213 -25.670 1.00 50.92 0 ALA B O 1
ATOM 2846 N N . MET B 1 25 ? 27.246 -0.418 -25.902 1.00 49.50 1 MET B N 1
ATOM 2847 C CA . MET B 1 25 ? 28.417 0.437 -25.699 1.00 49.43 1 MET B CA 1
ATOM 2848 C C . MET B 1 25 ? 29.647 -0.133 -26.324 1.00 47.42 1 MET B C 1
ATOM 2849 O O . MET B 1 25 ? 29.859 -1.335 -26.301 1.00 46.10 1 MET B O 1
ATOM 2854 N N . LYS B 1 26 ? 30.474 0.761 -26.844 1.00 47.03 2 LYS B N 1
ATOM 2855 C CA . LYS B 1 26 ? 31.713 0.382 -27.482 1.00 47.70 2 LYS B CA 1
ATOM 2856 C C . LYS B 1 26 ? 32.830 1.181 -26.815 1.00 46.84 2 LYS B C 1
ATOM 2857 O O . LYS B 1 26 ? 32.729 2.406 -26.678 1.00 45.87 2 LYS B O 1
ATOM 2863 N N . LEU B 1 27 ? 33.873 0.486 -26.371 1.00 45.37 3 LEU B N 1
ATOM 2864 C CA . LEU B 1 27 ? 34.991 1.131 -25.700 1.00 45.10 3 LEU B CA 1
ATOM 2865 C C . LEU B 1 27 ? 36.289 0.767 -26.380 1.00 45.27 3 LEU B C 1
ATOM 2866 O O . LEU B 1 27 ? 36.499 -0.388 -26.739 1.00 45.56 3 LEU B O 1
ATOM 2871 N N . LYS B 1 28 ? 37.173 1.749 -26.533 1.00 46.80 4 LYS B N 1
ATOM 2872 C CA . LYS B 1 28 ? 38.440 1.533 -27.245 1.00 47.92 4 LYS B CA 1
ATOM 2873 C C . LYS B 1 28 ? 39.668 1.690 -26.365 1.00 45.48 4 LYS B C 1
ATOM 2874 O O . LYS B 1 28 ? 39.857 2.709 -25.727 1.00 45.29 4 LYS B O 1
ATOM 2880 N N . ASN B 1 29 ? 40.509 0.671 -26.373 1.00 45.00 5 ASN B N 1
ATOM 2881 C CA . ASN B 1 29 ? 41.749 0.667 -25.628 1.00 44.73 5 ASN B CA 1
ATOM 2882 C C . ASN B 1 29 ? 41.554 1.060 -24.160 1.00 43.72 5 ASN B C 1
ATOM 2883 O O . ASN B 1 29 ? 42.108 2.060 -23.683 1.00 43.70 5 ASN B O 1
ATOM 2888 N N . PRO B 1 30 ? 40.757 0.265 -23.436 1.00 42.37 6 PRO B N 1
ATOM 2889 C CA . PRO B 1 30 ? 40.517 0.564 -22.036 1.00 40.98 6 PRO B CA 1
ATOM 2890 C C . PRO B 1 30 ? 41.760 0.263 -21.207 1.00 40.38 6 PRO B C 1
ATOM 2891 O O . PRO B 1 30 ? 42.338 -0.795 -21.358 1.00 42.18 6 PRO B O 1
ATOM 2895 N N . LEU B 1 31 ? 42.159 1.198 -20.349 1.00 39.37 7 LEU B N 1
ATOM 2896 C CA . LEU B 1 31 ? 43.336 1.034 -19.502 1.00 39.29 7 LEU B CA 1
ATOM 2897 C C . LEU B 1 31 ? 42.953 1.041 -18.004 1.00 37.82 7 LEU B C 1
ATOM 2898 O O . LEU B 1 31 ? 42.096 1.814 -17.589 1.00 35.48 7 LEU B O 1
ATOM 2903 N N . ASP B 1 32 ? 43.585 0.163 -17.223 1.00 37.16 8 ASP B N 1
ATOM 2904 C CA . ASP B 1 32 ? 43.428 0.106 -15.759 1.00 37.23 8 ASP B CA 1
ATOM 2905 C C . ASP B 1 32 ? 44.731 0.635 -15.154 1.00 36.67 8 ASP B C 1
ATOM 2906 O O . ASP B 1 32 ? 45.715 -0.091 -15.053 1.00 38.25 8 ASP B O 1
ATOM 2911 N N . MET B 1 33 ? 44.738 1.887 -14.724 1.00 37.37 9 MET B N 1
ATOM 2912 C CA . MET B 1 33 ? 45.987 2.513 -14.236 1.00 38.07 9 MET B CA 1
ATOM 2913 C C . MET B 1 33 ? 46.417 2.228 -12.794 1.00 38.16 9 MET B C 1
ATOM 2914 O O . MET B 1 33 ? 47.303 2.910 -12.263 1.00 39.26 9 MET B O 1
ATOM 2919 N N . HIS B 1 34 ? 45.819 1.213 -12.181 1.00 38.90 10 HIS B N 1
ATOM 2920 C CA . HIS B 1 34 ? 46.190 0.790 -10.816 1.00 38.05 10 HIS B CA 1
ATOM 2921 C C . HIS B 1 34 ? 45.646 -0.613 -10.601 1.00 36.71 10 HIS B C 1
ATOM 2922 O O . HIS B 1 34 ? 44.492 -0.763 -10.257 1.00 36.72 10 HIS B O 1
ATOM 2929 N N . LEU B 1 35 ? 46.469 -1.635 -10.800 1.00 36.97 11 LEU B N 1
ATOM 2930 C CA . LEU B 1 35 ? 46.002 -3.016 -10.660 1.00 37.80 11 LEU B CA 1
ATOM 2931 C C . LEU B 1 35 ? 46.941 -3.849 -9.816 1.00 38.95 11 LEU B C 1
ATOM 2932 O O . LEU B 1 35 ? 48.150 -3.650 -9.852 1.00 38.40 11 LEU B O 1
ATOM 2937 N N . HIS B 1 36 ? 46.366 -4.779 -9.048 1.00 40.81 12 HIS B N 1
ATOM 2938 C CA . HIS B 1 36 ? 47.135 -5.722 -8.236 1.00 41.57 12 HIS B CA 1
ATOM 2939 C C . HIS B 1 36 ? 46.881 -7.120 -8.799 1.00 42.93 12 HIS B C 1
ATOM 2940 O O . HIS B 1 36 ? 45.758 -7.637 -8.721 1.00 42.14 12 HIS B O 1
ATOM 2947 N N . LEU B 1 37 ? 47.917 -7.729 -9.366 1.00 44.72 13 LEU B N 1
ATOM 2948 C CA . LEU B 1 37 ? 47.785 -9.066 -9.956 1.00 46.64 13 LEU B CA 1
ATOM 2949 C C . LEU B 1 37 ? 48.332 -10.184 -9.081 1.00 48.88 13 LEU B C 1
ATOM 2950 O O . LEU B 1 37 ? 48.254 -11.357 -9.464 1.00 49.17 13 LEU B O 1
ATOM 2955 N N . ARG B 1 38 ? 48.854 -9.832 -7.903 1.00 50.40 14 ARG B N 1
ATOM 2956 C CA . ARG B 1 38 ? 49.447 -10.816 -6.987 1.00 51.73 14 ARG B CA 1
ATOM 2957 C C . ARG B 1 38 ? 50.462 -11.666 -7.731 1.00 52.37 14 ARG B C 1
ATOM 2958 O O . ARG B 1 38 ? 51.040 -11.207 -8.714 1.00 53.60 14 ARG B O 1
ATOM 2966 N N . ASP B 1 39 ? 50.683 -12.899 -7.299 1.00 53.09 15 ASP B N 1
ATOM 2967 C CA . ASP B 1 39 ? 51.691 -13.707 -7.962 1.00 54.53 15 ASP B CA 1
ATOM 2968 C C . ASP B 1 39 ? 51.382 -15.212 -7.887 1.00 55.08 15 ASP B C 1
ATOM 2969 O O . ASP B 1 39 ? 50.421 -15.630 -7.252 1.00 54.21 15 ASP B O 1
ATOM 2974 N N . ASN B 1 40 ? 52.196 -16.015 -8.571 1.00 57.76 16 ASN B N 1
ATOM 2975 C CA . ASN B 1 40 ? 52.060 -17.483 -8.549 1.00 58.89 16 ASN B CA 1
ATOM 2976 C C . ASN B 1 40 ? 50.665 -18.003 -8.890 1.00 59.24 16 ASN B C 1
ATOM 2977 O O . ASN B 1 40 ? 50.084 -17.583 -9.880 1.00 60.00 16 ASN B O 1
ATOM 2982 N N . GLN B 1 41 ? 50.127 -18.900 -8.063 1.00 60.59 17 GLN B N 1
ATOM 2983 C CA . GLN B 1 41 ? 48.814 -19.509 -8.320 1.00 61.10 17 GLN B CA 1
ATOM 2984 C C . GLN B 1 41 ? 47.676 -18.482 -8.410 1.00 59.56 17 GLN B C 1
ATOM 2985 O O . GLN B 1 41 ? 46.778 -18.628 -9.242 1.00 60.36 17 GLN B O 1
ATOM 2991 N N . MET B 1 42 ? 47.704 -17.458 -7.559 1.00 58.21 18 MET B N 1
ATOM 2992 C CA . MET B 1 42 ? 46.658 -16.421 -7.568 1.00 56.99 18 MET B CA 1
ATOM 2993 C C . MET B 1 42 ? 46.676 -15.646 -8.888 1.00 55.06 18 MET B C 1
ATOM 2994 O O . MET B 1 42 ? 45.640 -15.403 -9.496 1.00 55.22 18 MET B O 1
ATOM 2999 N N . LEU B 1 43 ? 47.869 -15.250 -9.305 1.00 53.92 19 LEU B N 1
ATOM 3000 C CA . LEU B 1 43 ? 48.074 -14.531 -10.557 1.00 52.54 19 LEU B CA 1
ATOM 3001 C C . LEU B 1 43 ? 47.425 -15.246 -11.736 1.00 53.29 19 LEU B C 1
ATOM 3002 O O . LEU B 1 43 ? 46.827 -14.608 -12.607 1.00 53.00 19 LEU B O 1
ATOM 3007 N N . GLU B 1 44 ? 47.546 -16.571 -11.757 1.00 53.08 20 GLU B N 1
ATOM 3008 C CA . GLU B 1 44 ? 46.995 -17.373 -12.848 1.00 53.87 20 GLU B CA 1
ATOM 3009 C C . GLU B 1 44 ? 45.493 -17.307 -12.865 1.00 52.18 20 GLU B C 1
ATOM 3010 O O . GLU B 1 44 ? 44.877 -17.348 -13.924 1.00 52.64 20 GLU B O 1
ATOM 3016 N N . LEU B 1 45 ? 44.907 -17.220 -11.680 1.00 50.75 21 LEU B N 1
ATOM 3017 C CA . LEU B 1 45 ? 43.466 -17.147 -11.547 1.00 50.18 21 LEU B CA 1
ATOM 3018 C C . LEU B 1 45 ? 42.891 -15.818 -11.977 1.00 49.96 21 LEU B C 1
ATOM 3019 O O . LEU B 1 45 ? 41.897 -15.784 -12.692 1.00 50.86 21 LEU B O 1
ATOM 3024 N N . ILE B 1 46 ? 43.533 -14.727 -11.565 1.00 49.71 22 ILE B N 1
ATOM 3025 C CA . ILE B 1 46 ? 42.979 -13.394 -11.788 1.00 49.61 22 ILE B CA 1
ATOM 3026 C C . ILE B 1 46 ? 43.490 -12.564 -12.964 1.00 49.72 22 ILE B C 1
ATOM 3027 O O . ILE B 1 46 ? 42.786 -11.684 -13.430 1.00 50.61 22 ILE B O 1
ATOM 3032 N N . ALA B 1 47 ? 44.695 -12.812 -13.453 1.00 51.00 23 ALA B N 1
ATOM 3033 C CA . ALA B 1 47 ? 45.205 -12.013 -14.572 1.00 51.09 23 ALA B CA 1
ATOM 3034 C C . ALA B 1 47 ? 44.299 -12.052 -15.824 1.00 51.54 23 ALA B C 1
ATOM 3035 O O . ALA B 1 47 ? 44.083 -11.022 -16.482 1.00 51.43 23 ALA B O 1
ATOM 3037 N N . PRO B 1 48 ? 43.762 -13.232 -16.158 1.00 50.50 24 PRO B N 1
ATOM 3038 C CA . PRO B 1 48 ? 42.933 -13.255 -17.343 1.00 50.66 24 PRO B CA 1
ATOM 3039 C C . PRO B 1 48 ? 41.720 -12.364 -17.211 1.00 49.58 24 PRO B C 1
ATOM 3040 O O . PRO B 1 48 ? 41.246 -11.812 -18.210 1.00 48.52 24 PRO B O 1
ATOM 3044 N N . LEU B 1 49 ? 41.231 -12.225 -15.979 1.00 49.01 25 LEU B N 1
ATOM 3045 C CA . LEU B 1 49 ? 40.017 -11.448 -15.717 1.00 48.20 25 LEU B CA 1
ATOM 3046 C C . LEU B 1 49 ? 40.226 -9.963 -16.046 1.00 47.39 25 LEU B C 1
ATOM 3047 O O . LEU B 1 49 ? 39.281 -9.277 -16.445 1.00 48.01 25 LEU B O 1
ATOM 3052 N N . SER B 1 50 ? 41.457 -9.476 -15.888 1.00 45.05 26 SER B N 1
ATOM 3053 C CA . SER B 1 50 ? 41.783 -8.118 -16.300 1.00 44.37 26 SER B CA 1
ATOM 3054 C C . SER B 1 50 ? 42.216 -8.131 -17.772 1.00 45.24 26 SER B C 1
ATOM 3055 O O . SER B 1 50 ? 41.773 -7.303 -18.562 1.00 46.16 26 SER B O 1
ATOM 3058 N N . ALA B 1 51 ? 43.085 -9.071 -18.128 1.00 46.21 27 ALA B N 1
ATOM 3059 C CA . ALA B 1 51 ? 43.605 -9.170 -19.490 1.00 47.14 27 ALA B CA 1
ATOM 3060 C C . ALA B 1 51 ? 42.503 -9.157 -20.555 1.00 47.69 27 ALA B C 1
ATOM 3061 O O . ALA B 1 51 ? 42.590 -8.408 -21.534 1.00 48.00 27 ALA B O 1
ATOM 3063 N N . ARG B 1 52 ? 41.449 -9.941 -20.360 1.00 47.77 28 ARG B N 1
ATOM 3064 C CA . ARG B 1 52 ? 40.373 -9.988 -21.362 1.00 48.33 28 ARG B CA 1
ATOM 3065 C C . ARG B 1 52 ? 39.578 -8.676 -21.551 1.00 47.63 28 ARG B C 1
ATOM 3066 O O . ARG B 1 52 ? 38.969 -8.479 -22.604 1.00 47.79 28 ARG B O 1
ATOM 3074 N N . ASP B 1 53 ? 39.584 -7.781 -20.569 1.00 46.57 29 ASP B N 1
ATOM 3075 C CA . ASP B 1 53 ? 38.807 -6.535 -20.686 1.00 46.53 29 ASP B CA 1
ATOM 3076 C C . ASP B 1 53 ? 39.642 -5.274 -20.867 1.00 45.82 29 ASP B C 1
ATOM 3077 O O . ASP B 1 53 ? 39.076 -4.208 -21.109 1.00 45.21 29 ASP B O 1
ATOM 3082 N N . PHE B 1 54 ? 40.967 -5.379 -20.755 1.00 44.58 30 PHE B N 1
ATOM 3083 C CA . PHE B 1 54 ? 41.845 -4.216 -20.888 1.00 44.25 30 PHE B CA 1
ATOM 3084 C C . PHE B 1 54 ? 43.010 -4.496 -21.825 1.00 45.97 30 PHE B C 1
ATOM 3085 O O . PHE B 1 54 ? 43.482 -5.628 -21.923 1.00 45.50 30 PHE B O 1
ATOM 3093 N N . CYS B 1 55 ? 43.474 -3.461 -22.523 1.00 46.30 31 CYS B N 1
ATOM 3094 C CA . CYS B 1 55 ? 44.607 -3.627 -23.412 1.00 45.49 31 CYS B CA 1
ATOM 3095 C C . CYS B 1 55 ? 45.903 -3.422 -22.629 1.00 44.42 31 CYS B C 1
ATOM 3096 O O . CYS B 1 55 ? 46.960 -3.862 -23.057 1.00 44.15 31 CYS B O 1
ATOM 3099 N N . ALA B 1 56 ? 45.807 -2.769 -21.466 1.00 45.29 32 ALA B N 1
ATOM 3100 C CA . ALA B 1 56 ? 46.974 -2.521 -20.605 1.00 43.66 32 ALA B CA 1
ATOM 3101 C C . ALA B 1 56 ? 46.587 -2.091 -19.184 1.00 43.59 32 ALA B C 1
ATOM 3102 O O . ALA B 1 56 ? 45.534 -1.463 -18.980 1.00 42.50 32 ALA B O 1
ATOM 3104 N N . ALA B 1 57 ? 47.460 -2.414 -18.216 1.00 43.36 33 ALA B N 1
ATOM 3105 C CA . ALA B 1 57 ? 47.253 -2.068 -16.806 1.00 42.47 33 ALA B CA 1
ATOM 3106 C C . ALA B 1 57 ? 48.573 -1.770 -16.098 1.00 42.25 33 ALA B C 1
ATOM 3107 O O . ALA B 1 57 ? 49.577 -2.420 -16.355 1.00 42.59 33 ALA B O 1
ATOM 3109 N N . VAL B 1 58 ? 48.577 -0.756 -15.232 1.00 42.18 34 VAL B N 1
ATOM 3110 C CA . VAL B 1 58 ? 49.743 -0.457 -14.412 1.00 40.81 34 VAL B CA 1
ATOM 3111 C C . VAL B 1 58 ? 49.759 -1.500 -13.293 1.00 40.58 34 VAL B C 1
ATOM 3112 O O . VAL B 1 58 ? 48.838 -1.575 -12.492 1.00 39.72 34 VAL B O 1
ATOM 3116 N N . ILE B 1 59 ? 50.802 -2.313 -13.257 1.00 41.41 35 ILE B N 1
ATOM 3117 C CA . ILE B 1 59 ? 50.912 -3.380 -12.269 1.00 40.74 35 ILE B CA 1
ATOM 3118 C C . ILE B 1 59 ? 51.676 -2.882 -11.060 1.00 42.03 35 ILE B C 1
ATOM 3119 O O . ILE B 1 59 ? 52.849 -2.493 -11.168 1.00 41.34 35 ILE B O 1
ATOM 3124 N N . MET B 1 60 ? 51.009 -2.884 -9.908 1.00 42.12 36 MET B N 1
ATOM 3125 C CA . MET B 1 60 ? 51.635 -2.418 -8.676 1.00 42.47 36 MET B CA 1
ATOM 3126 C C . MET B 1 60 ? 52.663 -3.465 -8.181 1.00 43.99 36 MET B C 1
ATOM 3127 O O . MET B 1 60 ? 52.469 -4.679 -8.367 1.00 42.27 36 MET B O 1
ATOM 3132 N N . PRO B 1 61 ? 53.749 -2.989 -7.542 1.00 44.55 37 PRO B N 1
ATOM 3133 C CA . PRO B 1 61 ? 54.890 -3.800 -7.149 1.00 45.36 37 PRO B CA 1
ATOM 3134 C C . PRO B 1 61 ? 54.921 -4.311 -5.736 1.00 46.53 37 PRO B C 1
ATOM 3135 O O . PRO B 1 61 ? 55.979 -4.746 -5.288 1.00 45.76 37 PRO B O 1
ATOM 3139 N N . ASN B 1 62 ? 53.796 -4.276 -5.035 1.00 47.81 38 ASN B N 1
ATOM 3140 C CA . ASN B 1 62 ? 53.781 -4.710 -3.635 1.00 48.34 38 ASN B CA 1
ATOM 3141 C C . ASN B 1 62 ? 53.700 -6.227 -3.478 1.00 49.55 38 ASN B C 1
ATOM 3142 O O . ASN B 1 62 ? 52.762 -6.764 -2.864 1.00 47.54 38 ASN B O 1
ATOM 3147 N N . LEU B 1 63 ? 54.687 -6.914 -4.048 1.00 51.69 39 LEU B N 1
ATOM 3148 C CA . LEU B 1 63 ? 54.793 -8.362 -3.890 1.00 53.74 39 LEU B CA 1
ATOM 3149 C C . LEU B 1 63 ? 55.525 -8.587 -2.576 1.00 55.25 39 LEU B C 1
ATOM 3150 O O . LEU B 1 63 ? 55.941 -7.616 -1.927 1.00 55.98 39 LEU B O 1
ATOM 3155 N N . ILE B 1 64 ? 55.665 -9.844 -2.162 1.00 57.28 40 ILE B N 1
ATOM 3156 C CA . ILE B 1 64 ? 56.401 -10.146 -0.927 1.00 58.70 40 ILE B CA 1
ATOM 3157 C C . ILE B 1 64 ? 57.594 -11.024 -1.296 1.00 58.59 40 ILE B C 1
ATOM 3158 O O . ILE B 1 64 ? 57.437 -12.209 -1.562 1.00 59.00 40 ILE B O 1
ATOM 3163 N N . PRO B 1 65 ? 58.788 -10.435 -1.346 1.00 59.19 41 PRO B N 1
ATOM 3164 C CA . PRO B 1 65 ? 59.032 -9.022 -1.068 1.00 59.64 41 PRO B CA 1
ATOM 3165 C C . PRO B 1 65 ? 58.760 -8.150 -2.298 1.00 59.53 41 PRO B C 1
ATOM 3166 O O . PRO B 1 65 ? 58.544 -8.678 -3.391 1.00 58.74 41 PRO B O 1
ATOM 3170 N N . PRO B 1 66 ? 58.762 -6.819 -2.116 1.00 60.07 42 PRO B N 1
ATOM 3171 C CA . PRO B 1 66 ? 58.510 -5.854 -3.176 1.00 60.00 42 PRO B CA 1
ATOM 3172 C C . PRO B 1 66 ? 59.570 -5.826 -4.270 1.00 60.08 42 PRO B C 1
ATOM 3173 O O . PRO B 1 66 ? 60.736 -6.121 -4.017 1.00 60.13 42 PRO B O 1
ATOM 3177 N N . LEU B 1 67 ? 59.150 -5.441 -5.471 1.00 59.74 43 LEU B N 1
ATOM 3178 C CA . LEU B 1 67 ? 60.037 -5.351 -6.618 1.00 59.29 43 LEU B CA 1
ATOM 3179 C C . LEU B 1 67 ? 60.913 -4.103 -6.505 1.00 60.53 43 LEU B C 1
ATOM 3180 O O . LEU B 1 67 ? 60.435 -2.974 -6.677 1.00 59.73 43 LEU B O 1
ATOM 3185 N N . CYS B 1 68 ? 62.195 -4.312 -6.211 1.00 61.60 44 CYS B N 1
ATOM 3186 C CA . CYS B 1 68 ? 63.142 -3.207 -6.055 1.00 62.73 44 CYS B CA 1
ATOM 3187 C C . CYS B 1 68 ? 64.339 -3.253 -7.022 1.00 63.16 44 CYS B C 1
ATOM 3188 O O . CYS B 1 68 ? 65.254 -2.445 -6.902 1.00 64.02 44 CYS B O 1
ATOM 3191 N N . ASN B 1 69 ? 64.323 -4.186 -7.976 1.00 63.66 45 ASN B N 1
ATOM 3192 C CA . ASN B 1 69 ? 65.398 -4.325 -8.971 1.00 64.40 45 ASN B CA 1
ATOM 3193 C C . ASN B 1 69 ? 64.835 -4.828 -10.326 1.00 65.00 45 ASN B C 1
ATOM 3194 O O . ASN B 1 69 ? 63.804 -5.507 -10.361 1.00 64.41 45 ASN B O 1
ATOM 3199 N N . LEU B 1 70 ? 65.528 -4.510 -11.422 1.00 66.04 46 LEU B N 1
ATOM 3200 C CA . LEU B 1 70 ? 65.062 -4.855 -12.779 1.00 66.80 46 LEU B CA 1
ATOM 3201 C C . LEU B 1 70 ? 64.994 -6.335 -13.158 1.00 67.26 46 LEU B C 1
ATOM 3202 O O . LEU B 1 70 ? 64.277 -6.689 -14.092 1.00 67.82 46 LEU B O 1
ATOM 3207 N N . GLU B 1 71 ? 65.725 -7.198 -12.463 1.00 68.06 47 GLU B N 1
ATOM 3208 C CA . GLU B 1 71 ? 65.711 -8.631 -12.793 1.00 68.42 47 GLU B CA 1
ATOM 3209 C C . GLU B 1 71 ? 64.460 -9.306 -12.254 1.00 67.32 47 GLU B C 1
ATOM 3210 O O . GLU B 1 71 ? 63.867 -10.156 -12.912 1.00 67.91 47 GLU B O 1
ATOM 3216 N N . ASP B 1 72 ? 64.070 -8.940 -11.041 1.00 66.70 48 ASP B N 1
ATOM 3217 C CA . ASP B 1 72 ? 62.861 -9.496 -10.440 1.00 65.43 48 ASP B CA 1
ATOM 3218 C C . ASP B 1 72 ? 61.637 -8.983 -11.192 1.00 64.46 48 ASP B C 1
ATOM 3219 O O . ASP B 1 72 ? 60.653 -9.703 -11.334 1.00 62.64 48 ASP B O 1
ATOM 3224 N N . LEU B 1 73 ? 61.731 -7.741 -11.679 1.00 64.14 49 LEU B N 1
ATOM 3225 C CA . LEU B 1 73 ? 60.654 -7.087 -12.428 1.00 63.83 49 LEU B CA 1
ATOM 3226 C C . LEU B 1 73 ? 60.371 -7.846 -13.713 1.00 63.81 49 LEU B C 1
ATOM 3227 O O . LEU B 1 73 ? 59.227 -8.181 -13.998 1.00 63.78 49 LEU B O 1
ATOM 3232 N N . LYS B 1 74 ? 61.424 -8.122 -14.484 1.00 64.06 50 LYS B N 1
ATOM 3233 C CA . LYS B 1 74 ? 61.280 -8.842 -15.759 1.00 63.29 50 LYS B CA 1
ATOM 3234 C C . LYS B 1 74 ? 60.734 -10.244 -15.563 1.00 61.06 50 LYS B C 1
ATOM 3235 O O . LYS B 1 74 ? 59.910 -10.699 -16.347 1.00 60.38 50 LYS B O 1
ATOM 3241 N N . ALA B 1 75 ? 61.189 -10.928 -14.522 1.00 59.54 51 ALA B N 1
ATOM 3242 C CA . ALA B 1 75 ? 60.704 -12.278 -14.233 1.00 58.47 51 ALA B CA 1
ATOM 3243 C C . ALA B 1 75 ? 59.194 -12.234 -13.932 1.00 57.53 51 ALA B C 1
ATOM 3244 O O . ALA B 1 75 ? 58.427 -13.107 -14.369 1.00 56.39 51 ALA B O 1
ATOM 3246 N N . TYR B 1 76 ? 58.779 -11.208 -13.190 1.00 56.25 52 TYR B N 1
ATOM 3247 C CA . TYR B 1 76 ? 57.371 -11.031 -12.839 1.00 55.63 52 TYR B CA 1
ATOM 3248 C C . TYR B 1 76 ? 56.587 -10.715 -14.101 1.00 54.53 52 TYR B C 1
ATOM 3249 O O . TYR B 1 76 ? 55.529 -11.295 -14.356 1.00 53.22 52 TYR B O 1
ATOM 3258 N N . LYS B 1 77 ? 57.120 -9.810 -14.902 1.00 54.75 53 LYS B N 1
ATOM 3259 C CA . LYS B 1 77 ? 56.485 -9.460 -16.160 1.00 56.12 53 LYS B CA 1
ATOM 3260 C C . LYS B 1 77 ? 56.230 -10.728 -16.967 1.00 57.29 53 LYS B C 1
ATOM 3261 O O . LYS B 1 77 ? 55.141 -10.908 -17.521 1.00 56.79 53 LYS B O 1
ATOM 3267 N N . MET B 1 78 ? 57.229 -11.613 -17.010 1.00 57.66 54 MET B N 1
ATOM 3268 C CA . MET B 1 78 ? 57.117 -12.853 -17.757 1.00 59.74 54 MET B CA 1
ATOM 3269 C C . MET B 1 78 ? 56.002 -13.719 -17.163 1.00 58.87 54 MET B C 1
ATOM 3270 O O . MET B 1 78 ? 55.220 -14.315 -17.909 1.00 60.26 54 MET B O 1
ATOM 3275 N N . ARG B 1 79 ? 55.909 -13.801 -15.837 1.00 57.81 55 ARG B N 1
ATOM 3276 C CA . ARG B 1 79 ? 54.835 -14.607 -15.233 1.00 57.47 55 ARG B CA 1
ATOM 3277 C C . ARG B 1 79 ? 53.451 -14.065 -15.611 1.00 56.91 55 ARG B C 1
ATOM 3278 O O . ARG B 1 79 ? 52.513 -14.832 -15.881 1.00 56.51 55 ARG B O 1
ATOM 3286 N N . ILE B 1 80 ? 53.334 -12.741 -15.644 1.00 55.81 56 ILE B N 1
ATOM 3287 C CA . ILE B 1 80 ? 52.074 -12.096 -15.999 1.00 54.89 56 ILE B CA 1
ATOM 3288 C C . ILE B 1 80 ? 51.718 -12.419 -17.459 1.00 55.43 56 ILE B C 1
ATOM 3289 O O . ILE B 1 80 ? 50.584 -12.814 -17.758 1.00 54.83 56 ILE B O 1
ATOM 3294 N N . LEU B 1 81 ? 52.686 -12.263 -18.361 1.00 55.71 57 LEU B N 1
ATOM 3295 C CA . LEU B 1 81 ? 52.443 -12.540 -19.774 1.00 56.30 57 LEU B CA 1
ATOM 3296 C C . LEU B 1 81 ? 51.992 -13.985 -20.003 1.00 56.43 57 LEU B C 1
ATOM 3297 O O . LEU B 1 81 ? 51.196 -14.239 -20.902 1.00 56.52 57 LEU B O 1
ATOM 3302 N N . LYS B 1 82 ? 52.474 -14.915 -19.184 1.00 57.81 58 LYS B N 1
ATOM 3303 C CA . LYS B 1 82 ? 52.054 -16.318 -19.294 1.00 60.07 58 LYS B CA 1
ATOM 3304 C C . LYS B 1 82 ? 50.652 -16.549 -18.779 1.00 60.49 58 LYS B C 1
ATOM 3305 O O . LYS B 1 82 ? 49.859 -17.285 -19.379 1.00 59.10 58 LYS B O 1
ATOM 3311 N N . ALA B 1 83 ? 50.371 -15.940 -17.632 1.00 62.44 59 ALA B N 1
ATOM 3312 C CA . ALA B 1 83 ? 49.089 -16.107 -16.965 1.00 63.39 59 ALA B CA 1
ATOM 3313 C C . ALA B 1 83 ? 47.916 -15.440 -17.677 1.00 64.44 59 ALA B C 1
ATOM 3314 O O . ALA B 1 83 ? 46.803 -15.945 -17.631 1.00 64.00 59 ALA B O 1
ATOM 3316 N N A CYS B 1 84 ? 48.173 -14.325 -18.344 0.60 66.30 60 CYS B N 1
ATOM 3317 N N B CYS B 1 84 ? 48.166 -14.312 -18.337 0.40 65.86 60 CYS B N 1
ATOM 3318 C CA A CYS B 1 84 ? 47.117 -13.593 -19.033 0.60 68.40 60 CYS B CA 1
ATOM 3319 C CA B CYS B 1 84 ? 47.090 -13.576 -19.000 0.40 67.28 60 CYS B CA 1
ATOM 3320 C C A CYS B 1 84 ? 46.562 -14.353 -20.202 0.60 70.44 60 CYS B C 1
ATOM 3321 C C B CYS B 1 84 ? 46.558 -14.322 -20.214 0.40 69.83 60 CYS B C 1
ATOM 3322 O O A CYS B 1 84 ? 45.346 -14.524 -20.323 0.60 71.18 60 CYS B O 1
ATOM 3323 O O B CYS B 1 84 ? 45.342 -14.456 -20.372 0.40 70.34 60 CYS B O 1
ATOM 3328 N N . LYS B 1 85 ? 47.465 -14.805 -21.065 1.00 72.32 61 LYS B N 1
ATOM 3329 C CA . LYS B 1 85 ? 47.089 -15.529 -22.274 1.00 75.64 61 LYS B CA 1
ATOM 3330 C C . LYS B 1 85 ? 45.869 -14.863 -22.934 1.00 77.81 61 LYS B C 1
ATOM 3331 O O . LYS B 1 85 ? 44.820 -15.488 -23.134 1.00 79.69 61 LYS B O 1
ATOM 3337 N N . ASP B 1 86 ? 46.009 -13.569 -23.221 1.00 79.24 62 ASP B N 1
ATOM 3338 C CA . ASP B 1 86 ? 44.956 -12.813 -23.899 1.00 79.78 62 ASP B CA 1
ATOM 3339 C C . ASP B 1 86 ? 45.549 -11.574 -24.559 1.00 80.56 62 ASP B C 1
ATOM 3340 O O . ASP B 1 86 ? 44.905 -10.508 -24.624 1.00 80.45 62 ASP B O 1
ATOM 3345 N N . GLU B 1 87 ? 46.794 -11.717 -25.026 1.00 81.23 63 GLU B N 1
ATOM 3346 C CA . GLU B 1 87 ? 47.444 -10.670 -25.793 1.00 82.19 63 GLU B CA 1
ATOM 3347 C C . GLU B 1 87 ? 46.326 -10.372 -26.775 1.00 81.58 63 GLU B C 1
ATOM 3348 O O . GLU B 1 87 ? 45.714 -11.323 -27.280 1.00 82.85 63 GLU B O 1
ATOM 3354 N N . ASN B 1 88 ? 46.042 -9.108 -27.089 1.00 79.90 64 ASN B N 1
ATOM 3355 C CA . ASN B 1 88 ? 46.775 -7.943 -26.606 1.00 78.34 64 ASN B CA 1
ATOM 3356 C C . ASN B 1 88 ? 46.530 -7.539 -25.163 1.00 74.61 64 ASN B C 1
ATOM 3357 O O . ASN B 1 88 ? 45.397 -7.233 -24.758 1.00 74.01 64 ASN B O 1
ATOM 3362 N N . PHE B 1 89 ? 47.611 -7.547 -24.397 1.00 69.35 65 PHE B N 1
ATOM 3363 C CA . PHE B 1 89 ? 47.584 -7.060 -23.046 1.00 65.11 65 PHE B CA 1
ATOM 3364 C C . PHE B 1 89 ? 48.985 -6.698 -22.659 1.00 62.22 65 PHE B C 1
ATOM 3365 O O . PHE B 1 89 ? 49.838 -7.552 -22.552 1.00 63.15 65 PHE B O 1
ATOM 3373 N N . THR B 1 90 ? 49.222 -5.419 -22.454 1.00 58.76 66 THR B N 1
ATOM 3374 C CA . THR B 1 90 ? 50.529 -4.959 -22.071 1.00 56.50 66 THR B CA 1
ATOM 3375 C C . THR B 1 90 ? 50.558 -4.582 -20.593 1.00 53.66 66 THR B C 1
ATOM 3376 O O . THR B 1 90 ? 49.892 -3.645 -20.182 1.00 50.47 66 THR B O 1
ATOM 3380 N N . PRO B 1 91 ? 51.296 -5.344 -19.784 1.00 51.69 67 PRO B N 1
ATOM 3381 C CA . PRO B 1 91 ? 51.434 -4.934 -18.399 1.00 51.28 67 PRO B CA 1
ATOM 3382 C C . PRO B 1 91 ? 52.402 -3.743 -18.304 1.00 49.49 67 PRO B C 1
ATOM 3383 O O . PRO B 1 91 ? 53.487 -3.815 -18.833 1.00 51.27 67 PRO B O 1
ATOM 3387 N N . LEU B 1 92 ? 51.984 -2.649 -17.685 1.00 47.33 68 LEU B N 1
ATOM 3388 C CA . LEU B 1 92 ? 52.833 -1.477 -17.517 1.00 46.60 68 LEU B CA 1
ATOM 3389 C C . LEU B 1 92 ? 53.493 -1.665 -16.162 1.00 47.09 68 LEU B C 1
ATOM 3390 O O . LEU B 1 92 ? 52.848 -1.479 -15.126 1.00 47.68 68 LEU B O 1
ATOM 3395 N N . MET B 1 93 ? 54.772 -2.029 -16.165 1.00 46.40 69 MET B N 1
ATOM 3396 C CA . MET B 1 93 ? 55.486 -2.380 -14.925 1.00 46.36 69 MET B CA 1
ATOM 3397 C C . MET B 1 93 ? 55.998 -1.236 -14.070 1.00 46.22 69 MET B C 1
ATOM 3398 O O . MET B 1 93 ? 56.355 -0.169 -14.577 1.00 46.48 69 MET B O 1
ATOM 3403 N N . THR B 1 94 ? 56.043 -1.481 -12.758 1.00 45.49 70 THR B N 1
ATOM 3404 C CA . THR B 1 94 ? 56.507 -0.480 -11.810 1.00 45.85 70 THR B CA 1
ATOM 3405 C C . THR B 1 94 ? 57.407 -1.094 -10.742 1.00 46.22 70 THR B C 1
ATOM 3406 O O . THR B 1 94 ? 57.398 -2.317 -10.523 1.00 44.89 70 THR B O 1
ATOM 3410 N N . LEU B 1 95 ? 58.176 -0.215 -10.090 1.00 46.16 71 LEU B N 1
ATOM 3411 C CA . LEU B 1 95 ? 59.056 -0.587 -8.988 1.00 46.47 71 LEU B CA 1
ATOM 3412 C C . LEU B 1 95 ? 58.524 0.057 -7.702 1.00 46.43 71 LEU B C 1
ATOM 3413 O O . LEU B 1 95 ? 57.825 1.074 -7.734 1.00 46.24 71 LEU B O 1
ATOM 3418 N N . PHE B 1 96 ? 58.854 -0.568 -6.583 1.00 46.71 72 PHE B N 1
ATOM 3419 C CA . PHE B 1 96 ? 58.506 -0.095 -5.264 1.00 47.55 72 PHE B CA 1
ATOM 3420 C C . PHE B 1 96 ? 59.497 1.020 -4.959 1.00 48.32 72 PHE B C 1
ATOM 3421 O O . PHE B 1 96 ? 60.699 0.865 -5.165 1.00 48.61 72 PHE B O 1
ATOM 3429 N N . PHE B 1 97 ? 59.013 2.148 -4.473 1.00 48.90 73 PHE B N 1
ATOM 3430 C CA . PHE B 1 97 ? 59.904 3.253 -4.221 1.00 50.07 73 PHE B CA 1
ATOM 3431 C C . PHE B 1 97 ? 60.939 3.035 -3.131 1.00 51.99 73 PHE B C 1
ATOM 3432 O O . PHE B 1 97 ? 60.638 2.531 -2.055 1.00 52.51 73 PHE B O 1
ATOM 3440 N N . LYS B 1 98 ? 62.163 3.439 -3.439 1.00 54.74 74 LYS B N 1
ATOM 3441 C CA . LYS B 1 98 ? 63.273 3.445 -2.490 1.00 56.79 74 LYS B CA 1
ATOM 3442 C C . LYS B 1 98 ? 64.239 4.499 -3.048 1.00 59.44 74 LYS B C 1
ATOM 3443 O O . LYS B 1 98 ? 64.003 5.024 -4.145 1.00 58.68 74 LYS B O 1
ATOM 3449 N N . ASN B 1 99 ? 65.320 4.803 -2.329 1.00 62.22 75 ASN B N 1
ATOM 3450 C CA . ASN B 1 99 ? 66.270 5.839 -2.793 1.00 64.75 75 ASN B CA 1
ATOM 3451 C C . ASN B 1 99 ? 67.176 5.411 -3.951 1.00 64.71 75 ASN B C 1
ATOM 3452 O O . ASN B 1 99 ? 68.351 5.148 -3.752 1.00 65.76 75 ASN B O 1
ATOM 3457 N N . TYR B 1 100 ? 66.621 5.354 -5.160 1.00 65.63 76 TYR B N 1
ATOM 3458 C CA . TYR B 1 100 ? 67.387 4.966 -6.347 1.00 65.36 76 TYR B CA 1
ATOM 3459 C C . TYR B 1 100 ? 68.201 6.146 -6.849 1.00 66.41 76 TYR B C 1
ATOM 3460 O O . TYR B 1 100 ? 67.769 7.300 -6.729 1.00 66.36 76 TYR B O 1
ATOM 3469 N N . ASP B 1 101 ? 69.359 5.859 -7.440 1.00 67.37 77 ASP B N 1
ATOM 3470 C CA . ASP B 1 101 ? 70.231 6.913 -7.981 1.00 68.61 77 ASP B CA 1
ATOM 3471 C C . ASP B 1 101 ? 70.024 7.124 -9.495 1.00 68.69 77 ASP B C 1
ATOM 3472 O O . ASP B 1 101 ? 69.468 6.265 -10.183 1.00 67.67 77 ASP B O 1
ATOM 3477 N N . GLU B 1 102 ? 70.484 8.277 -9.986 1.00 69.74 78 GLU B N 1
ATOM 3478 C CA . GLU B 1 102 ? 70.330 8.689 -11.394 1.00 70.45 78 GLU B CA 1
ATOM 3479 C C . GLU B 1 102 ? 70.770 7.604 -12.374 1.00 70.52 78 GLU B C 1
ATOM 3480 O O . GLU B 1 102 ? 70.040 7.289 -13.304 1.00 69.90 78 GLU B O 1
ATOM 3486 N N . LYS B 1 103 ? 71.950 7.026 -12.168 1.00 71.61 79 LYS B N 1
ATOM 3487 C CA . LYS B 1 103 ? 72.423 5.978 -13.076 1.00 72.45 79 LYS B CA 1
ATOM 3488 C C . LYS B 1 103 ? 71.401 4.838 -13.152 1.00 71.52 79 LYS B C 1
ATOM 3489 O O . LYS B 1 103 ? 71.074 4.379 -14.243 1.00 71.59 79 LYS B O 1
ATOM 3495 N N . PHE B 1 104 ? 70.885 4.399 -12.002 1.00 70.86 80 PHE B N 1
ATOM 3496 C CA . PHE B 1 104 ? 69.923 3.295 -11.974 1.00 70.63 80 PHE B CA 1
ATOM 3497 C C . PHE B 1 104 ? 68.643 3.617 -12.728 1.00 70.27 80 PHE B C 1
ATOM 3498 O O . PHE B 1 104 ? 68.187 2.819 -13.549 1.00 70.34 80 PHE B O 1
ATOM 3506 N N . LEU B 1 105 ? 68.063 4.778 -12.444 1.00 69.65 81 LEU B N 1
ATOM 3507 C CA . LEU B 1 105 ? 66.826 5.190 -13.102 1.00 69.50 81 LEU B CA 1
ATOM 3508 C C . LEU B 1 105 ? 67.016 5.322 -14.615 1.00 70.50 81 LEU B C 1
ATOM 3509 O O . LEU B 1 105 ? 66.131 4.932 -15.395 1.00 69.91 81 LEU B O 1
ATOM 3514 N N . TYR B 1 106 ? 68.167 5.859 -15.033 1.00 71.52 82 TYR B N 1
ATOM 3515 C CA . TYR B 1 106 ? 68.484 5.975 -16.465 1.00 71.83 82 TYR B CA 1
ATOM 3516 C C . TYR B 1 106 ? 68.427 4.579 -17.095 1.00 70.91 82 TYR B C 1
ATOM 3517 O O . TYR B 1 106 ? 67.966 4.403 -18.220 1.00 70.68 82 TYR B O 1
ATOM 3526 N N . SER B 1 107 ? 68.906 3.596 -16.344 1.00 70.88 83 SER B N 1
ATOM 3527 C CA . SER B 1 107 ? 68.936 2.206 -16.779 1.00 71.18 83 SER B CA 1
ATOM 3528 C C . SER B 1 107 ? 67.563 1.542 -16.887 1.00 71.88 83 SER B C 1
ATOM 3529 O O . SER B 1 107 ? 67.353 0.650 -17.723 1.00 71.92 83 SER B O 1
ATOM 3532 N N . ALA B 1 108 ? 66.631 1.972 -16.040 1.00 72.11 84 ALA B N 1
ATOM 3533 C CA . ALA B 1 108 ? 65.314 1.357 -15.991 1.00 71.90 84 ALA B CA 1
ATOM 3534 C C . ALA B 1 108 ? 64.216 2.098 -16.741 1.00 71.92 84 ALA B C 1
ATOM 3535 O O . ALA B 1 108 ? 63.184 1.499 -17.023 1.00 71.72 84 ALA B O 1
ATOM 3537 N N . LYS B 1 109 ? 64.428 3.373 -17.076 1.00 72.21 85 LYS B N 1
ATOM 3538 C CA . LYS B 1 109 ? 63.374 4.190 -17.727 1.00 73.32 85 LYS B CA 1
ATOM 3539 C C . LYS B 1 109 ? 62.678 3.503 -18.900 1.00 72.81 85 LYS B C 1
ATOM 3540 O O . LYS B 1 109 ? 61.480 3.683 -19.091 1.00 73.09 85 LYS B O 1
ATOM 3546 N N . ASP B 1 110 ? 63.420 2.722 -19.679 1.00 72.09 86 ASP B N 1
ATOM 3547 C CA . ASP B 1 110 ? 62.833 2.037 -20.826 1.00 72.07 86 ASP B CA 1
ATOM 3548 C C . ASP B 1 110 ? 62.101 0.759 -20.423 1.00 70.68 86 ASP B C 1
ATOM 3549 O O . ASP B 1 110 ? 61.395 0.169 -21.241 1.00 70.63 86 ASP B O 1
ATOM 3554 N N . GLU B 1 111 ? 62.264 0.339 -19.168 1.00 69.04 87 GLU B N 1
ATOM 3555 C CA . GLU B 1 111 ? 61.626 -0.885 -18.663 1.00 68.14 87 GLU B CA 1
ATOM 3556 C C . GLU B 1 111 ? 60.437 -0.665 -17.722 1.00 65.24 87 GLU B C 1
ATOM 3557 O O . GLU B 1 111 ? 59.663 -1.591 -17.486 1.00 65.25 87 GLU B O 1
ATOM 3563 N N . ILE B 1 112 ? 60.287 0.540 -17.184 1.00 61.36 88 ILE B N 1
ATOM 3564 C CA . ILE B 1 112 ? 59.218 0.794 -16.232 1.00 58.92 88 ILE B CA 1
ATOM 3565 C C . ILE B 1 112 ? 58.324 1.936 -16.671 1.00 57.75 88 ILE B C 1
ATOM 3566 O O . ILE B 1 112 ? 58.747 2.824 -17.420 1.00 58.01 88 ILE B O 1
ATOM 3571 N N . PHE B 1 113 ? 57.081 1.885 -16.196 1.00 55.50 89 PHE B N 1
ATOM 3572 C CA . PHE B 1 113 ? 56.080 2.919 -16.427 1.00 52.97 89 PHE B CA 1
ATOM 3573 C C . PHE B 1 113 ? 56.169 3.946 -15.316 1.00 50.60 89 PHE B C 1
ATOM 3574 O O . PHE B 1 113 ? 55.954 5.132 -15.535 1.00 50.24 89 PHE B O 1
ATOM 3582 N N . GLY B 1 114 ? 56.483 3.494 -14.106 1.00 49.71 90 GLY B N 1
ATOM 3583 C CA . GLY B 1 114 ? 56.587 4.412 -12.969 1.00 48.29 90 GLY B CA 1
ATOM 3584 C C . GLY B 1 114 ? 57.130 3.769 -11.720 1.00 46.11 90 GLY B C 1
ATOM 3585 O O . GLY B 1 114 ? 57.430 2.591 -11.711 1.00 43.47 90 GLY B O 1
ATOM 3586 N N . ILE B 1 115 ? 57.238 4.574 -10.663 1.00 45.20 91 ILE B N 1
ATOM 3587 C CA . ILE B 1 115 ? 57.714 4.130 -9.357 1.00 44.21 91 ILE B CA 1
ATOM 3588 C C . ILE B 1 115 ? 56.618 4.421 -8.327 1.00 43.47 91 ILE B C 1
ATOM 3589 O O . ILE B 1 115 ? 56.164 5.547 -8.202 1.00 43.86 91 ILE B O 1
ATOM 3606 N N . LEU B 1 117 ? 55.183 4.851 -4.614 1.00 45.11 93 LEU B N 1
ATOM 3607 C CA . LEU B 1 117 ? 55.572 5.136 -3.241 1.00 46.59 93 LEU B CA 1
ATOM 3608 C C . LEU B 1 117 ? 54.489 4.706 -2.252 1.00 47.90 93 LEU B C 1
ATOM 3609 O O . LEU B 1 117 ? 53.314 5.076 -2.386 1.00 47.79 93 LEU B O 1
ATOM 3614 N N . TYR B 1 118 ? 54.898 3.893 -1.282 1.00 49.48 94 TYR B N 1
ATOM 3615 C CA . TYR B 1 118 ? 54.037 3.489 -0.183 1.00 50.31 94 TYR B CA 1
ATOM 3616 C C . TYR B 1 118 ? 54.620 4.176 1.043 1.00 52.20 94 TYR B C 1
ATOM 3617 O O . TYR B 1 118 ? 55.641 3.761 1.555 1.00 51.70 94 TYR B O 1
ATOM 3626 N N . PRO B 1 119 ? 53.996 5.265 1.497 1.00 56.62 95 PRO B N 1
ATOM 3627 C CA . PRO B 1 119 ? 54.524 5.909 2.700 1.00 59.71 95 PRO B CA 1
ATOM 3628 C C . PRO B 1 119 ? 54.333 4.985 3.905 1.00 63.24 95 PRO B C 1
ATOM 3629 O O . PRO B 1 119 ? 53.409 4.172 3.916 1.00 63.17 95 PRO B O 1
ATOM 3633 N N . ALA B 1 120 ? 55.196 5.089 4.901 1.00 67.56 96 ALA B N 1
ATOM 3634 C CA . ALA B 1 120 ? 55.078 4.218 6.075 1.00 71.06 96 ALA B CA 1
ATOM 3635 C C . ALA B 1 120 ? 55.475 4.979 7.324 1.00 73.66 96 ALA B C 1
ATOM 3636 O O . ALA B 1 120 ? 56.610 5.452 7.423 1.00 75.30 96 ALA B O 1
ATOM 3638 N N . GLY B 1 121 ? 54.531 5.115 8.259 1.00 77.25 97 GLY B N 1
ATOM 3639 C CA . GLY B 1 121 ? 54.775 5.802 9.539 1.00 79.76 97 GLY B CA 1
ATOM 3640 C C . GLY B 1 121 ? 54.778 7.323 9.486 1.00 82.07 97 GLY B C 1
ATOM 3641 O O . GLY B 1 121 ? 55.834 7.956 9.606 1.00 81.99 97 GLY B O 1
ATOM 3642 N N . ILE B 1 122 ? 53.590 7.908 9.321 1.00 84.73 98 ILE B N 1
ATOM 3643 C CA . ILE B 1 122 ? 53.435 9.366 9.250 1.00 86.72 98 ILE B CA 1
ATOM 3644 C C . ILE B 1 122 ? 52.379 9.870 10.251 1.00 88.60 98 ILE B C 1
ATOM 3645 O O . ILE B 1 122 ? 51.208 9.484 10.191 1.00 88.11 98 ILE B O 1
ATOM 3650 N N . THR B 1 123 ? 52.825 10.728 11.170 1.00 91.04 99 THR B N 1
ATOM 3651 C CA . THR B 1 123 ? 51.974 11.330 12.199 1.00 92.97 99 THR B CA 1
ATOM 3652 C C . THR B 1 123 ? 51.799 12.819 11.882 1.00 94.57 99 THR B C 1
ATOM 3653 O O . THR B 1 123 ? 52.719 13.453 11.360 1.00 95.17 99 THR B O 1
ATOM 3657 N N . THR B 1 124 ? 50.627 13.369 12.198 1.00 96.01 100 THR B N 1
ATOM 3658 C CA . THR B 1 124 ? 50.338 14.791 11.968 1.00 96.72 100 THR B CA 1
ATOM 3659 C C . THR B 1 124 ? 49.966 15.441 13.307 1.00 98.09 100 THR B C 1
ATOM 3660 O O . THR B 1 124 ? 49.236 14.843 14.112 1.00 98.30 100 THR B O 1
ATOM 3664 N N . ASN B 1 125 ? 50.482 16.651 13.549 1.00 99.19 101 ASN B N 1
ATOM 3665 C CA . ASN B 1 125 ? 50.191 17.395 14.786 1.00 99.83 101 ASN B CA 1
ATOM 3666 C C . ASN B 1 125 ? 49.342 18.650 14.497 1.00 99.82 101 ASN B C 1
ATOM 3667 O O . ASN B 1 125 ? 49.641 19.761 14.955 1.00 99.72 101 ASN B O 1
ATOM 3672 N N . SER B 1 131 ? 53.803 17.377 9.868 1.00 101.81 107 SER B N 1
ATOM 3673 C CA . SER B 1 131 ? 53.902 15.939 10.115 1.00 102.07 107 SER B CA 1
ATOM 3674 C C . SER B 1 131 ? 55.366 15.494 10.305 1.00 101.73 107 SER B C 1
ATOM 3675 O O . SER B 1 131 ? 56.271 16.330 10.366 1.00 101.47 107 SER B O 1
ATOM 3678 N N . SER B 1 132 ? 55.583 14.179 10.403 1.00 101.38 108 SER B N 1
ATOM 3679 C CA . SER B 1 132 ? 56.922 13.601 10.592 1.00 100.73 108 SER B CA 1
ATOM 3680 C C . SER B 1 132 ? 57.511 13.021 9.294 1.00 100.13 108 SER B C 1
ATOM 3681 O O . SER B 1 132 ? 58.336 12.102 9.336 1.00 100.37 108 SER B O 1
ATOM 3684 N N . PHE B 1 133 ? 57.093 13.562 8.150 1.00 98.91 109 PHE B N 1
ATOM 3685 C CA . PHE B 1 133 ? 57.558 13.088 6.840 1.00 97.79 109 PHE B CA 1
ATOM 3686 C C . PHE B 1 133 ? 58.692 13.974 6.322 1.00 96.66 109 PHE B C 1
ATOM 3687 O O . PHE B 1 133 ? 58.520 15.192 6.171 1.00 95.72 109 PHE B O 1
ATOM 3695 N N . ASP B 1 134 ? 59.850 13.359 6.068 1.00 95.10 110 ASP B N 1
ATOM 3696 C CA . ASP B 1 134 ? 61.019 14.078 5.557 1.00 94.16 110 ASP B CA 1
ATOM 3697 C C . ASP B 1 134 ? 61.220 13.711 4.107 1.00 91.59 110 ASP B C 1
ATOM 3698 O O . ASP B 1 134 ? 61.515 12.558 3.786 1.00 91.33 110 ASP B O 1
ATOM 3703 N N . ILE B 1 135 ? 61.071 14.700 3.234 1.00 88.77 111 ILE B N 1
ATOM 3704 C CA . ILE B 1 135 ? 61.213 14.467 1.807 1.00 86.78 111 ILE B CA 1
ATOM 3705 C C . ILE B 1 135 ? 62.673 14.441 1.373 1.00 84.65 111 ILE B C 1
ATOM 3706 O O . ILE B 1 135 ? 62.961 14.168 0.215 1.00 83.85 111 ILE B O 1
ATOM 3711 N N . GLU B 1 136 ? 63.587 14.723 2.299 1.00 82.90 112 GLU B N 1
ATOM 3712 C CA . GLU B 1 136 ? 65.023 14.735 1.996 1.00 81.75 112 GLU B CA 1
ATOM 3713 C C . GLU B 1 136 ? 65.538 13.371 1.514 1.00 80.30 112 GLU B C 1
ATOM 3714 O O . GLU B 1 136 ? 66.438 13.302 0.681 1.00 79.81 112 GLU B O 1
ATOM 3720 N N . TYR B 1 137 ? 64.977 12.291 2.051 1.00 78.84 113 TYR B N 1
ATOM 3721 C CA . TYR B 1 137 ? 65.361 10.938 1.633 1.00 77.97 113 TYR B CA 1
ATOM 3722 C C . TYR B 1 137 ? 64.958 10.723 0.177 1.00 75.59 113 TYR B C 1
ATOM 3723 O O . TYR B 1 137 ? 65.615 10.010 -0.580 1.00 74.42 113 TYR B O 1
ATOM 3732 N N . LEU B 1 138 ? 63.873 11.375 -0.207 1.00 73.67 114 LEU B N 1
ATOM 3733 C CA . LEU B 1 138 ? 63.325 11.242 -1.542 1.00 72.59 114 LEU B CA 1
ATOM 3734 C C . LEU B 1 138 ? 63.984 12.154 -2.600 1.00 70.98 114 LEU B C 1
ATOM 3735 O O . LEU B 1 138 ? 64.130 11.752 -3.760 1.00 69.97 114 LEU B O 1
ATOM 3740 N N . LYS B 1 139 ? 64.396 13.358 -2.187 1.00 69.30 115 LYS B N 1
ATOM 3741 C CA . LYS B 1 139 ? 64.924 14.385 -3.109 1.00 68.82 115 LYS B CA 1
ATOM 3742 C C . LYS B 1 139 ? 65.843 13.912 -4.244 1.00 67.26 115 LYS B C 1
ATOM 3743 O O . LYS B 1 139 ? 65.545 14.180 -5.388 1.00 67.99 115 LYS B O 1
ATOM 3749 N N . PRO B 1 140 ? 66.955 13.221 -3.945 1.00 65.75 116 PRO B N 1
ATOM 3750 C CA . PRO B 1 140 ? 67.800 12.821 -5.078 1.00 64.43 116 PRO B CA 1
ATOM 3751 C C . PRO B 1 140 ? 67.053 12.026 -6.134 1.00 63.17 116 PRO B C 1
ATOM 3752 O O . PRO B 1 140 ? 67.198 12.303 -7.319 1.00 63.15 116 PRO B O 1
ATOM 3756 N N . THR B 1 141 ? 66.254 11.052 -5.705 1.00 61.90 117 THR B N 1
ATOM 3757 C CA . THR B 1 141 ? 65.517 10.207 -6.636 1.00 60.56 117 THR B CA 1
ATOM 3758 C C . THR B 1 141 ? 64.434 10.997 -7.384 1.00 59.96 117 THR B C 1
ATOM 3759 O O . THR B 1 141 ? 64.317 10.911 -8.606 1.00 57.14 117 THR B O 1
ATOM 3763 N N . LEU B 1 142 ? 63.654 11.781 -6.650 1.00 59.78 118 LEU B N 1
ATOM 3764 C CA . LEU B 1 142 ? 62.598 12.570 -7.274 1.00 60.08 118 LEU B CA 1
ATOM 3765 C C . LEU B 1 142 ? 63.183 13.557 -8.306 1.00 60.38 118 LEU B C 1
ATOM 3766 O O . LEU B 1 142 ? 62.562 13.835 -9.341 1.00 59.66 118 LEU B O 1
ATOM 3771 N N . GLU B 1 143 ? 64.371 14.082 -8.029 1.00 60.54 119 GLU B N 1
ATOM 3772 C CA . GLU B 1 143 ? 65.024 15.013 -8.950 1.00 61.76 119 GLU B CA 1
ATOM 3773 C C . GLU B 1 143 ? 65.374 14.253 -10.234 1.00 59.88 119 GLU B C 1
ATOM 3774 O O . GLU B 1 143 ? 65.172 14.742 -11.342 1.00 59.34 119 GLU B O 1
ATOM 3780 N N . ALA B 1 144 ? 65.876 13.037 -10.073 1.00 58.67 120 ALA B N 1
ATOM 3781 C CA . ALA B 1 144 ? 66.234 12.219 -11.211 1.00 58.72 120 ALA B CA 1
ATOM 3782 C C . ALA B 1 144 ? 64.981 11.876 -12.016 1.00 58.97 120 ALA B C 1
ATOM 3783 O O . ALA B 1 144 ? 64.939 12.036 -13.251 1.00 59.00 120 ALA B O 1
ATOM 3785 N N . MET B 1 145 ? 63.957 11.414 -11.305 1.00 58.67 121 MET B N 1
ATOM 3786 C CA . MET B 1 145 ? 62.701 11.017 -11.933 1.00 57.56 121 MET B CA 1
ATOM 3787 C C . MET B 1 145 ? 62.117 12.166 -12.759 1.00 56.93 121 MET B C 1
ATOM 3788 O O . MET B 1 145 ? 61.634 11.955 -13.870 1.00 56.35 121 MET B O 1
ATOM 3793 N N . SER B 1 146 ? 62.189 13.374 -12.218 1.00 56.33 122 SER B N 1
ATOM 3794 C CA . SER B 1 146 ? 61.689 14.558 -12.900 1.00 56.94 122 SER B CA 1
ATOM 3795 C C . SER B 1 146 ? 62.404 14.705 -14.255 1.00 58.22 122 SER B C 1
ATOM 3796 O O . SER B 1 146 ? 61.769 14.722 -15.319 1.00 58.61 122 SER B O 1
ATOM 3799 N N . ASP B 1 147 ? 63.731 14.753 -14.202 1.00 58.75 123 ASP B N 1
ATOM 3800 C CA . ASP B 1 147 ? 64.575 14.893 -15.392 1.00 58.75 123 ASP B CA 1
ATOM 3801 C C . ASP B 1 147 ? 64.398 13.766 -16.403 1.00 58.85 123 ASP B C 1
ATOM 3802 O O . ASP B 1 147 ? 64.453 14.006 -17.607 1.00 58.81 123 ASP B O 1
ATOM 3807 N N . LEU B 1 148 ? 64.180 12.544 -15.923 1.00 58.28 124 LEU B N 1
ATOM 3808 C CA . LEU B 1 148 ? 63.990 11.390 -16.817 1.00 57.89 124 LEU B CA 1
ATOM 3809 C C . LEU B 1 148 ? 62.520 11.146 -17.216 1.00 57.35 124 LEU B C 1
ATOM 3810 O O . LEU B 1 148 ? 62.200 10.126 -17.829 1.00 58.64 124 LEU B O 1
ATOM 3815 N N . ASN B 1 149 ? 61.643 12.088 -16.871 1.00 57.32 125 ASN B N 1
ATOM 3816 C CA . ASN B 1 149 ? 60.200 12.002 -17.161 1.00 57.24 125 ASN B CA 1
ATOM 3817 C C . ASN B 1 149 ? 59.582 10.677 -16.683 1.00 54.59 125 ASN B C 1
ATOM 3818 O O . ASN B 1 149 ? 58.854 10.015 -17.417 1.00 53.24 125 ASN B O 1
ATOM 3823 N N . ILE B 1 150 ? 59.899 10.302 -15.446 1.00 53.14 126 ILE B N 1
ATOM 3824 C CA . ILE B 1 150 ? 59.359 9.083 -14.833 1.00 51.39 126 ILE B CA 1
ATOM 3825 C C . ILE B 1 150 ? 58.380 9.557 -13.793 1.00 48.62 126 ILE B C 1
ATOM 3826 O O . ILE B 1 150 ? 58.735 10.367 -12.940 1.00 48.38 126 ILE B O 1
ATOM 3831 N N . PRO B 1 151 ? 57.147 9.052 -13.857 1.00 46.03 127 PRO B N 1
ATOM 3832 C CA . PRO B 1 151 ? 56.105 9.438 -12.937 1.00 44.81 127 PRO B CA 1
ATOM 3833 C C . PRO B 1 151 ? 56.187 8.763 -11.563 1.00 42.86 127 PRO B C 1
ATOM 3834 O O . PRO B 1 151 ? 56.565 7.588 -11.451 1.00 40.20 127 PRO B O 1
ATOM 3838 N N . LEU B 1 152 ? 55.809 9.530 -10.544 1.00 41.45 128 LEU B N 1
ATOM 3839 C CA . LEU B 1 152 ? 55.737 9.062 -9.163 1.00 40.47 128 LEU B CA 1
ATOM 3840 C C . LEU B 1 152 ? 54.268 8.712 -8.812 1.00 40.23 128 LEU B C 1
ATOM 3841 O O . LEU B 1 152 ? 53.387 9.594 -8.805 1.00 38.96 128 LEU B O 1
ATOM 3846 N N . LEU B 1 153 ? 54.012 7.440 -8.533 1.00 39.43 129 LEU B N 1
ATOM 3847 C CA . LEU B 1 153 ? 52.668 7.001 -8.141 1.00 40.24 129 LEU B CA 1
ATOM 3848 C C . LEU B 1 153 ? 52.675 6.893 -6.609 1.00 39.22 129 LEU B C 1
ATOM 3849 O O . LEU B 1 153 ? 53.568 6.275 -6.056 1.00 39.24 129 LEU B O 1
ATOM 3854 N N . VAL B 1 154 ? 51.700 7.498 -5.928 1.00 38.53 130 VAL B N 1
ATOM 3855 C CA . VAL B 1 154 ? 51.690 7.506 -4.465 1.00 38.57 130 VAL B CA 1
ATOM 3856 C C . VAL B 1 154 ? 50.423 6.955 -3.790 1.00 39.52 130 VAL B C 1
ATOM 3857 O O . VAL B 1 154 ? 49.306 7.273 -4.186 1.00 39.52 130 VAL B O 1
ATOM 3861 N N . HIS B 1 155 ? 50.609 6.128 -2.762 1.00 39.53 131 HIS B N 1
ATOM 3862 C CA . HIS B 1 155 ? 49.486 5.662 -1.952 1.00 39.02 131 HIS B CA 1
ATOM 3863 C C . HIS B 1 155 ? 49.390 6.743 -0.891 1.00 39.79 131 HIS B C 1
ATOM 3864 O O . HIS B 1 155 ? 50.044 6.633 0.149 1.00 41.44 131 HIS B O 1
ATOM 3871 N N . GLY B 1 156 ? 48.585 7.777 -1.151 1.00 39.59 132 GLY B N 1
ATOM 3872 C CA . GLY B 1 156 ? 48.466 8.941 -0.266 1.00 39.98 132 GLY B CA 1
ATOM 3873 C C . GLY B 1 156 ? 47.715 8.858 1.055 1.00 41.15 132 GLY B C 1
ATOM 3874 O O . GLY B 1 156 ? 46.629 9.442 1.207 1.00 40.53 132 GLY B O 1
ATOM 3875 N N . GLU B 1 157 ? 48.294 8.148 2.020 1.00 40.66 133 GLU B N 1
ATOM 3876 C CA . GLU B 1 157 ? 47.709 8.055 3.352 1.00 40.08 133 GLU B CA 1
ATOM 3877 C C . GLU B 1 157 ? 48.754 8.180 4.439 1.00 40.30 133 GLU B C 1
ATOM 3878 O O . GLU B 1 157 ? 49.829 7.594 4.337 1.00 41.39 133 GLU B O 1
ATOM 3884 N N . THR B 1 158 ? 48.430 8.942 5.481 1.00 39.79 134 THR B N 1
ATOM 3885 C CA . THR B 1 158 ? 49.303 9.069 6.642 1.00 39.45 134 THR B CA 1
ATOM 3886 C C . THR B 1 158 ? 48.918 7.932 7.595 1.00 39.87 134 THR B C 1
ATOM 3887 O O . THR B 1 158 ? 48.167 7.037 7.215 1.00 39.26 134 THR B O 1
ATOM 3891 N N . ASN B 1 159 ? 49.441 7.954 8.816 1.00 40.96 135 ASN B N 1
ATOM 3892 C CA . ASN B 1 159 ? 49.064 6.972 9.840 1.00 42.76 135 ASN B CA 1
ATOM 3893 C C . ASN B 1 159 ? 48.151 7.535 10.926 1.00 41.57 135 ASN B C 1
ATOM 3894 O O . ASN B 1 159 ? 48.022 6.966 11.998 1.00 40.74 135 ASN B O 1
ATOM 3899 N N . ASP B 1 160 ? 47.488 8.642 10.621 1.00 41.13 136 ASP B N 1
ATOM 3900 C CA . ASP B 1 160 ? 46.594 9.289 11.560 1.00 40.27 136 ASP B CA 1
ATOM 3901 C C . ASP B 1 160 ? 45.277 8.523 11.657 1.00 39.45 136 ASP B C 1
ATOM 3902 O O . ASP B 1 160 ? 45.156 7.387 11.184 1.00 38.59 136 ASP B O 1
ATOM 3907 N N . PHE B 1 161 ? 44.292 9.147 12.288 1.00 38.38 137 PHE B N 1
ATOM 3908 C CA . PHE B 1 161 ? 42.969 8.562 12.410 1.00 37.70 137 PHE B CA 1
ATOM 3909 C C . PHE B 1 161 ? 42.461 8.176 10.990 1.00 37.90 137 PHE B C 1
ATOM 3910 O O . PHE B 1 161 ? 42.518 8.981 10.042 1.00 37.87 137 PHE B O 1
ATOM 3918 N N . VAL B 1 162 ? 41.981 6.943 10.859 1.00 37.38 138 VAL B N 1
ATOM 3919 C CA . VAL B 1 162 ? 41.581 6.365 9.567 1.00 36.51 138 VAL B CA 1
ATOM 3920 C C . VAL B 1 162 ? 40.764 7.294 8.629 1.00 37.38 138 VAL B C 1
ATOM 3921 O O . VAL B 1 162 ? 40.973 7.289 7.434 1.00 39.83 138 VAL B O 1
ATOM 3925 N N . MET B 1 163 ? 39.855 8.098 9.150 1.00 36.73 139 MET B N 1
ATOM 3926 C CA . MET B 1 163 ? 39.066 8.961 8.291 1.00 36.18 139 MET B CA 1
ATOM 3927 C C . MET B 1 163 ? 39.864 10.164 7.769 1.00 36.88 139 MET B C 1
ATOM 3928 O O . MET B 1 163 ? 39.486 10.766 6.757 1.00 36.88 139 MET B O 1
ATOM 3933 N N . ASP B 1 164 ? 40.972 10.485 8.434 1.00 35.61 140 ASP B N 1
ATOM 3934 C CA . ASP B 1 164 ? 41.782 11.651 8.080 1.00 37.06 140 ASP B CA 1
ATOM 3935 C C . ASP B 1 164 ? 43.070 11.400 7.325 1.00 36.01 140 ASP B C 1
ATOM 3936 O O . ASP B 1 164 ? 43.717 12.359 6.873 1.00 38.33 140 ASP B O 1
ATOM 3941 N N . ARG B 1 165 ? 43.435 10.137 7.173 1.00 36.20 141 ARG B N 1
ATOM 3942 C CA . ARG B 1 165 ? 44.709 9.754 6.562 1.00 36.05 141 ARG B CA 1
ATOM 3943 C C . ARG B 1 165 ? 44.954 10.338 5.190 1.00 36.62 141 ARG B C 1
ATOM 3944 O O . ARG B 1 165 ? 46.072 10.743 4.903 1.00 36.26 141 ARG B O 1
ATOM 3952 N N . GLU B 1 166 ? 43.932 10.387 4.342 1.00 37.63 142 GLU B N 1
ATOM 3953 C CA . GLU B 1 166 ? 44.127 10.940 3.010 1.00 38.53 142 GLU B CA 1
ATOM 3954 C C . GLU B 1 166 ? 44.161 12.458 3.057 1.00 39.48 142 GLU B C 1
ATOM 3955 O O . GLU B 1 166 ? 45.077 13.070 2.505 1.00 40.15 142 GLU B O 1
ATOM 3961 N N . SER B 1 167 ? 43.199 13.075 3.728 1.00 40.52 143 SER B N 1
ATOM 3962 C CA . SER B 1 167 ? 43.175 14.534 3.793 1.00 42.68 143 SER B CA 1
ATOM 3963 C C . SER B 1 167 ? 44.419 15.147 4.409 1.00 42.56 143 SER B C 1
ATOM 3964 O O . SER B 1 167 ? 44.824 16.218 4.006 1.00 42.63 143 SER B O 1
ATOM 3967 N N . ASN B 1 168 ? 45.015 14.470 5.383 1.00 43.08 144 ASN B N 1
ATOM 3968 C CA . ASN B 1 168 ? 46.223 14.964 6.024 1.00 42.15 144 ASN B CA 1
ATOM 3969 C C . ASN B 1 168 ? 47.445 14.773 5.146 1.00 42.42 144 ASN B C 1
ATOM 3970 O O . ASN B 1 168 ? 48.504 15.304 5.437 1.00 42.67 144 ASN B O 1
ATOM 3975 N N . PHE B 1 169 ? 47.304 14.007 4.072 1.00 42.08 145 PHE B N 1
ATOM 3976 C CA . PHE B 1 169 ? 48.412 13.781 3.156 1.00 42.08 145 PHE B CA 1
ATOM 3977 C C . PHE B 1 169 ? 48.405 14.880 2.079 1.00 41.76 145 PHE B C 1
ATOM 3978 O O . PHE B 1 169 ? 49.363 15.021 1.325 1.00 42.64 145 PHE B O 1
ATOM 3986 N N . ALA B 1 170 ? 47.334 15.669 2.033 1.00 40.23 146 ALA B N 1
ATOM 3987 C CA . ALA B 1 170 ? 47.204 16.730 1.041 1.00 41.93 146 ALA B CA 1
ATOM 3988 C C . ALA B 1 170 ? 48.422 17.645 1.083 1.00 43.13 146 ALA B C 1
ATOM 3989 O O . ALA B 1 170 ? 49.005 17.958 0.054 1.00 42.49 146 ALA B O 1
ATOM 3991 N N . LYS B 1 171 ? 48.811 18.035 2.291 1.00 45.29 147 LYS B N 1
ATOM 3992 C CA . LYS B 1 171 ? 49.939 18.937 2.478 1.00 47.08 147 LYS B CA 1
ATOM 3993 C C . LYS B 1 171 ? 51.222 18.296 2.049 1.00 45.17 147 LYS B C 1
ATOM 3994 O O . LYS B 1 171 ? 52.154 18.979 1.741 1.00 46.15 147 LYS B O 1
ATOM 4000 N N . ILE B 1 172 ? 51.264 16.976 2.021 1.00 45.04 148 ILE B N 1
ATOM 4001 C CA . ILE B 1 172 ? 52.449 16.289 1.555 1.00 43.13 148 ILE B CA 1
ATOM 4002 C C . ILE B 1 172 ? 52.420 16.329 0.042 1.00 43.25 148 ILE B C 1
ATOM 4003 O O . ILE B 1 172 ? 53.453 16.494 -0.585 1.00 45.17 148 ILE B O 1
ATOM 4008 N N . TYR B 1 173 ? 51.238 16.178 -0.558 1.00 42.37 149 TYR B N 1
ATOM 4009 C CA . TYR B 1 173 ? 51.156 16.292 -2.009 1.00 40.66 149 TYR B CA 1
ATOM 4010 C C . TYR B 1 173 ? 51.515 17.715 -2.442 1.00 40.34 149 TYR B C 1
ATOM 4011 O O . TYR B 1 173 ? 52.239 17.875 -3.393 1.00 37.02 149 TYR B O 1
ATOM 4020 N N . GLU B 1 174 ? 51.006 18.736 -1.753 1.00 43.31 150 GLU B N 1
ATOM 4021 C CA . GLU B 1 174 ? 51.376 20.129 -2.072 1.00 46.85 150 GLU B CA 1
ATOM 4022 C C . GLU B 1 174 ? 52.869 20.370 -2.056 1.00 48.25 150 GLU B C 1
ATOM 4023 O O . GLU B 1 174 ? 53.433 20.955 -2.980 1.00 48.65 150 GLU B O 1
ATOM 4029 N N . LYS B 1 175 ? 53.494 19.934 -0.974 1.00 49.63 151 LYS B N 1
ATOM 4030 C CA . LYS B 1 175 ? 54.916 20.107 -0.787 1.00 50.36 151 LYS B CA 1
ATOM 4031 C C . LYS B 1 175 ? 55.665 19.471 -1.943 1.00 49.35 151 LYS B C 1
ATOM 4032 O O . LYS B 1 175 ? 56.531 20.106 -2.534 1.00 50.09 151 LYS B O 1
ATOM 4038 N N . LEU B 1 176 ? 55.319 18.237 -2.294 1.00 48.40 152 LEU B N 1
ATOM 4039 C CA . LEU B 1 176 ? 55.998 17.571 -3.403 1.00 48.06 152 LEU B CA 1
ATOM 4040 C C . LEU B 1 176 ? 55.794 18.316 -4.723 1.00 48.11 152 LEU B C 1
ATOM 4041 O O . LEU B 1 176 ? 56.712 18.438 -5.519 1.00 46.17 152 LEU B O 1
ATOM 4046 N N . ALA B 1 177 ? 54.581 18.811 -4.945 1.00 49.23 153 ALA B N 1
ATOM 4047 C CA . ALA B 1 177 ? 54.256 19.516 -6.191 1.00 50.78 153 ALA B CA 1
ATOM 4048 C C . ALA B 1 177 ? 55.091 20.806 -6.355 1.00 50.56 153 ALA B C 1
ATOM 4049 O O . ALA B 1 177 ? 55.558 21.090 -7.446 1.00 49.28 153 ALA B O 1
ATOM 4051 N N . LYS B 1 178 ? 55.259 21.555 -5.259 1.00 51.33 154 LYS B N 1
ATOM 4052 C CA . LYS B 1 178 ? 56.055 22.787 -5.234 1.00 52.58 154 LYS B CA 1
ATOM 4053 C C . LYS B 1 178 ? 57.554 22.512 -5.355 1.00 52.66 154 LYS B C 1
ATOM 4054 O O . LYS B 1 178 ? 58.238 23.175 -6.116 1.00 52.68 154 LYS B O 1
ATOM 4060 N N . HIS B 1 179 ? 58.055 21.544 -4.584 1.00 52.90 155 HIS B N 1
ATOM 4061 C CA . HIS B 1 179 ? 59.469 21.180 -4.621 1.00 53.03 155 HIS B CA 1
ATOM 4062 C C . HIS B 1 179 ? 59.863 20.537 -5.933 1.00 51.92 155 HIS B C 1
ATOM 4063 O O . HIS B 1 179 ? 61.028 20.580 -6.311 1.00 52.22 155 HIS B O 1
ATOM 4070 N N . PHE B 1 180 ? 58.917 19.917 -6.625 1.00 51.42 156 PHE B N 1
ATOM 4071 C CA . PHE B 1 180 ? 59.236 19.272 -7.903 1.00 51.90 156 PHE B CA 1
ATOM 4072 C C . PH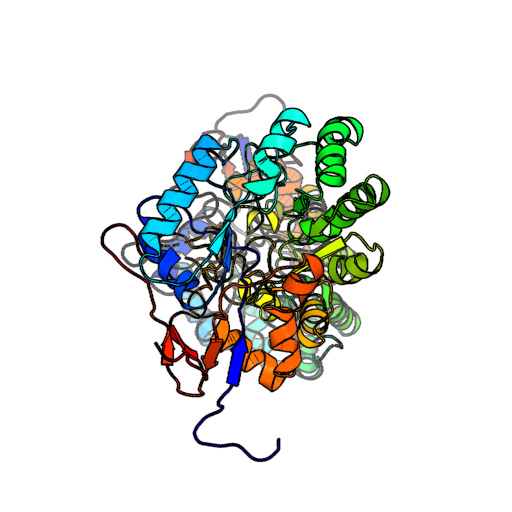E B 1 180 ? 58.158 19.576 -8.926 1.00 51.80 156 PHE B C 1
ATOM 4073 O O . PHE B 1 180 ? 57.435 18.666 -9.365 1.00 52.60 156 PHE B O 1
ATOM 4081 N N . PRO B 1 181 ? 58.094 20.850 -9.366 1.00 51.37 157 PRO B N 1
ATOM 4082 C CA . PRO B 1 181 ? 57.051 21.304 -10.289 1.00 49.57 157 PRO B CA 1
ATOM 4083 C C . PRO B 1 181 ? 57.121 20.676 -11.669 1.00 47.66 157 PRO B C 1
ATOM 4084 O O . PRO B 1 181 ? 56.204 20.854 -12.441 1.00 47.24 157 PRO B O 1
ATOM 4088 N N . ARG B 1 182 ? 58.179 19.935 -11.970 1.00 46.51 158 ARG B N 1
ATOM 4089 C CA . ARG B 1 182 ? 58.273 19.249 -13.248 1.00 46.44 158 ARG B CA 1
ATOM 4090 C C . ARG B 1 182 ? 58.080 17.742 -13.100 1.00 45.15 158 ARG B C 1
ATOM 4091 O O . ARG B 1 182 ? 58.151 17.007 -14.084 1.00 45.19 158 ARG B O 1
ATOM 4099 N N . LEU B 1 183 ? 57.832 17.264 -11.880 1.00 44.90 159 LEU B N 1
ATOM 4100 C CA . LEU B 1 183 ? 57.606 15.810 -11.661 1.00 42.87 159 LEU B CA 1
ATOM 4101 C C . LEU B 1 183 ? 56.114 15.466 -11.784 1.00 41.65 159 LEU B C 1
ATOM 4102 O O . LEU B 1 183 ? 55.251 16.195 -11.254 1.00 39.33 159 LEU B O 1
ATOM 4107 N N . LYS B 1 184 ? 55.799 14.387 -12.496 1.00 41.55 160 LYS B N 1
ATOM 4108 C CA . LYS B 1 184 ? 54.404 13.938 -12.581 1.00 42.34 160 LYS B CA 1
ATOM 4109 C C . LYS B 1 184 ? 54.088 13.110 -11.334 1.00 41.52 160 LYS B C 1
ATOM 4110 O O . LYS B 1 184 ? 54.676 12.050 -11.128 1.00 40.90 160 LYS B O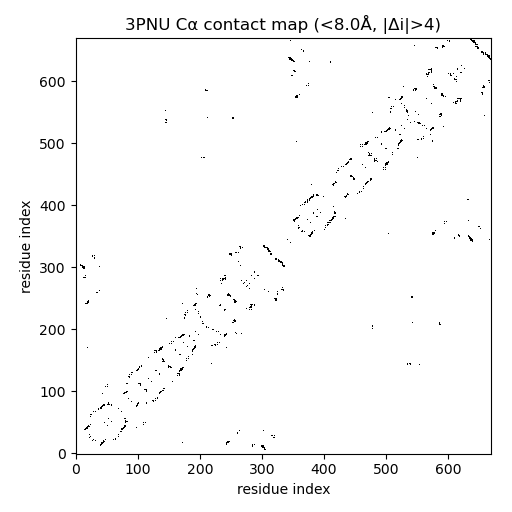 1
ATOM 4116 N N . ILE B 1 185 ? 53.155 13.622 -10.525 1.00 39.90 161 ILE B N 1
ATOM 4117 C CA . ILE B 1 185 ? 52.754 13.015 -9.268 1.00 38.81 161 ILE B CA 1
ATOM 4118 C C . ILE B 1 185 ? 51.318 12.532 -9.391 1.00 38.54 161 ILE B C 1
ATOM 4119 O O . ILE B 1 185 ? 50.384 13.345 -9.454 1.00 37.28 161 ILE B O 1
ATOM 4124 N N . VAL B 1 186 ? 51.144 11.212 -9.458 1.00 37.34 162 VAL B N 1
ATOM 4125 C CA . VAL B 1 186 ? 49.812 10.642 -9.560 1.00 35.97 162 VAL B CA 1
ATOM 4126 C C . VAL B 1 186 ? 49.299 10.272 -8.172 1.00 34.96 162 VAL B C 1
ATOM 4127 O O . VAL B 1 186 ? 49.851 9.397 -7.517 1.00 33.86 162 VAL B O 1
ATOM 4131 N N . MET B 1 187 ? 48.261 10.978 -7.723 1.00 33.79 163 MET B N 1
ATOM 4132 C CA . MET B 1 187 ? 47.618 10.697 -6.453 1.00 33.21 163 MET B CA 1
ATOM 4133 C C . MET B 1 187 ? 46.706 9.488 -6.669 1.00 34.06 163 MET B C 1
ATOM 4134 O O . MET B 1 187 ? 45.619 9.644 -7.204 1.00 34.16 163 MET B O 1
ATOM 4139 N N . GLU B 1 188 ? 47.149 8.287 -6.277 1.00 34.63 164 GLU B N 1
ATOM 4140 C CA . GLU B 1 188 ? 46.359 7.067 -6.489 1.00 33.72 164 GLU B CA 1
ATOM 4141 C C . GLU B 1 188 ? 45.091 6.977 -5.646 1.00 34.03 164 GLU B C 1
ATOM 4142 O O . GLU B 1 188 ? 45.023 7.449 -4.515 1.00 34.06 164 GLU B O 1
ATOM 4148 N N . HIS B 1 189 ? 44.083 6.354 -6.240 1.00 33.75 165 HIS B N 1
ATOM 4149 C CA . HIS B 1 189 ? 42.800 6.143 -5.628 1.00 32.28 165 HIS B CA 1
ATOM 4150 C C . HIS B 1 189 ? 42.424 7.202 -4.657 1.00 31.78 165 HIS B C 1
ATOM 4151 O O . HIS B 1 189 ? 42.371 6.957 -3.462 1.00 33.51 165 HIS B O 1
ATOM 4158 N N . ILE B 1 190 ? 42.142 8.383 -5.165 1.00 31.91 166 ILE B N 1
ATOM 4159 C CA . ILE B 1 190 ? 41.714 9.446 -4.301 1.00 30.88 166 ILE B CA 1
ATOM 4160 C C . ILE B 1 190 ? 40.301 9.102 -3.858 1.00 31.12 166 ILE B C 1
ATOM 4161 O O . ILE B 1 190 ? 39.538 8.446 -4.596 1.00 30.94 166 ILE B O 1
ATOM 4166 N N . THR B 1 191 ? 39.970 9.525 -2.641 1.00 30.82 167 THR B N 1
ATOM 4167 C CA . THR B 1 191 ? 38.693 9.200 -2.019 1.00 32.17 167 THR B CA 1
ATOM 4168 C C . THR B 1 191 ? 38.084 10.372 -1.269 1.00 33.74 167 THR B C 1
ATOM 4169 O O . THR B 1 191 ? 37.074 10.208 -0.562 1.00 33.34 167 THR B O 1
ATOM 4173 N N . THR B 1 192 ? 38.689 11.544 -1.431 1.00 34.99 168 THR B N 1
ATOM 4174 C CA . THR B 1 192 ? 38.253 12.756 -0.720 1.00 36.40 168 THR B CA 1
ATOM 4175 C C . THR B 1 192 ? 38.088 13.978 -1.612 1.00 37.24 168 THR B C 1
ATOM 4176 O O . THR B 1 192 ? 38.792 14.158 -2.595 1.00 39.48 168 THR B O 1
ATOM 4180 N N . LYS B 1 193 ? 37.149 14.815 -1.231 1.00 38.85 169 LYS B N 1
ATOM 4181 C CA . LYS B 1 193 ? 36.908 16.066 -1.883 1.00 39.81 169 LYS B CA 1
ATOM 4182 C C . LYS B 1 193 ? 38.178 16.916 -1.784 1.00 39.78 169 LYS B C 1
ATOM 4183 O O . LYS B 1 193 ? 38.531 17.646 -2.716 1.00 39.75 169 LYS B O 1
ATOM 4189 N N . THR B 1 194 ? 38.870 16.805 -0.651 1.00 39.90 170 THR B N 1
ATOM 4190 C CA . THR B 1 194 ? 40.096 17.547 -0.415 1.00 38.82 170 THR B CA 1
ATOM 4191 C C . THR B 1 194 ? 41.071 17.374 -1.567 1.00 38.63 170 THR B C 1
ATOM 4192 O O . THR B 1 194 ? 41.578 18.373 -2.106 1.00 37.17 170 THR B O 1
ATOM 4196 N N . LEU B 1 195 ? 41.339 16.118 -1.932 1.00 36.90 171 LEU B N 1
ATOM 4197 C CA . LEU B 1 195 ? 42.250 15.835 -3.032 1.00 37.16 171 LEU B CA 1
ATOM 4198 C C . LEU B 1 195 ? 41.597 16.105 -4.384 1.00 38.19 171 LEU B C 1
ATOM 4199 O O . LEU B 1 195 ? 42.292 16.413 -5.343 1.00 39.51 171 LEU B O 1
ATOM 4204 N N . CYS B 1 196 ? 40.277 15.963 -4.479 1.00 38.90 172 CYS B N 1
ATOM 4205 C CA . CYS B 1 196 ? 39.594 16.300 -5.729 1.00 40.11 172 CYS B CA 1
ATOM 4206 C C . CYS B 1 196 ? 39.848 17.790 -6.019 1.00 41.47 172 CYS B C 1
ATOM 4207 O O . CYS B 1 196 ? 40.048 18.175 -7.160 1.00 41.66 172 CYS B O 1
ATOM 4210 N N . GLU B 1 197 ? 39.846 18.620 -4.981 1.00 41.96 173 GLU B N 1
ATOM 4211 C CA . GLU B 1 197 ? 40.118 20.053 -5.157 1.00 44.13 173 GLU B CA 1
ATOM 4212 C C . GLU B 1 197 ? 41.598 20.371 -5.330 1.00 44.18 173 GLU B C 1
ATOM 4213 O O . GLU B 1 197 ? 41.934 21.272 -6.089 1.00 46.46 173 GLU B O 1
ATOM 4219 N N . LEU B 1 198 ? 42.476 19.638 -4.640 1.00 43.78 174 LEU B N 1
ATOM 4220 C CA . LEU B 1 198 ? 43.914 19.854 -4.750 1.00 42.21 174 LEU B CA 1
ATOM 4221 C C . LEU B 1 198 ? 44.384 19.529 -6.150 1.00 41.89 174 LEU B C 1
ATOM 4222 O O . LEU B 1 198 ? 45.273 20.180 -6.680 1.00 44.99 174 LEU B O 1
ATOM 4227 N N . LEU B 1 199 ? 43.783 18.516 -6.748 1.00 42.01 175 LEU B N 1
ATOM 4228 C CA . LEU B 1 199 ? 44.114 18.094 -8.108 1.00 41.57 175 LEU B CA 1
ATOM 4229 C C . LEU B 1 199 ? 44.144 19.286 -9.068 1.00 42.36 175 LEU B C 1
ATOM 4230 O O . LEU B 1 199 ? 45.016 19.384 -9.916 1.00 42.98 175 LEU B O 1
ATOM 4235 N N . LYS B 1 200 ? 43.201 20.202 -8.919 1.00 42.76 176 LYS B N 1
ATOM 4236 C CA . LYS B 1 200 ? 43.126 21.346 -9.822 1.00 43.86 176 LYS B CA 1
ATOM 4237 C C . LYS B 1 200 ? 44.048 22.517 -9.474 1.00 44.03 176 LYS B C 1
ATOM 4238 O O . LYS B 1 200 ? 44.119 23.456 -10.228 1.00 43.14 176 LYS B O 1
ATOM 4244 N N . ASP B 1 201 ? 44.748 22.462 -8.343 1.00 45.38 177 ASP B N 1
ATOM 4245 C CA . ASP B 1 201 ? 45.638 23.556 -7.939 1.00 45.32 177 ASP B CA 1
ATOM 4246 C C . ASP B 1 201 ? 47.073 23.465 -8.499 1.00 44.40 177 ASP B C 1
ATOM 4247 O O . ASP B 1 201 ? 47.798 24.454 -8.484 1.00 43.73 177 ASP B O 1
ATOM 4252 N N . TYR B 1 202 ? 47.481 22.299 -8.995 1.00 44.06 178 TYR B N 1
ATOM 4253 C CA . TYR B 1 202 ? 48.829 22.135 -9.551 1.00 43.63 178 TYR B CA 1
ATOM 4254 C C . TYR B 1 202 ? 48.803 21.337 -10.828 1.00 43.32 178 TYR B C 1
ATOM 4255 O O . TYR B 1 202 ? 48.211 20.259 -10.878 1.00 44.72 178 TYR B O 1
ATOM 4264 N N . GLU B 1 203 ? 49.471 21.850 -11.857 1.00 42.09 179 GLU B N 1
ATOM 4265 C CA . GLU B 1 203 ? 49.478 21.207 -13.175 1.00 41.41 179 GLU B CA 1
ATOM 4266 C C . GLU B 1 203 ? 50.059 19.817 -13.181 1.00 40.46 179 GLU B C 1
ATOM 4267 O O . GLU B 1 203 ? 49.616 18.975 -13.966 1.00 41.15 179 GLU B O 1
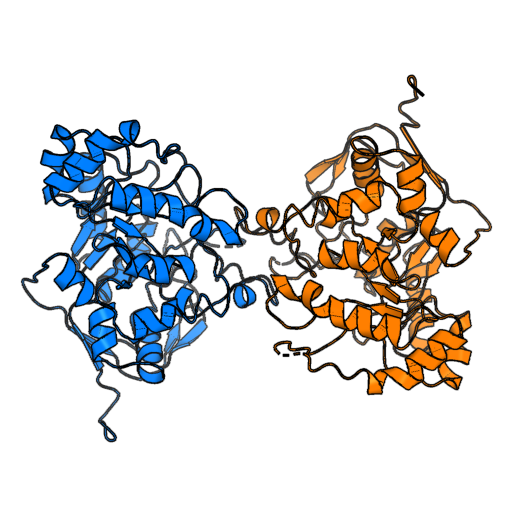ATOM 4273 N N . ASN B 1 204 ? 51.052 19.564 -12.330 1.00 39.38 180 ASN B N 1
ATOM 4274 C CA . ASN B 1 204 ? 51.708 18.249 -12.338 1.00 37.91 180 ASN B CA 1
ATOM 4275 C C . ASN B 1 204 ? 51.107 17.225 -11.390 1.00 38.19 180 ASN B C 1
ATOM 4276 O O . ASN B 1 204 ? 51.692 16.168 -11.180 1.00 35.97 180 ASN B O 1
ATOM 4281 N N . LEU B 1 205 ? 49.944 17.556 -10.817 1.00 39.39 181 LEU B N 1
ATOM 4282 C CA . LEU B 1 205 ? 49.191 16.625 -9.983 1.00 39.73 181 LEU B CA 1
ATOM 4283 C C . LEU B 1 205 ? 48.152 15.911 -10.855 1.00 39.59 181 LEU B C 1
ATOM 4284 O O . LEU B 1 205 ? 47.446 16.550 -11.635 1.00 40.60 181 LEU B O 1
ATOM 4289 N N . TYR B 1 206 ? 48.066 14.592 -10.718 1.00 38.94 182 TYR B N 1
ATOM 4290 C CA . TYR B 1 206 ? 47.072 13.777 -11.438 1.00 38.81 182 TYR B CA 1
ATOM 4291 C C . TYR B 1 206 ? 46.429 12.794 -10.449 1.00 37.53 182 TYR B C 1
ATOM 4292 O O . TYR B 1 206 ? 46.844 12.728 -9.302 1.00 37.24 182 TYR B O 1
ATOM 4301 N N . ALA B 1 207 ? 45.420 12.038 -10.874 1.00 36.66 183 ALA B N 1
ATOM 4302 C CA . ALA B 1 207 ? 44.793 11.068 -9.969 1.00 36.53 183 ALA B CA 1
ATOM 4303 C C . ALA B 1 207 ? 44.130 9.926 -10.684 1.00 36.65 183 ALA B C 1
ATOM 4304 O O . ALA B 1 207 ? 43.741 10.061 -11.851 1.00 38.02 183 ALA B O 1
ATOM 4306 N N . THR B 1 208 ? 44.021 8.801 -9.975 1.00 34.97 184 THR B N 1
ATOM 4307 C CA . THR B 1 208 ? 43.305 7.645 -10.443 1.00 34.26 184 THR B CA 1
ATOM 4308 C C . THR B 1 208 ? 42.114 7.506 -9.475 1.00 34.66 184 THR B C 1
ATOM 4309 O O . THR B 1 208 ? 42.227 7.904 -8.314 1.00 34.87 184 THR B O 1
ATOM 4313 N N . ILE B 1 209 ? 40.981 6.978 -9.964 1.00 33.53 185 ILE B N 1
ATOM 4314 C CA . ILE B 1 209 ? 39.777 6.763 -9.169 1.00 32.00 185 ILE B CA 1
ATOM 4315 C C . ILE B 1 209 ? 39.321 5.308 -9.414 1.00 33.38 185 ILE B C 1
ATOM 4316 O O . ILE B 1 209 ? 39.374 4.810 -10.539 1.00 32.28 185 ILE B O 1
ATOM 4321 N N . THR B 1 210 ? 38.906 4.622 -8.350 1.00 33.37 186 THR B N 1
ATOM 4322 C CA . THR B 1 210 ? 38.491 3.211 -8.452 1.00 32.01 186 THR B CA 1
ATOM 4323 C C . THR B 1 210 ? 37.036 3.128 -8.836 1.00 32.88 186 THR B C 1
ATOM 4324 O O . THR B 1 210 ? 36.344 4.149 -8.911 1.00 34.38 186 THR B O 1
ATOM 4328 N N . LEU B 1 211 ? 36.565 1.920 -9.097 1.00 31.93 187 LEU B N 1
ATOM 4329 C CA . LEU B 1 211 ? 35.160 1.731 -9.391 1.00 31.87 187 LEU B CA 1
ATOM 4330 C C . LEU B 1 211 ? 34.365 1.918 -8.085 1.00 32.66 187 LEU B C 1
ATOM 4331 O O . LEU B 1 211 ? 33.369 2.647 -8.028 1.00 32.08 187 LEU B O 1
ATOM 4336 N N . HIS B 1 212 ? 34.844 1.288 -7.017 1.00 32.04 188 HIS B N 1
ATOM 4337 C CA . HIS B 1 212 ? 34.091 1.313 -5.763 1.00 32.72 188 HIS B CA 1
ATOM 4338 C C . HIS B 1 212 ? 33.954 2.663 -5.100 1.00 32.26 188 HIS B C 1
ATOM 4339 O O . HIS B 1 212 ? 32.906 2.962 -4.549 1.00 32.72 188 HIS B O 1
ATOM 4346 N N . HIS B 1 213 ? 34.959 3.516 -5.190 1.00 31.04 189 HIS B N 1
ATOM 4347 C CA . HIS B 1 213 ? 34.825 4.799 -4.556 1.00 31.40 189 HIS B CA 1
ATOM 4348 C C . HIS B 1 213 ? 33.825 5.732 -5.243 1.00 32.16 189 HIS B C 1
ATOM 4349 O O . HIS B 1 213 ? 33.472 6.760 -4.685 1.00 32.15 189 HIS B O 1
ATOM 4356 N N . LEU B 1 214 ? 33.362 5.371 -6.433 1.00 32.31 190 LEU B N 1
ATOM 4357 C CA . LEU B 1 214 ? 32.354 6.155 -7.113 1.00 33.57 190 LEU B CA 1
ATOM 4358 C C . LEU B 1 214 ? 30.957 5.696 -6.665 1.00 35.36 190 LEU B C 1
ATOM 4359 O O . LEU B 1 214 ? 29.975 6.370 -6.933 1.00 35.70 190 LEU B O 1
ATOM 4364 N N . ILE B 1 215 ? 30.887 4.548 -5.987 1.00 34.94 191 ILE B N 1
ATOM 4365 C CA . ILE B 1 215 ? 29.628 3.966 -5.569 1.00 34.68 191 ILE B CA 1
ATOM 4366 C C . ILE B 1 215 ? 29.414 3.905 -4.045 1.00 34.79 191 ILE B C 1
ATOM 4367 O O . ILE B 1 215 ? 28.321 4.136 -3.573 1.00 33.76 191 ILE B O 1
ATOM 4372 N N . ILE B 1 216 ? 30.436 3.598 -3.267 1.00 34.81 192 ILE B N 1
ATOM 4373 C CA . ILE B 1 216 ? 30.210 3.475 -1.831 1.00 35.67 192 ILE B CA 1
ATOM 4374 C C . ILE B 1 216 ? 30.696 4.609 -0.955 1.00 35.16 192 ILE B C 1
ATOM 4375 O O . ILE B 1 216 ? 31.483 5.458 -1.389 1.00 36.15 192 ILE B O 1
ATOM 4380 N N . THR B 1 217 ? 30.177 4.610 0.276 1.00 35.02 193 THR B N 1
ATOM 4381 C CA . THR B 1 217 ? 30.584 5.521 1.333 1.00 35.57 193 THR B CA 1
ATOM 4382 C C . THR B 1 217 ? 30.755 4.664 2.588 1.00 35.04 193 THR B C 1
ATOM 4383 O O . THR B 1 217 ? 30.352 3.508 2.616 1.00 33.96 193 THR B O 1
ATOM 4387 N N . LEU B 1 218 ? 31.311 5.256 3.634 1.00 33.84 194 LEU B N 1
ATOM 4388 C CA . LEU B 1 218 ? 31.505 4.568 4.891 1.00 34.04 194 LEU B CA 1
ATOM 4389 C C . LEU B 1 218 ? 30.214 3.853 5.384 1.00 35.19 194 LEU B C 1
ATOM 4390 O O . LEU B 1 218 ? 30.295 2.771 5.954 1.00 36.50 194 LEU B O 1
ATOM 4395 N N . ASP B 1 219 ? 29.051 4.469 5.178 1.00 35.16 195 ASP B N 1
ATOM 4396 C CA . ASP B 1 219 ? 27.777 3.892 5.595 1.00 36.50 195 ASP B CA 1
ATOM 4397 C C . ASP B 1 219 ? 27.525 2.500 5.039 1.00 37.91 195 ASP B C 1
ATOM 4398 O O . ASP B 1 219 ? 26.845 1.686 5.665 1.00 37.80 195 ASP B O 1
ATOM 4403 N N . ASP B 1 220 ? 28.059 2.242 3.853 1.00 38.49 196 ASP B N 1
ATOM 4404 C CA . ASP B 1 220 ? 27.913 0.958 3.222 1.00 37.76 196 ASP B CA 1
ATOM 4405 C C . ASP B 1 220 ? 28.793 -0.037 3.937 1.00 36.53 196 ASP B C 1
ATOM 4406 O O . ASP B 1 220 ? 28.493 -1.214 3.957 1.00 38.13 196 ASP B O 1
ATOM 4411 N N . VAL B 1 221 ? 29.874 0.436 4.537 1.00 35.53 197 VAL B N 1
ATOM 4412 C CA . VAL B 1 221 ? 30.823 -0.452 5.175 1.00 35.17 197 VAL B CA 1
ATOM 4413 C C . VAL B 1 221 ? 30.512 -0.785 6.624 1.00 36.44 197 VAL B C 1
ATOM 4414 O O . VAL B 1 221 ? 30.761 -1.917 7.075 1.00 36.32 197 VAL B O 1
ATOM 4418 N N . ILE B 1 222 ? 30.008 0.200 7.365 1.00 36.88 198 ILE B N 1
ATOM 4419 C CA . ILE B 1 222 ? 29.689 0.002 8.793 1.00 36.68 198 ILE B CA 1
ATOM 4420 C C . ILE B 1 222 ? 28.440 0.747 9.266 1.00 37.90 198 ILE B C 1
ATOM 4421 O O . ILE B 1 222 ? 28.195 0.805 10.450 1.00 38.22 198 ILE B O 1
ATOM 4426 N N . GLY B 1 223 ? 27.665 1.314 8.346 1.00 39.72 199 GLY B N 1
ATOM 4427 C CA . GLY B 1 223 ? 26.462 2.055 8.703 1.00 40.95 199 GLY B CA 1
ATOM 4428 C C . GLY B 1 223 ? 25.366 1.161 9.227 1.00 43.56 199 GLY B C 1
ATOM 4429 O O . GLY B 1 223 ? 24.662 1.533 10.179 1.00 42.36 199 GLY B O 1
ATOM 4430 N N . GLY B 1 224 ? 25.212 -0.012 8.598 1.00 44.96 200 GLY B N 1
ATOM 4431 C CA . GLY B 1 224 ? 24.223 -1.017 9.026 1.00 46.53 200 GLY B CA 1
ATOM 4432 C C . GLY B 1 224 ? 24.985 -2.177 9.636 1.00 48.26 200 GLY B C 1
ATOM 4433 O O . GLY B 1 224 ? 25.553 -2.046 10.703 1.00 49.90 200 GLY B O 1
ATOM 4434 N N . LYS B 1 225 ? 24.986 -3.327 8.977 1.00 50.51 201 LYS B N 1
ATOM 4435 C CA . LYS B 1 225 ? 25.801 -4.440 9.437 1.00 52.03 201 LYS B CA 1
ATOM 4436 C C . LYS B 1 225 ? 27.179 -4.230 8.840 1.00 50.73 201 LYS B C 1
ATOM 4437 O O . LYS B 1 225 ? 27.328 -3.639 7.778 1.00 50.86 201 LYS B O 1
ATOM 4443 N N . MET B 1 226 ? 28.197 -4.724 9.506 1.00 50.04 202 MET B N 1
ATOM 4444 C CA . MET B 1 226 ? 29.520 -4.561 8.991 1.00 50.97 202 MET B CA 1
ATOM 4445 C C . MET B 1 226 ? 29.606 -5.405 7.716 1.00 51.60 202 MET B C 1
ATOM 4446 O O . MET B 1 226 ? 29.169 -6.555 7.720 1.00 51.88 202 MET B O 1
ATOM 4451 N N . ASN B 1 227 ? 30.139 -4.834 6.627 1.00 51.57 203 ASN B N 1
ATOM 4452 C CA . ASN B 1 227 ? 30.294 -5.560 5.345 1.00 50.42 203 ASN B CA 1
ATOM 4453 C C . ASN B 1 227 ? 31.760 -5.559 4.937 1.00 49.25 203 ASN B C 1
ATOM 4454 O O . ASN B 1 227 ? 32.230 -4.619 4.301 1.00 49.61 203 ASN B O 1
ATOM 4459 N N . PRO B 1 228 ? 32.496 -6.624 5.296 1.00 49.20 204 PRO B N 1
ATOM 4460 C CA . PRO B 1 228 ? 33.929 -6.781 5.001 1.00 48.38 204 PRO B CA 1
ATOM 4461 C C . PRO B 1 228 ? 34.275 -6.749 3.532 1.00 47.81 204 PRO B C 1
ATOM 4462 O O . PRO B 1 228 ? 35.387 -6.379 3.167 1.00 48.08 204 PRO B O 1
ATOM 4466 N N . HIS B 1 229 ? 33.342 -7.160 2.686 1.00 47.81 205 HIS B N 1
ATOM 4467 C CA . HIS B 1 229 ? 33.605 -7.180 1.258 1.00 47.20 205 HIS B CA 1
ATOM 4468 C C . HIS B 1 229 ? 33.704 -5.774 0.656 1.00 44.91 205 HIS B C 1
ATOM 4469 O O . HIS B 1 229 ? 34.200 -5.613 -0.466 1.00 45.10 205 HIS B O 1
ATOM 4476 N N . LEU B 1 230 ? 33.259 -4.767 1.413 1.00 41.93 206 LEU B N 1
ATOM 4477 C CA . LEU B 1 230 ? 33.346 -3.374 0.992 1.00 39.46 206 LEU B CA 1
ATOM 4478 C C . LEU B 1 230 ? 34.468 -2.653 1.735 1.00 38.08 206 LEU B C 1
ATOM 4479 O O . LEU B 1 230 ? 34.612 -1.449 1.625 1.00 39.14 206 LEU B O 1
ATOM 4484 N N . PHE B 1 231 ? 35.276 -3.398 2.477 1.00 37.57 207 PHE B N 1
ATOM 4485 C CA . PHE B 1 231 ? 36.379 -2.815 3.254 1.00 37.73 207 PHE B CA 1
ATOM 4486 C C . PHE B 1 231 ? 37.646 -2.717 2.392 1.00 37.69 207 PHE B C 1
ATOM 4487 O O . PHE B 1 231 ? 38.048 -3.700 1.773 1.00 36.51 207 PHE B O 1
ATOM 4495 N N . CYS B 1 232 ? 38.236 -1.518 2.341 1.00 36.29 208 CYS B N 1
ATOM 4496 C CA . CYS B 1 232 ? 39.460 -1.266 1.579 1.00 36.65 208 CYS B CA 1
ATOM 4497 C C . CYS B 1 232 ? 40.168 -0.042 2.107 1.00 37.61 208 CYS B C 1
ATOM 4498 O O . CYS B 1 232 ? 39.626 0.705 2.893 1.00 37.16 208 CYS B O 1
ATOM 4501 N N . LYS B 1 233 ? 41.397 0.149 1.659 1.00 40.31 209 LYS B N 1
ATOM 4502 C CA . LYS B 1 233 ? 42.178 1.324 2.000 1.00 41.42 209 LYS B CA 1
ATOM 4503 C C . LYS B 1 233 ? 42.507 2.021 0.698 1.00 40.25 209 LYS B C 1
ATOM 4504 O O . LYS B 1 233 ? 42.871 1.361 -0.266 1.00 40.83 209 LYS B O 1
ATOM 4510 N N . PRO B 1 234 ? 42.294 3.351 0.636 1.00 39.01 210 PRO B N 1
ATOM 4511 C CA . PRO B 1 234 ? 41.741 4.150 1.727 1.00 36.34 210 PRO B CA 1
ATOM 4512 C C . PRO B 1 234 ? 40.271 3.838 1.928 1.00 33.15 210 PRO B C 1
ATOM 4513 O O . PRO B 1 234 ? 39.583 3.509 0.997 1.00 32.73 210 PRO B O 1
ATOM 4517 N N . ILE B 1 235 ? 39.803 3.956 3.149 1.00 33.36 211 ILE B N 1
ATOM 4518 C CA . ILE B 1 235 ? 38.405 3.700 3.474 1.00 32.79 211 ILE B CA 1
ATOM 4519 C C . ILE B 1 235 ? 37.456 4.645 2.700 1.00 32.36 211 ILE B C 1
ATOM 4520 O O . ILE B 1 235 ? 37.804 5.794 2.422 1.00 32.93 211 ILE B O 1
ATOM 4525 N N . ALA B 1 236 ? 36.281 4.130 2.341 1.00 32.09 212 ALA B N 1
ATOM 4526 C CA . ALA B 1 236 ? 35.232 4.907 1.690 1.00 33.85 212 ALA B CA 1
ATOM 4527 C C . ALA B 1 236 ? 34.855 6.013 2.680 1.00 34.66 212 ALA B C 1
ATOM 4528 O O . ALA B 1 236 ? 34.743 5.751 3.869 1.00 34.54 212 ALA B O 1
ATOM 4530 N N . LYS B 1 237 ? 34.631 7.228 2.212 1.00 36.61 213 LYS B N 1
ATOM 4531 C CA . LYS B 1 237 ? 34.392 8.344 3.134 1.00 37.94 213 LYS B CA 1
ATOM 4532 C C . LYS B 1 237 ? 32.935 8.842 3.180 1.00 38.66 213 LYS B C 1
ATOM 4533 O O . LYS B 1 237 ? 32.016 8.047 3.351 1.00 40.18 213 LYS B O 1
ATOM 4539 N N . ARG B 1 238 ? 32.728 10.153 3.031 1.00 37.80 214 ARG B N 1
ATOM 4540 C CA . ARG B 1 238 ? 31.394 10.748 3.104 1.00 38.04 214 ARG B CA 1
ATOM 4541 C C . ARG B 1 238 ? 30.718 10.932 1.753 1.00 38.81 214 ARG B C 1
ATOM 4542 O O . ARG B 1 238 ? 31.344 10.793 0.713 1.00 35.91 214 ARG B O 1
ATOM 4550 N N A TYR B 1 239 ? 29.431 11.264 1.795 0.60 39.39 215 TYR B N 1
ATOM 4551 N N B TYR B 1 239 ? 29.426 11.263 1.788 0.40 39.37 215 TYR B N 1
ATOM 4552 C CA A TYR B 1 239 ? 28.641 11.473 0.583 0.60 40.14 215 TYR B CA 1
ATOM 4553 C CA B TYR B 1 239 ? 28.637 11.491 0.571 0.40 40.22 215 TYR B CA 1
ATOM 4554 C C A TYR B 1 239 ? 29.219 12.615 -0.266 0.60 39.75 215 TYR B C 1
ATOM 4555 C C B TYR B 1 239 ? 29.227 12.615 -0.273 0.40 40.06 215 TYR B C 1
ATOM 4556 O O A TYR B 1 239 ? 29.277 12.524 -1.481 0.60 39.63 215 TYR B O 1
ATOM 4557 O O B TYR B 1 239 ? 29.292 12.520 -1.492 0.40 39.96 215 TYR B O 1
ATOM 4574 N N . GLU B 1 240 ? 29.669 13.672 0.389 1.00 40.86 216 GLU B N 1
ATOM 4575 C CA . GLU B 1 240 ? 30.255 14.812 -0.294 1.00 42.43 216 GLU B CA 1
ATOM 4576 C C . GLU B 1 240 ? 31.523 14.422 -1.032 1.00 42.56 216 GLU B C 1
ATOM 4577 O O . GLU B 1 240 ? 31.829 14.968 -2.096 1.00 43.55 216 GLU B O 1
ATOM 4583 N N . ASP B 1 241 ? 32.259 13.476 -0.457 1.00 40.73 217 ASP B N 1
ATOM 4584 C CA . ASP B 1 241 ? 33.472 12.970 -1.063 1.00 39.94 217 ASP B CA 1
ATOM 4585 C C . ASP B 1 241 ? 33.090 12.163 -2.276 1.00 39.70 217 ASP B C 1
ATOM 4586 O O . ASP B 1 241 ? 33.640 12.355 -3.347 1.00 40.61 217 ASP B O 1
ATOM 4591 N N . LYS B 1 242 ? 32.130 11.254 -2.120 1.00 39.42 218 LYS B N 1
ATOM 4592 C CA . LYS B 1 242 ? 31.716 10.418 -3.244 1.00 38.77 218 LYS B CA 1
ATOM 4593 C C . LYS B 1 242 ? 31.253 11.270 -4.432 1.00 37.84 218 LYS B C 1
ATOM 4594 O O . LYS B 1 242 ? 31.574 10.965 -5.576 1.00 36.62 218 LYS B O 1
ATOM 4600 N N A GLU B 1 243 ? 30.485 12.319 -4.146 0.60 38.69 219 GLU B N 1
ATOM 4601 N N B GLU B 1 243 ? 30.499 12.328 -4.148 0.40 37.96 219 GLU B N 1
ATOM 4602 C CA A GLU B 1 243 ? 29.971 13.215 -5.186 0.60 39.45 219 GLU B CA 1
ATOM 4603 C CA B GLU B 1 243 ? 29.999 13.207 -5.196 0.40 38.16 219 GLU B CA 1
ATOM 4604 C C A GLU B 1 243 ? 31.110 13.950 -5.897 0.60 38.32 219 GLU B C 1
ATOM 4605 C C B GLU B 1 243 ? 31.151 13.888 -5.912 0.40 37.49 219 GLU B C 1
ATOM 4606 O O A GLU B 1 243 ? 31.076 14.103 -7.116 0.60 39.41 219 GLU B O 1
ATOM 4607 O O B GLU B 1 243 ? 31.172 13.945 -7.143 0.40 38.03 219 GLU B O 1
ATOM 4618 N N . ALA B 1 244 ? 32.114 14.391 -5.143 1.00 35.93 220 ALA B N 1
ATOM 4619 C CA . ALA B 1 244 ? 33.264 15.064 -5.733 1.00 35.89 220 ALA B CA 1
ATOM 4620 C C . ALA B 1 244 ? 33.992 14.099 -6.681 1.00 35.54 220 ALA B C 1
ATOM 4621 O O . ALA B 1 244 ? 34.435 14.511 -7.761 1.00 36.04 220 ALA B O 1
ATOM 4623 N N . LEU B 1 245 ? 34.090 12.819 -6.301 1.00 33.88 221 LEU B N 1
ATOM 4624 C CA . LEU B 1 245 ? 34.762 11.837 -7.150 1.00 33.75 221 LEU B CA 1
ATOM 4625 C C . LEU B 1 245 ? 33.956 11.592 -8.414 1.00 34.17 221 LEU B C 1
ATOM 4626 O O . LEU B 1 245 ? 34.516 11.562 -9.518 1.00 33.97 221 LEU B O 1
ATOM 4631 N N . CYS B 1 246 ? 32.650 11.399 -8.251 1.00 34.32 222 CYS B N 1
ATOM 4632 C CA . CYS B 1 246 ? 31.762 11.194 -9.385 1.00 36.39 222 CYS B CA 1
ATOM 4633 C C . CYS B 1 246 ? 31.766 12.401 -10.364 1.00 38.38 222 CYS B C 1
ATOM 4634 O O . CYS B 1 246 ? 31.731 12.223 -11.574 1.00 38.45 222 CYS B O 1
ATOM 4637 N N . GLU B 1 247 ? 31.843 13.617 -9.837 1.00 39.47 223 GLU B N 1
ATOM 4638 C CA . GLU B 1 247 ? 31.817 14.800 -10.684 1.00 42.56 223 GLU B CA 1
ATOM 4639 C C . GLU B 1 247 ? 33.041 14.830 -11.583 1.00 42.96 223 GLU B C 1
ATOM 4640 O O . GLU B 1 247 ? 32.945 15.216 -12.734 1.00 43.47 223 GLU B O 1
ATOM 4646 N N . LEU B 1 248 ? 34.194 14.409 -11.073 1.00 43.56 224 LEU B N 1
ATOM 4647 C CA . LEU B 1 248 ? 35.388 14.403 -11.883 1.00 42.22 224 LEU B CA 1
ATOM 4648 C C . LEU B 1 248 ? 35.345 13.297 -12.921 1.00 42.22 224 LEU B C 1
ATOM 4649 O O . LEU B 1 248 ? 35.673 13.503 -14.083 1.00 42.49 224 LEU B O 1
ATOM 4654 N N . ALA B 1 249 ? 34.949 12.107 -12.509 1.00 41.90 225 ALA B N 1
ATOM 4655 C CA . ALA B 1 249 ? 34.925 10.987 -13.447 1.00 41.27 225 ALA B CA 1
ATOM 4656 C C . ALA B 1 249 ? 33.835 11.158 -14.499 1.00 40.32 225 ALA B C 1
ATOM 4657 O O . ALA B 1 249 ? 34.078 10.921 -15.678 1.00 40.37 225 ALA B O 1
ATOM 4659 N N . PHE B 1 250 ? 32.643 11.574 -14.083 1.00 39.85 226 PHE B N 1
ATOM 4660 C CA . PHE B 1 250 ? 31.525 11.710 -15.029 1.00 39.81 226 PHE B CA 1
ATOM 4661 C C . PHE B 1 250 ? 31.706 12.838 -16.034 1.00 41.01 226 PHE B C 1
ATOM 4662 O O . PHE B 1 250 ? 31.188 12.757 -17.160 1.00 39.69 226 PHE B O 1
ATOM 4670 N N . SER B 1 251 ? 32.443 13.872 -15.629 1.00 42.26 227 SER B N 1
ATOM 4671 C CA . SER B 1 251 ? 32.738 15.010 -16.487 1.00 43.55 227 SER B CA 1
ATOM 4672 C C . SER B 1 251 ? 33.942 14.711 -17.367 1.00 43.33 227 SER B C 1
ATOM 4673 O O . SER B 1 251 ? 34.281 15.507 -18.231 1.00 44.00 227 SER B O 1
ATOM 4676 N N . GLY B 1 252 ? 34.604 13.579 -17.124 1.00 43.66 228 GLY B N 1
ATOM 4677 C CA . GLY B 1 252 ? 35.807 13.198 -17.876 1.00 42.16 228 GLY B CA 1
ATOM 4678 C C . GLY B 1 252 ? 37.020 14.118 -17.701 1.00 41.63 228 GLY B C 1
ATOM 4679 O O . GLY B 1 252 ? 37.907 14.123 -18.554 1.00 41.00 228 GLY B O 1
ATOM 4680 N N . TYR B 1 253 ? 37.068 14.874 -16.599 1.00 41.91 229 TYR B N 1
ATOM 4681 C CA . TYR B 1 253 ? 38.184 15.815 -16.304 1.00 41.48 229 TYR B CA 1
ATOM 4682 C C . TYR B 1 253 ? 39.524 15.250 -16.731 1.00 40.99 229 TYR B C 1
ATOM 4683 O O . TYR B 1 253 ? 39.885 14.140 -16.359 1.00 40.91 229 TYR B O 1
ATOM 4692 N N . GLU B 1 254 ? 40.259 16.035 -17.520 1.00 42.36 230 GLU B N 1
ATOM 4693 C CA . GLU B 1 254 ? 41.507 15.576 -18.147 1.00 43.29 230 GLU B CA 1
ATOM 4694 C C . GLU B 1 254 ? 42.551 14.912 -17.262 1.00 43.40 230 GLU B C 1
ATOM 4695 O O . GLU B 1 254 ? 43.257 14.021 -17.722 1.00 44.58 230 GLU B O 1
ATOM 4701 N N . LYS B 1 255 ? 42.659 15.324 -16.012 1.00 43.68 231 LYS B N 1
ATOM 4702 C CA . LYS B 1 255 ? 43.694 14.758 -15.160 1.00 43.45 231 LYS B CA 1
ATOM 4703 C C . LYS B 1 255 ? 43.319 13.496 -14.336 1.00 42.21 231 LYS B C 1
ATOM 4704 O O . LYS B 1 255 ? 44.189 12.965 -13.640 1.00 42.13 231 LYS B O 1
ATOM 4710 N N . VAL B 1 256 ? 42.071 13.009 -14.411 1.00 39.22 232 VAL B N 1
ATOM 4711 C CA . VAL B 1 256 ? 41.716 11.776 -13.697 1.00 38.30 232 VAL B CA 1
ATOM 4712 C C . VAL B 1 256 ? 41.646 10.593 -14.641 1.00 37.63 232 VAL B C 1
ATOM 4713 O O . VAL B 1 256 ? 41.145 10.687 -15.757 1.00 37.83 232 VAL B O 1
ATOM 4717 N N . MET B 1 257 ? 42.180 9.474 -14.176 1.00 36.82 233 MET B N 1
ATOM 4718 C CA . MET B 1 257 ? 42.212 8.248 -14.943 1.00 36.34 233 MET B CA 1
ATOM 4719 C C . MET B 1 257 ? 41.621 7.136 -14.100 1.00 36.52 233 MET B C 1
ATOM 4720 O O . MET B 1 257 ? 41.695 7.199 -12.874 1.00 36.63 233 MET B O 1
ATOM 4725 N N . PHE B 1 258 ? 41.032 6.127 -14.735 1.00 35.41 234 PHE B N 1
ATOM 4726 C CA . PHE B 1 258 ? 40.501 4.995 -13.997 1.00 34.82 234 PHE B CA 1
ATOM 4727 C C . PHE B 1 258 ? 41.629 4.070 -13.561 1.00 35.31 234 PHE B C 1
ATOM 4728 O O . PHE B 1 258 ? 42.499 3.712 -14.354 1.00 35.96 234 PHE B O 1
ATOM 4736 N N . GLY B 1 259 ? 41.608 3.688 -12.289 1.00 36.08 235 GLY B N 1
ATOM 4737 C CA . GLY B 1 259 ? 42.598 2.765 -11.689 1.00 33.88 235 GLY B CA 1
ATOM 4738 C C . GLY B 1 259 ? 41.754 1.982 -10.708 1.00 33.85 235 GLY B C 1
ATOM 4739 O O . GLY B 1 259 ? 41.294 2.537 -9.732 1.00 35.37 235 GLY B O 1
ATOM 4740 N N . SER B 1 260 ? 41.560 0.699 -10.962 1.00 31.88 236 SER B N 1
ATOM 4741 C CA . SER B 1 260 ? 40.642 -0.098 -10.177 1.00 32.29 236 SER B CA 1
ATOM 4742 C C . SER B 1 260 ? 41.067 -0.349 -8.765 1.00 33.50 236 SER B C 1
ATOM 4743 O O . SER B 1 260 ? 40.256 -0.351 -7.857 1.00 34.60 236 SER B O 1
ATOM 4746 N N . ASP B 1 261 ? 42.357 -0.553 -8.600 1.00 36.24 237 ASP B N 1
ATOM 4747 C CA . ASP B 1 261 ? 42.929 -0.983 -7.346 1.00 38.35 237 ASP B CA 1
ATOM 4748 C C . ASP B 1 261 ? 42.280 -2.341 -7.031 1.00 39.45 237 ASP B C 1
ATOM 4749 O O . ASP B 1 261 ? 42.031 -2.666 -5.878 1.00 37.79 237 ASP B O 1
ATOM 4754 N N . SER B 1 262 ? 41.985 -3.117 -8.076 1.00 41.58 238 SER B N 1
ATOM 4755 C CA . SER B 1 262 ? 41.415 -4.439 -7.878 1.00 43.54 238 SER B CA 1
ATOM 4756 C C . SER B 1 262 ? 42.482 -5.193 -7.095 1.00 46.01 238 SER B C 1
ATOM 4757 O O . SER B 1 262 ? 43.616 -5.341 -7.543 1.00 44.70 238 SER B O 1
ATOM 4760 N N . ALA B 1 263 ? 42.113 -5.633 -5.905 1.00 49.12 239 ALA B N 1
ATOM 4761 C CA . ALA B 1 263 ? 43.059 -6.255 -4.994 1.00 51.97 239 ALA B CA 1
ATOM 4762 C C . ALA B 1 263 ? 42.420 -7.465 -4.349 1.00 54.00 239 ALA B C 1
ATOM 4763 O O . ALA B 1 263 ? 41.733 -7.350 -3.343 1.00 54.28 239 ALA B O 1
ATOM 4765 N N . PRO B 1 264 ? 42.631 -8.635 -4.930 1.00 56.50 240 PRO B N 1
ATOM 4766 C CA . PRO B 1 264 ? 42.010 -9.800 -4.350 1.00 58.79 240 PRO B CA 1
ATOM 4767 C C . PRO B 1 264 ? 42.713 -10.341 -3.123 1.00 60.81 240 PRO B C 1
ATOM 4768 O O . PRO B 1 264 ? 43.890 -10.053 -2.877 1.00 59.70 240 PRO B O 1
ATOM 4772 N N . HIS B 1 265 ? 41.953 -11.113 -2.365 1.00 64.00 241 HIS B N 1
ATOM 4773 C CA . HIS B 1 265 ? 42.436 -11.833 -1.201 1.00 67.27 241 HIS B CA 1
ATOM 4774 C C . HIS B 1 265 ? 41.712 -13.165 -1.152 1.00 68.82 241 HIS B C 1
ATOM 4775 O O . HIS B 1 265 ? 40.515 -13.234 -1.450 1.00 66.69 241 HIS B O 1
ATOM 4782 N N . PRO B 1 266 ? 42.437 -14.235 -0.786 1.00 72.28 242 PRO B N 1
ATOM 4783 C CA . PRO B 1 266 ? 41.800 -15.542 -0.746 1.00 74.93 242 PRO B CA 1
ATOM 4784 C C . PRO B 1 266 ? 40.679 -15.588 0.296 1.00 77.75 242 PRO B C 1
ATOM 4785 O O . PRO B 1 266 ? 40.867 -15.126 1.422 1.00 77.99 242 PRO B O 1
ATOM 4789 N N . LYS B 1 267 ? 39.520 -16.119 -0.088 1.00 81.13 243 LYS B N 1
ATOM 4790 C CA . LYS B 1 267 ? 38.378 -16.231 0.829 1.00 83.71 243 LYS B CA 1
ATOM 4791 C C . LYS B 1 267 ? 38.774 -17.130 2.007 1.00 85.66 243 LYS B C 1
ATOM 4792 O O . LYS B 1 267 ? 39.383 -18.184 1.804 1.00 85.60 243 LYS B O 1
ATOM 4798 N N . ASP B 1 268 ? 38.434 -16.709 3.229 1.00 88.01 244 ASP B N 1
ATOM 4799 C CA . ASP B 1 268 ? 38.770 -17.480 4.443 1.00 89.68 244 ASP B CA 1
ATOM 4800 C C . ASP B 1 268 ? 37.989 -18.798 4.499 1.00 89.99 244 ASP B C 1
ATOM 4801 O O . ASP B 1 268 ? 37.952 -19.468 5.535 1.00 91.23 244 ASP B O 1
ATOM 4806 N N . GLY B 1 274 ? 36.729 -12.768 7.508 1.00 71.49 250 GLY B N 1
ATOM 4807 C CA . GLY B 1 274 ? 36.310 -11.431 7.088 1.00 71.82 250 GLY B CA 1
ATOM 4808 C C . GLY B 1 274 ? 37.010 -10.288 7.822 1.00 72.00 250 GLY B C 1
ATOM 4809 O O . GLY B 1 274 ? 36.523 -9.812 8.865 1.00 70.40 250 GLY B O 1
ATOM 4810 N N . CYS B 1 275 ? 38.149 -9.846 7.270 1.00 71.47 251 CYS B N 1
ATOM 4811 C CA . CYS B 1 275 ? 38.930 -8.744 7.866 1.00 71.55 251 CYS B CA 1
ATOM 4812 C C . CYS B 1 275 ? 39.986 -8.060 6.949 1.00 68.94 251 CYS B C 1
ATOM 4813 O O . CYS B 1 275 ? 40.295 -6.888 7.163 1.00 67.89 251 CYS B O 1
ATOM 4816 N N . ALA B 1 276 ? 40.541 -8.766 5.959 1.00 66.43 252 ALA B N 1
ATOM 4817 C CA . ALA B 1 276 ? 41.567 -8.162 5.061 1.00 64.85 252 ALA B CA 1
ATOM 4818 C C . ALA B 1 276 ? 41.000 -7.046 4.130 1.00 62.26 252 ALA B C 1
ATOM 4819 O O . ALA B 1 276 ? 39.868 -7.133 3.640 1.00 61.30 252 ALA B O 1
ATOM 4821 N N . ALA B 1 277 ? 41.796 -6.000 3.908 1.00 59.20 253 ALA B N 1
ATOM 4822 C CA . ALA B 1 277 ? 41.371 -4.865 3.086 1.00 57.34 253 ALA B CA 1
ATOM 4823 C C . ALA B 1 277 ? 41.570 -5.150 1.615 1.00 55.35 253 ALA B C 1
ATOM 4824 O O . ALA B 1 277 ? 42.546 -5.787 1.216 1.00 54.63 253 ALA B O 1
ATOM 4826 N N . GLY B 1 278 ? 40.623 -4.682 0.810 1.00 53.35 254 GLY B N 1
ATOM 4827 C CA . GLY B 1 278 ? 40.692 -4.857 -0.636 1.00 51.75 254 GLY B CA 1
ATOM 4828 C C . GLY B 1 278 ? 39.398 -5.358 -1.255 1.00 49.35 254 GLY B C 1
ATOM 4829 O O . GLY B 1 278 ? 38.681 -6.150 -0.641 1.00 48.71 254 GLY B O 1
ATOM 4830 N N . VAL B 1 279 ? 39.130 -4.884 -2.478 1.00 45.67 255 VAL B N 1
ATOM 4831 C CA . VAL B 1 279 ? 37.965 -5.239 -3.263 1.00 43.59 255 VAL B CA 1
ATOM 4832 C C . VAL B 1 279 ? 38.450 -5.831 -4.591 1.00 43.16 255 VAL B C 1
ATOM 4833 O O . VAL B 1 279 ? 39.316 -5.249 -5.241 1.00 43.89 255 VAL B O 1
ATOM 4837 N N . PHE B 1 280 ? 37.924 -6.990 -4.995 1.00 41.86 256 PHE B N 1
ATOM 4838 C CA . PHE B 1 280 ? 38.306 -7.596 -6.291 1.00 41.01 256 PHE B CA 1
ATOM 4839 C C . PHE B 1 280 ? 37.246 -7.236 -7.308 1.00 40.10 256 PHE B C 1
ATOM 4840 O O . PHE B 1 280 ? 36.267 -7.940 -7.459 1.00 40.78 256 PHE B O 1
ATOM 4848 N N . SER B 1 281 ? 37.448 -6.127 -8.009 1.00 39.55 257 SER B N 1
ATOM 4849 C CA . SER B 1 281 ? 36.445 -5.632 -8.953 1.00 38.75 257 SER B CA 1
ATOM 4850 C C . SER B 1 281 ? 36.697 -5.985 -10.414 1.00 39.71 257 SER B C 1
ATOM 4851 O O . SER B 1 281 ? 35.819 -5.773 -11.252 1.00 39.72 257 SER B O 1
ATOM 4854 N N . ALA B 1 282 ? 37.877 -6.546 -10.698 1.00 38.86 258 ALA B N 1
ATOM 4855 C CA . ALA B 1 282 ? 38.302 -6.836 -12.055 1.00 38.78 258 ALA B CA 1
ATOM 4856 C C . ALA B 1 282 ? 37.224 -7.275 -13.042 1.00 38.93 258 ALA B C 1
ATOM 4857 O O . ALA B 1 282 ? 36.942 -6.555 -13.994 1.00 39.37 258 ALA B O 1
ATOM 4859 N N . PRO B 1 283 ? 36.603 -8.448 -12.815 1.00 38.70 259 PRO B N 1
ATOM 4860 C CA . PRO B 1 283 ? 35.637 -8.973 -13.790 1.00 38.48 259 PRO B CA 1
ATOM 4861 C C . PRO B 1 283 ? 34.338 -8.181 -13.972 1.00 38.72 259 PRO B C 1
ATOM 4862 O O . PRO B 1 283 ? 33.600 -8.447 -14.918 1.00 38.09 259 PRO B O 1
ATOM 4866 N N . VAL B 1 284 ? 34.056 -7.217 -13.105 1.00 37.77 260 VAL B N 1
ATOM 4867 C CA . VAL B 1 284 ? 32.813 -6.480 -13.253 1.00 37.25 260 VAL B CA 1
ATOM 4868 C C . VAL B 1 284 ? 33.013 -5.019 -13.611 1.00 36.72 260 VAL B C 1
ATOM 4869 O O . VAL B 1 284 ? 32.036 -4.290 -13.760 1.00 37.94 260 VAL B O 1
ATOM 4873 N N . ILE B 1 285 ? 34.265 -4.600 -13.800 1.00 35.54 261 ILE B N 1
ATOM 4874 C CA . ILE B 1 285 ? 34.554 -3.188 -14.052 1.00 35.22 261 ILE B CA 1
ATOM 4875 C C . ILE B 1 285 ? 33.806 -2.531 -15.217 1.00 35.43 261 ILE B C 1
ATOM 4876 O O . ILE B 1 285 ? 33.114 -1.525 -15.029 1.00 36.11 261 ILE B O 1
ATOM 4881 N N . LEU B 1 286 ? 33.961 -3.083 -16.414 1.00 35.66 262 LEU B N 1
ATOM 4882 C CA . LEU B 1 286 ? 33.369 -2.472 -17.591 1.00 36.63 262 LEU B CA 1
ATOM 4883 C C . LEU B 1 286 ? 31.843 -2.422 -17.546 1.00 36.37 262 LEU B C 1
ATOM 4884 O O . LEU B 1 286 ? 31.251 -1.378 -17.823 1.00 37.44 262 LEU B O 1
ATOM 4889 N N . PRO B 1 287 ? 31.202 -3.547 -17.210 1.00 37.38 263 PRO B N 1
ATOM 4890 C CA . PRO B 1 287 ? 29.758 -3.520 -17.113 1.00 38.47 263 PRO B CA 1
ATOM 4891 C C . PRO B 1 287 ? 29.268 -2.507 -16.095 1.00 38.04 263 PRO B C 1
ATOM 4892 O O . PRO B 1 287 ? 28.361 -1.751 -16.377 1.00 40.53 263 PRO B O 1
ATOM 4896 N N . VAL B 1 288 ? 29.872 -2.468 -14.918 1.00 37.92 264 VAL B N 1
ATOM 4897 C CA . VAL B 1 288 ? 29.388 -1.535 -13.903 1.00 37.09 264 VAL B CA 1
ATOM 4898 C C . VAL B 1 288 ? 29.660 -0.094 -14.325 1.00 37.27 264 VAL B C 1
ATOM 4899 O O . VAL B 1 288 ? 28.814 0.766 -14.103 1.00 35.51 264 VAL B O 1
ATOM 4903 N N . LEU B 1 289 ? 30.813 0.178 -14.950 1.00 37.75 265 LEU B N 1
ATOM 4904 C CA . LEU B 1 289 ? 31.098 1.566 -15.417 1.00 39.14 265 LEU B CA 1
ATOM 4905 C C . LEU B 1 289 ? 30.126 1.973 -16.540 1.00 39.75 265 LEU B C 1
ATOM 4906 O O . LEU B 1 289 ? 29.661 3.136 -16.605 1.00 38.72 265 LEU B O 1
ATOM 4911 N N . ALA B 1 290 ? 29.832 1.007 -17.416 1.00 39.19 266 ALA B N 1
ATOM 4912 C CA . ALA B 1 290 ? 28.903 1.200 -18.524 1.00 39.97 266 ALA B CA 1
ATOM 4913 C C . ALA B 1 290 ? 27.587 1.743 -17.997 1.00 40.96 266 ALA B C 1
ATOM 4914 O O . ALA B 1 290 ? 27.159 2.823 -18.393 1.00 40.54 266 ALA B O 1
ATOM 4916 N N . GLU B 1 291 ? 26.954 0.975 -17.100 1.00 41.30 267 GLU B N 1
ATOM 4917 C CA . GLU B 1 291 ? 25.682 1.360 -16.465 1.00 42.41 267 GLU B CA 1
ATOM 4918 C C . GLU B 1 291 ? 25.808 2.710 -15.761 1.00 40.76 267 GLU B C 1
ATOM 4919 O O . GLU B 1 291 ? 24.982 3.585 -15.926 1.00 39.28 267 GLU B O 1
ATOM 4925 N N . LEU B 1 292 ? 26.870 2.865 -14.982 1.00 41.09 268 LEU B N 1
ATOM 4926 C CA . LEU B 1 292 ? 27.114 4.100 -14.221 1.00 41.60 268 LEU B CA 1
ATOM 4927 C C . LEU B 1 292 ? 27.181 5.348 -15.121 1.00 41.37 268 LEU B C 1
ATOM 4928 O O . LEU B 1 292 ? 26.534 6.339 -14.841 1.00 42.03 268 LEU B O 1
ATOM 4933 N N . PHE B 1 293 ? 27.943 5.285 -16.210 1.00 41.76 269 PHE B N 1
ATOM 4934 C CA . PHE B 1 293 ? 28.066 6.433 -17.110 1.00 43.09 269 PHE B CA 1
ATOM 4935 C C . PHE B 1 293 ? 26.814 6.650 -18.002 1.00 45.30 269 PHE B C 1
ATOM 4936 O O . PHE B 1 293 ? 26.516 7.784 -18.380 1.00 45.43 269 PHE B O 1
ATOM 4944 N N . LYS B 1 294 ? 26.100 5.585 -18.350 1.00 46.33 270 LYS B N 1
ATOM 4945 C CA . LYS B 1 294 ? 24.873 5.771 -19.111 1.00 48.67 270 LYS B CA 1
ATOM 4946 C C . LYS B 1 294 ? 23.857 6.540 -18.273 1.00 48.34 270 LYS B C 1
ATOM 4947 O O . LYS B 1 294 ? 23.179 7.427 -18.773 1.00 48.86 270 LYS B O 1
ATOM 4953 N N A GLN B 1 295 ? 23.777 6.204 -16.994 0.60 48.63 271 GLN B N 1
ATOM 4954 N N B GLN B 1 295 ? 23.775 6.202 -16.992 0.40 47.73 271 GLN B N 1
ATOM 4955 C CA A GLN B 1 295 ? 22.845 6.857 -16.073 0.60 48.79 271 GLN B CA 1
ATOM 4956 C CA B GLN B 1 295 ? 22.835 6.850 -16.086 0.40 47.11 271 GLN B CA 1
ATOM 4957 C C A GLN B 1 295 ? 23.270 8.277 -15.699 0.60 48.18 271 GLN B C 1
ATOM 4958 C C B GLN B 1 295 ? 23.265 8.271 -15.700 0.40 47.29 271 GLN B C 1
ATOM 4959 O O A GLN B 1 295 ? 22.429 9.155 -15.510 0.60 48.31 271 GLN B O 1
ATOM 4960 O O B GLN B 1 295 ? 22.422 9.144 -15.496 0.40 47.43 271 GLN B O 1
ATOM 4971 N N . ASN B 1 296 ? 24.573 8.506 -15.616 1.00 47.78 272 ASN B N 1
ATOM 4972 C CA . ASN B 1 296 ? 25.089 9.794 -15.169 1.00 46.97 272 ASN B CA 1
ATOM 4973 C C . ASN B 1 296 ? 26.013 10.572 -16.079 1.00 47.94 272 ASN B C 1
ATOM 4974 O O . ASN B 1 296 ? 26.457 11.660 -15.692 1.00 46.33 272 ASN B O 1
ATOM 4979 N N . SER B 1 297 ? 26.327 10.049 -17.265 1.00 47.44 273 SER B N 1
ATOM 4980 C CA . SER B 1 297 ? 27.329 10.720 -18.117 1.00 48.23 273 SER B CA 1
ATOM 4981 C C . SER B 1 297 ? 27.184 10.294 -19.579 1.00 47.74 273 SER B C 1
ATOM 4982 O O . SER B 1 297 ? 26.078 10.098 -20.051 1.00 47.81 273 SER B O 1
ATOM 4985 N N . SER B 1 298 ? 28.291 10.115 -20.283 1.00 48.16 274 SER B N 1
ATOM 4986 C CA . SER B 1 298 ? 28.226 9.739 -21.696 1.00 49.03 274 SER B CA 1
ATOM 4987 C C . SER B 1 298 ? 29.269 8.706 -22.046 1.00 48.68 274 SER B C 1
ATOM 4988 O O . SER B 1 298 ? 30.206 8.494 -21.291 1.00 50.47 274 SER B O 1
ATOM 4991 N N . GLU B 1 299 ? 29.098 8.066 -23.194 1.00 49.09 275 GLU B N 1
ATOM 4992 C CA . GLU B 1 299 ? 30.062 7.083 -23.695 1.00 50.02 275 GLU B CA 1
ATOM 4993 C C . GLU B 1 299 ? 31.426 7.775 -23.912 1.00 49.21 275 GLU B C 1
ATOM 4994 O O . GLU B 1 299 ? 32.481 7.220 -23.590 1.00 47.88 275 GLU B O 1
ATO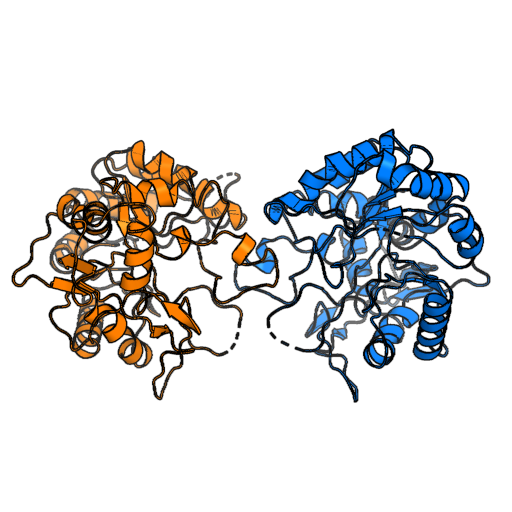M 5000 N N . GLU B 1 300 ? 31.378 8.992 -24.448 1.00 48.69 276 GLU B N 1
ATOM 5001 C CA . GLU B 1 300 ? 32.573 9.772 -24.724 1.00 49.40 276 GLU B CA 1
ATOM 5002 C C . GLU B 1 300 ? 33.346 10.068 -23.425 1.00 46.77 276 GLU B C 1
ATOM 5003 O O . GLU B 1 300 ? 34.562 9.961 -23.398 1.00 46.69 276 GLU B O 1
ATOM 5009 N N . ASN B 1 301 ? 32.654 10.469 -22.362 1.00 43.99 277 ASN B N 1
ATOM 5010 C CA . ASN B 1 301 ? 33.347 10.720 -21.108 1.00 42.18 277 ASN B CA 1
ATOM 5011 C C . ASN B 1 301 ? 33.877 9.419 -20.497 1.00 40.76 277 ASN B C 1
ATOM 5012 O O . ASN B 1 301 ? 34.929 9.420 -19.885 1.00 39.78 277 ASN B O 1
ATOM 5017 N N . LEU B 1 302 ? 33.185 8.305 -20.694 1.00 39.09 278 LEU B N 1
ATOM 5018 C CA . LEU B 1 302 ? 33.692 7.038 -20.168 1.00 39.34 278 LEU B CA 1
ATOM 5019 C C . LEU B 1 302 ? 34.988 6.707 -20.889 1.00 38.92 278 LEU B C 1
ATOM 5020 O O . LEU B 1 302 ? 35.960 6.248 -20.261 1.00 37.97 278 LEU B O 1
ATOM 5025 N N . GLN B 1 303 ? 34.974 6.940 -22.211 1.00 39.29 279 GLN B N 1
ATOM 5026 C CA . GLN B 1 303 ? 36.127 6.719 -23.097 1.00 39.07 279 GLN B CA 1
ATOM 5027 C C . GLN B 1 303 ? 37.332 7.519 -22.641 1.00 38.65 279 GLN B C 1
ATOM 5028 O O . GLN B 1 303 ? 38.452 7.041 -22.757 1.00 39.38 279 GLN B O 1
ATOM 5034 N N . LYS B 1 304 ? 37.094 8.722 -22.114 1.00 39.55 280 LYS B N 1
ATOM 5035 C CA . LYS B 1 304 ? 38.165 9.596 -21.613 1.00 41.30 280 LYS B CA 1
ATOM 5036 C C . LYS B 1 304 ? 38.736 9.076 -20.291 1.00 40.44 280 LYS B C 1
ATOM 5037 O O . LYS B 1 304 ? 39.954 8.943 -20.120 1.00 39.66 280 LYS B O 1
ATOM 5043 N N . PHE B 1 305 ? 37.825 8.791 -19.364 1.00 40.79 281 PHE B N 1
ATOM 5044 C CA . PHE B 1 305 ? 38.146 8.291 -18.029 1.00 39.24 281 PHE B CA 1
ATOM 5045 C C . PHE B 1 305 ? 38.915 6.969 -18.096 1.00 38.78 281 PHE B C 1
ATOM 5046 O O . PHE B 1 305 ? 39.881 6.767 -17.359 1.00 38.23 281 PHE B O 1
ATOM 5054 N N . LEU B 1 306 ? 38.503 6.090 -18.994 1.00 38.58 282 LEU B N 1
ATOM 5055 C CA . LEU B 1 306 ? 39.146 4.777 -19.135 1.00 40.93 282 LEU B CA 1
ATOM 5056 C C . LEU B 1 306 ? 40.334 4.716 -20.049 1.00 41.74 282 LEU B C 1
ATOM 5057 O O . LEU B 1 306 ? 41.084 3.736 -19.994 1.00 43.87 282 LEU B O 1
ATOM 5062 N N . SER B 1 307 ? 40.509 5.697 -20.927 1.00 42.85 283 SER B N 1
ATOM 5063 C CA . SER B 1 307 ? 41.629 5.602 -21.868 1.00 44.39 283 SER B CA 1
ATOM 5064 C C . SER B 1 307 ? 42.222 6.918 -22.361 1.00 45.50 283 SER B C 1
ATOM 5065 O O . SER B 1 307 ? 43.401 7.182 -22.119 1.00 46.02 283 SER B O 1
ATOM 5068 N N . ASP B 1 308 ? 41.412 7.740 -23.032 1.00 45.01 284 ASP B N 1
ATOM 5069 C CA . ASP B 1 308 ? 41.916 8.982 -23.636 1.00 46.25 284 ASP B CA 1
ATOM 5070 C C . ASP B 1 308 ? 42.710 9.860 -22.690 1.00 45.75 284 ASP B C 1
ATOM 5071 O O . ASP B 1 308 ? 43.727 10.393 -23.091 1.00 46.27 284 ASP B O 1
ATOM 5076 N N . ASN B 1 309 ? 42.241 10.050 -21.458 1.00 45.54 285 ASN B N 1
ATOM 5077 C CA . ASN B 1 309 ? 42.981 10.872 -20.508 1.00 44.76 285 ASN B CA 1
ATOM 5078 C C . ASN B 1 309 ? 44.405 10.347 -20.328 1.00 45.34 285 ASN B C 1
ATOM 5079 O O . ASN B 1 309 ? 45.375 11.090 -20.514 1.00 44.91 285 ASN B O 1
ATOM 5084 N N . THR B 1 310 ? 44.533 9.064 -20.011 1.00 45.66 286 THR B N 1
ATOM 5085 C CA . THR B 1 310 ? 45.842 8.453 -19.822 1.00 47.42 286 THR B CA 1
ATOM 5086 C C . THR B 1 310 ? 46.703 8.659 -21.069 1.00 49.19 286 THR B C 1
ATOM 5087 O O . THR B 1 310 ? 47.818 9.170 -20.980 1.00 49.46 286 THR B O 1
ATOM 5091 N N . CYS B 1 311 ? 46.164 8.283 -22.225 1.00 50.15 287 CYS B N 1
ATOM 5092 C CA . CYS B 1 311 ? 46.868 8.435 -23.490 1.00 51.39 287 CYS B CA 1
ATOM 5093 C C . CYS B 1 311 ? 47.342 9.871 -23.742 1.00 50.85 287 CYS B C 1
ATOM 5094 O O . CYS B 1 311 ? 48.387 10.068 -24.313 1.00 53.52 287 CYS B O 1
ATOM 5097 N N . LYS B 1 312 ? 46.591 10.860 -23.299 1.00 50.49 288 LYS B N 1
ATOM 5098 C CA . LYS B 1 312 ? 46.950 12.264 -23.510 1.00 52.47 288 LYS B CA 1
ATOM 5099 C C . LYS B 1 312 ? 48.096 12.730 -22.577 1.00 53.61 288 LYS B C 1
ATOM 5100 O O . LYS B 1 312 ? 48.936 13.554 -22.951 1.00 55.07 288 LYS B O 1
ATOM 5106 N N . ILE B 1 313 ? 48.082 12.220 -21.346 1.00 53.63 289 ILE B N 1
ATOM 5107 C CA . ILE B 1 313 ? 49.059 12.553 -20.315 1.00 52.95 289 ILE B CA 1
ATOM 5108 C C . ILE B 1 313 ? 50.447 11.924 -20.573 1.00 53.04 289 ILE B C 1
ATOM 5109 O O . ILE B 1 313 ? 51.462 12.585 -20.405 1.00 50.76 289 ILE B O 1
ATOM 5114 N N . TYR B 1 314 ? 50.476 10.657 -20.974 1.00 54.15 290 TYR B N 1
ATOM 5115 C CA . TYR B 1 314 ? 51.734 9.939 -21.218 1.00 55.63 290 TYR B CA 1
ATOM 5116 C C . TYR B 1 314 ? 52.039 9.691 -22.701 1.00 57.36 290 TYR B C 1
ATOM 5117 O O . TYR B 1 314 ? 52.973 8.955 -23.030 1.00 57.81 290 TYR B O 1
ATOM 5126 N N . ASP B 1 315 ? 51.245 10.276 -23.591 1.00 59.89 291 ASP B N 1
ATOM 5127 C CA . ASP B 1 315 ? 51.423 10.103 -25.039 1.00 61.71 291 ASP B CA 1
ATOM 5128 C C . ASP B 1 315 ? 51.395 8.679 -25.523 1.00 61.87 291 ASP B C 1
ATOM 5129 O O . ASP B 1 315 ? 52.091 8.366 -26.476 1.00 62.55 291 ASP B O 1
ATOM 5134 N N . LEU B 1 316 ? 50.611 7.809 -24.893 1.00 63.18 292 LEU B N 1
ATOM 5135 C CA . LEU B 1 316 ? 50.555 6.414 -25.341 1.00 63.79 292 LEU B CA 1
ATOM 5136 C C . LEU B 1 316 ? 49.903 6.292 -26.707 1.00 63.80 292 LEU B C 1
ATOM 5137 O O . LEU B 1 316 ? 49.062 7.109 -27.082 1.00 63.90 292 LEU B O 1
ATOM 5142 N N . LYS B 1 317 ? 50.301 5.250 -27.428 1.00 64.75 293 LYS B N 1
ATOM 5143 C CA . LYS B 1 317 ? 49.746 4.905 -28.738 1.00 65.88 293 LYS B CA 1
ATOM 5144 C C . LYS B 1 317 ? 49.755 3.388 -28.808 1.00 65.11 293 LYS B C 1
ATOM 5145 O O . LYS B 1 317 ? 50.513 2.741 -28.076 1.00 63.84 293 LYS B O 1
ATOM 5151 N N . PHE B 1 318 ? 48.939 2.817 -29.688 1.00 65.75 294 PHE B N 1
ATOM 5152 C CA . PHE B 1 318 ? 48.826 1.362 -29.786 1.00 66.55 294 PHE B CA 1
ATOM 5153 C C . PHE B 1 318 ? 48.940 0.838 -31.216 1.00 67.74 294 PHE B C 1
ATOM 5154 O O . PHE B 1 318 ? 48.462 1.469 -32.144 1.00 68.51 294 PHE B O 1
ATOM 5162 N N . LYS B 1 319 ? 49.552 -0.330 -31.386 1.00 69.04 295 LYS B N 1
ATOM 5163 C CA . LYS B 1 319 ? 49.663 -0.945 -32.714 1.00 70.20 295 LYS B CA 1
ATOM 5164 C C . LYS B 1 319 ? 48.320 -1.529 -33.149 1.00 69.42 295 LYS B C 1
ATOM 5165 O O . LYS B 1 319 ? 47.797 -1.200 -34.203 1.00 69.62 295 LYS B O 1
ATOM 5171 N N . GLU B 1 320 ? 47.775 -2.405 -32.322 1.00 68.84 296 GLU B N 1
ATOM 5172 C CA . GLU B 1 320 ? 46.518 -3.064 -32.618 1.00 68.28 296 GLU B CA 1
ATOM 5173 C C . GLU B 1 320 ? 45.485 -2.593 -31.585 1.00 66.68 296 GLU B C 1
ATOM 5174 O O . GLU B 1 320 ? 45.590 -2.931 -30.412 1.00 65.34 296 GLU B O 1
ATOM 5180 N N . ASP B 1 321 ? 44.506 -1.794 -32.009 1.00 64.46 297 ASP B N 1
ATOM 5181 C CA . ASP B 1 321 ? 43.465 -1.319 -31.098 1.00 62.04 297 ASP B CA 1
ATOM 5182 C C . ASP B 1 321 ? 42.665 -2.469 -30.531 1.00 60.80 297 ASP B C 1
ATOM 5183 O O . ASP B 1 321 ? 42.441 -3.463 -31.211 1.00 60.93 297 ASP B O 1
ATOM 5188 N N . LYS B 1 322 ? 42.251 -2.338 -29.273 1.00 58.46 298 LYS B N 1
ATOM 5189 C CA . LYS B 1 322 ? 41.417 -3.342 -28.637 1.00 56.92 298 LYS B CA 1
ATOM 5190 C C . LYS B 1 322 ? 40.060 -2.684 -28.418 1.00 55.31 298 LYS B C 1
ATOM 5191 O O . LYS B 1 322 ? 39.936 -1.707 -27.680 1.00 54.34 298 LYS B O 1
ATOM 5197 N N . ILE B 1 323 ? 39.056 -3.218 -29.093 1.00 53.85 299 ILE B N 1
ATOM 5198 C CA . ILE B 1 323 ? 37.712 -2.691 -29.048 1.00 53.70 299 ILE B CA 1
ATOM 5199 C C . ILE B 1 323 ? 36.855 -3.650 -28.286 1.00 53.17 299 ILE B C 1
ATOM 5200 O O . ILE B 1 323 ? 36.837 -4.837 -28.575 1.00 54.49 299 ILE B O 1
ATOM 5205 N N . LEU B 1 324 ? 36.148 -3.143 -27.290 1.00 52.69 300 LEU B N 1
ATOM 5206 C CA . LEU B 1 324 ? 35.273 -3.989 -26.481 1.00 51.43 300 LEU B CA 1
ATOM 5207 C C . LEU B 1 324 ? 33.873 -3.482 -26.680 1.00 50.18 300 LEU B C 1
ATOM 5208 O O . LEU B 1 324 ? 33.621 -2.286 -26.626 1.00 49.87 300 LEU B O 1
ATOM 5213 N N . THR B 1 325 ? 32.965 -4.409 -26.918 1.00 49.57 301 THR B N 1
ATOM 5214 C CA . THR B 1 325 ? 31.593 -4.083 -27.189 1.00 49.62 301 THR B CA 1
ATOM 5215 C C . THR B 1 325 ? 30.748 -4.694 -26.099 1.00 48.83 301 THR B C 1
ATOM 5216 O O . THR B 1 325 ? 30.884 -5.869 -25.790 1.00 48.27 301 THR B O 1
ATOM 5220 N N . LEU B 1 326 ? 29.875 -3.886 -25.517 1.00 48.68 302 LEU B N 1
ATOM 5221 C CA . LEU B 1 326 ? 29.009 -4.349 -24.453 1.00 50.45 302 LEU B CA 1
ATOM 5222 C C . LEU B 1 326 ? 27.592 -4.611 -24.949 1.00 50.41 302 LEU B C 1
ATOM 5223 O O . LEU B 1 326 ? 27.013 -3.795 -25.658 1.00 49.45 302 LEU B O 1
ATOM 5228 N N . GLU B 1 327 ? 27.037 -5.758 -24.585 1.00 51.53 303 GLU B N 1
ATOM 5229 C CA . GLU B 1 327 ? 25.688 -6.065 -25.001 1.00 53.08 303 GLU B CA 1
ATOM 5230 C C . GLU B 1 327 ? 24.731 -5.934 -23.825 1.00 52.93 303 GLU B C 1
ATOM 5231 O O . GLU B 1 327 ? 25.070 -6.274 -22.695 1.00 53.70 303 GLU B O 1
ATOM 5237 N N . GLU B 1 328 ? 23.546 -5.408 -24.101 1.00 52.17 304 GLU B N 1
ATOM 5238 C CA . GLU B 1 328 ? 22.528 -5.242 -23.089 1.00 53.39 304 GLU B CA 1
ATOM 5239 C C . GLU B 1 328 ? 21.853 -6.601 -22.875 1.00 53.96 304 GLU B C 1
ATOM 5240 O O . GLU B 1 328 ? 20.821 -6.891 -23.461 1.00 54.82 304 GLU B O 1
ATOM 5246 N N . LYS B 1 329 ? 22.481 -7.432 -22.046 1.00 54.59 305 LYS B N 1
ATOM 5247 C CA . LYS B 1 329 ? 22.002 -8.777 -21.727 1.00 55.47 305 LYS B CA 1
ATOM 5248 C C . LYS B 1 329 ? 22.372 -9.139 -20.283 1.00 54.47 305 LYS B C 1
ATOM 5249 O O . LYS B 1 329 ? 23.543 -9.425 -20.001 1.00 54.70 305 LYS B O 1
ATOM 5255 N N . GLU B 1 330 ? 21.376 -9.143 -19.389 1.00 53.16 306 GLU B N 1
ATOM 5256 C CA . GLU B 1 330 ? 21.574 -9.472 -17.966 1.00 52.35 306 GLU B CA 1
ATOM 5257 C C . GLU B 1 330 ? 22.378 -10.736 -17.687 1.00 51.17 306 GLU B C 1
ATOM 5258 O O . GLU B 1 330 ? 22.350 -11.696 -18.456 1.00 51.53 306 GLU B O 1
ATOM 5264 N N . TRP B 1 331 ? 23.101 -10.702 -16.572 1.00 50.52 307 TRP B N 1
ATOM 5265 C CA . TRP B 1 331 ? 23.880 -11.843 -16.075 1.00 49.75 307 TRP B CA 1
ATOM 5266 C C . TRP B 1 331 ? 24.115 -11.647 -14.578 1.00 49.81 307 TRP B C 1
ATOM 5267 O O . TRP B 1 331 ? 24.142 -10.524 -14.089 1.00 49.20 307 TRP B O 1
ATOM 5278 N N . GLN B 1 332 ? 24.285 -12.739 -13.851 1.00 50.79 308 GLN B N 1
ATOM 5279 C CA . GLN B 1 332 ? 24.490 -12.643 -12.420 1.00 51.25 308 GLN B CA 1
ATOM 5280 C C . GLN B 1 332 ? 25.947 -12.898 -12.124 1.00 50.03 308 GLN B C 1
ATOM 5281 O O . GLN B 1 332 ? 26.518 -13.891 -12.592 1.00 50.20 308 GLN B O 1
ATOM 5287 N N . VAL B 1 333 ? 26.558 -11.985 -11.368 1.00 48.19 309 VAL B N 1
ATOM 5288 C CA . VAL B 1 333 ? 27.958 -12.121 -11.014 1.00 47.24 309 VAL B CA 1
ATOM 5289 C C . VAL B 1 333 ? 28.074 -13.337 -10.107 1.00 48.61 309 VAL B C 1
ATOM 5290 O O . VAL B 1 333 ? 27.381 -13.430 -9.102 1.00 49.36 309 VAL B O 1
ATOM 5294 N N . PRO B 1 334 ? 28.949 -14.277 -10.452 1.00 49.73 310 PRO B N 1
ATOM 5295 C CA . PRO B 1 334 ? 29.059 -15.447 -9.592 1.00 50.05 310 PRO B CA 1
ATOM 5296 C C . PRO B 1 334 ? 29.519 -15.086 -8.180 1.00 51.48 310 PRO B C 1
ATOM 5297 O O . PRO B 1 334 ? 30.145 -14.038 -7.967 1.00 51.47 310 PRO B O 1
ATOM 5301 N N . ASN B 1 335 ? 29.200 -15.951 -7.225 1.00 52.40 311 ASN B N 1
ATOM 5302 C CA . ASN B 1 335 ? 29.556 -15.731 -5.832 1.00 53.36 311 ASN B CA 1
ATOM 5303 C C . ASN B 1 335 ? 31.069 -15.757 -5.644 1.00 53.04 311 ASN B C 1
ATOM 5304 O O . ASN B 1 335 ? 31.577 -15.185 -4.690 1.00 52.96 311 ASN B O 1
ATOM 5309 N N . VAL B 1 336 ? 31.781 -16.423 -6.550 1.00 52.70 312 VAL B N 1
ATOM 5310 C CA . VAL B 1 336 ? 33.235 -16.471 -6.497 1.00 53.05 312 VAL B CA 1
ATOM 5311 C C . VAL B 1 336 ? 33.868 -16.756 -7.859 1.00 53.03 312 VAL B C 1
ATOM 5312 O O . VAL B 1 336 ? 33.228 -17.293 -8.755 1.00 52.70 312 VAL B O 1
ATOM 5316 N N . TYR B 1 337 ? 35.117 -16.335 -8.018 1.00 53.66 313 TYR B N 1
ATOM 5317 C CA . TYR B 1 337 ? 35.906 -16.675 -9.186 1.00 54.89 313 TYR B CA 1
ATOM 5318 C C . TYR B 1 337 ? 36.850 -17.670 -8.556 1.00 57.83 313 TYR B C 1
ATOM 5319 O O . TYR B 1 337 ? 37.536 -17.360 -7.578 1.00 57.96 313 TYR B O 1
ATOM 5328 N N . GLU B 1 338 ? 36.862 -18.879 -9.102 1.00 60.96 314 GLU B N 1
ATOM 5329 C CA . GLU B 1 338 ? 37.567 -19.969 -8.470 1.00 63.38 314 GLU B CA 1
ATOM 5330 C C . GLU B 1 338 ? 38.536 -20.750 -9.347 1.00 64.63 314 GLU B C 1
ATOM 5331 O O . GLU B 1 338 ? 38.368 -20.879 -10.565 1.00 63.86 314 GLU B O 1
ATOM 5337 N N . ASP B 1 339 ? 39.533 -21.291 -8.658 1.00 66.78 315 ASP B N 1
ATOM 5338 C CA . ASP B 1 339 ? 40.630 -22.049 -9.215 1.00 68.99 315 ASP B CA 1
ATOM 5339 C C . ASP B 1 339 ? 40.772 -23.244 -8.277 1.00 71.24 315 ASP B C 1
ATOM 5340 O O . ASP B 1 339 ? 40.039 -23.344 -7.294 1.00 71.62 315 ASP B O 1
ATOM 5345 N N . LYS B 1 340 ? 41.703 -24.150 -8.541 1.00 73.31 316 LYS B N 1
ATOM 5346 C CA . LYS B 1 340 ? 41.910 -25.269 -7.619 1.00 74.59 316 LYS B CA 1
ATOM 5347 C C . LYS B 1 340 ? 42.556 -24.748 -6.331 1.00 73.91 316 LYS B C 1
ATOM 5348 O O . LYS B 1 340 ? 42.214 -25.181 -5.226 1.00 73.63 316 LYS B O 1
ATOM 5354 N N . TYR B 1 341 ? 43.478 -23.804 -6.498 1.00 73.31 317 TYR B N 1
ATOM 5355 C CA . TYR B 1 341 ? 44.273 -23.265 -5.397 1.00 73.20 317 TYR B CA 1
ATOM 5356 C C . TYR B 1 341 ? 43.682 -22.058 -4.677 1.00 71.16 317 TYR B C 1
ATOM 5357 O O . TYR B 1 341 ? 44.102 -21.749 -3.559 1.00 71.24 317 TYR B O 1
ATOM 5366 N N . ASN B 1 342 ? 42.722 -21.371 -5.294 1.00 69.08 318 ASN B N 1
ATOM 5367 C CA . ASN B 1 342 ? 42.135 -20.171 -4.672 1.00 66.48 318 ASN B CA 1
ATOM 5368 C C . ASN B 1 342 ? 40.701 -19.857 -5.052 1.00 64.16 318 ASN B C 1
ATOM 5369 O O . ASN B 1 342 ? 40.235 -20.152 -6.141 1.00 62.99 318 ASN B O 1
ATOM 5374 N N . GLN B 1 343 ? 40.023 -19.220 -4.112 1.00 62.87 319 GLN B N 1
ATOM 5375 C CA . GLN B 1 343 ? 38.650 -18.817 -4.260 1.00 61.46 319 GLN B CA 1
ATOM 5376 C C . GLN B 1 343 ? 38.617 -17.324 -3.892 1.00 58.78 319 GLN B C 1
ATOM 5377 O O . GLN B 1 343 ? 39.093 -16.935 -2.822 1.00 59.43 319 GLN B O 1
ATOM 5383 N N . VAL B 1 344 ? 38.092 -16.492 -4.790 1.00 55.61 320 VAL B N 1
ATOM 5384 C CA . VAL B 1 344 ? 38.034 -15.048 -4.575 1.00 52.37 320 VAL B CA 1
ATOM 5385 C C . VAL B 1 344 ? 36.612 -14.548 -4.732 1.00 50.20 320 VAL B C 1
ATOM 5386 O O . VAL B 1 344 ? 35.967 -14.890 -5.706 1.00 48.68 320 VAL B O 1
ATOM 5390 N N . VAL B 1 345 ? 36.125 -13.750 -3.774 1.00 48.30 321 VAL B N 1
ATOM 5391 C CA . VAL B 1 345 ? 34.777 -13.182 -3.856 1.00 47.42 321 VAL B CA 1
ATOM 5392 C C . VAL B 1 345 ? 34.866 -11.846 -4.587 1.00 46.95 321 VAL B C 1
ATOM 5393 O O . VAL B 1 345 ? 35.644 -10.961 -4.200 1.00 47.72 321 VAL B O 1
ATOM 5397 N N . PRO B 1 346 ? 34.093 -11.692 -5.662 1.00 44.35 322 PRO B N 1
ATOM 5398 C CA . PRO B 1 346 ? 34.187 -10.449 -6.391 1.00 42.83 322 PRO B CA 1
ATOM 5399 C C . PRO B 1 346 ? 33.215 -9.385 -5.959 1.00 41.67 322 PRO B C 1
ATOM 5400 O O . PRO B 1 346 ? 32.186 -9.665 -5.351 1.00 40.96 322 PRO B O 1
ATOM 5404 N N . TYR B 1 347 ? 33.553 -8.159 -6.315 1.00 40.86 323 TYR B N 1
ATOM 5405 C CA . TYR B 1 347 ? 32.705 -7.021 -6.055 1.00 40.69 323 TYR B CA 1
ATOM 5406 C C . TYR B 1 347 ? 31.429 -7.308 -6.797 1.00 40.36 323 TYR B C 1
ATOM 5407 O O . TYR B 1 347 ? 31.460 -7.872 -7.882 1.00 40.53 323 TYR B O 1
ATOM 5416 N N . MET B 1 348 ? 30.301 -6.955 -6.205 1.00 41.85 324 MET B N 1
ATOM 5417 C CA . MET B 1 348 ? 28.998 -7.190 -6.822 1.00 43.11 324 MET B CA 1
ATOM 5418 C C . MET B 1 348 ? 28.622 -8.684 -6.886 1.00 42.96 324 MET B C 1
ATOM 5419 O O . MET B 1 348 ? 27.649 -9.048 -7.539 1.00 43.49 324 MET B O 1
ATOM 5424 N N . ALA B 1 349 ? 29.387 -9.546 -6.221 1.00 43.38 325 ALA B N 1
ATOM 5425 C CA . ALA B 1 349 ? 29.054 -10.968 -6.167 1.00 43.68 325 ALA B CA 1
ATOM 5426 C C . ALA B 1 349 ? 27.543 -11.151 -5.931 1.00 43.44 325 ALA B C 1
ATOM 5427 O O . ALA B 1 349 ? 26.953 -10.491 -5.092 1.00 42.91 325 ALA B O 1
ATOM 5429 N N . GLY B 1 350 ? 26.923 -12.037 -6.703 1.00 44.83 326 GLY B N 1
ATOM 5430 C CA . GLY B 1 350 ? 25.500 -12.317 -6.574 1.00 44.58 326 GLY B CA 1
ATOM 5431 C C . GLY B 1 350 ? 24.567 -11.257 -7.155 1.00 45.73 326 GLY B C 1
ATOM 5432 O O . GLY B 1 350 ? 23.357 -11.459 -7.186 1.00 44.33 326 GLY B O 1
ATOM 5433 N N . GLU B 1 351 ? 25.097 -10.125 -7.611 1.00 45.90 327 GLU B N 1
ATOM 5434 C CA . GLU B 1 351 ? 24.228 -9.091 -8.184 1.00 47.44 327 GLU B CA 1
ATOM 5435 C C . GLU B 1 351 ? 23.975 -9.357 -9.649 1.00 46.54 327 GLU B C 1
ATOM 5436 O O . GLU B 1 351 ? 24.697 -10.109 -10.295 1.00 45.28 327 GLU B O 1
ATOM 5442 N N . ILE B 1 352 ? 22.938 -8.725 -10.172 1.00 48.23 328 ILE B N 1
ATOM 5443 C CA . ILE B 1 352 ? 22.573 -8.859 -11.584 1.00 48.32 328 ILE B CA 1
ATOM 5444 C C . ILE B 1 352 ? 22.945 -7.603 -12.334 1.00 46.43 328 ILE B C 1
ATOM 5445 O O . ILE B 1 352 ? 22.451 -6.541 -12.027 1.00 45.95 328 ILE B O 1
ATOM 5450 N N . LEU B 1 353 ? 23.820 -7.734 -13.319 1.00 46.06 329 LEU B N 1
ATOM 5451 C CA . LEU B 1 353 ? 24.270 -6.582 -14.096 1.00 45.71 329 LEU B CA 1
ATOM 5452 C C . LEU B 1 353 ? 23.544 -6.514 -15.443 1.00 47.51 329 LEU B C 1
ATOM 5453 O O . LEU B 1 353 ? 23.191 -7.539 -16.031 1.00 47.53 329 LEU B O 1
ATOM 5458 N N . LYS B 1 354 ? 23.351 -5.291 -15.925 1.00 49.31 330 LYS B N 1
ATOM 5459 C CA . LYS B 1 354 ? 22.600 -5.025 -17.148 1.00 50.69 330 LYS B CA 1
ATOM 5460 C C . LYS B 1 354 ? 23.397 -5.243 -18.439 1.00 50.48 330 LYS B C 1
ATOM 5461 O O . LYS B 1 354 ? 22.821 -5.625 -19.460 1.00 49.84 330 LYS B O 1
ATOM 5467 N N . PHE B 1 355 ? 24.713 -5.014 -18.387 1.00 50.19 331 PHE B N 1
ATOM 5468 C CA . PHE B 1 355 ? 25.576 -5.141 -19.557 1.00 49.30 331 PHE B CA 1
ATOM 5469 C C . PHE B 1 355 ? 26.570 -6.269 -19.418 1.00 51.44 331 PHE B C 1
ATOM 5470 O O . PHE B 1 355 ? 26.914 -6.683 -18.312 1.00 51.24 331 PHE B O 1
ATOM 5478 N N . GLN B 1 356 ? 27.037 -6.766 -20.557 1.00 53.90 332 GLN B N 1
ATOM 5479 C CA . GLN B 1 356 ? 27.957 -7.895 -20.576 1.00 55.68 332 GLN B CA 1
ATOM 5480 C C . GLN B 1 356 ? 28.855 -7.919 -21.822 1.00 55.97 332 GLN B C 1
ATOM 5481 O O . GLN B 1 356 ? 28.446 -7.519 -22.902 1.00 54.85 332 GLN B O 1
ATOM 5487 N N . LEU B 1 357 ? 30.084 -8.381 -21.651 1.00 57.92 333 LEU B N 1
ATOM 5488 C CA . LEU B 1 357 ? 31.003 -8.560 -22.767 1.00 60.83 333 LEU B CA 1
ATOM 5489 C C . LEU B 1 357 ? 31.018 -10.039 -23.110 1.00 63.49 333 LEU B C 1
ATOM 5490 O O . LEU B 1 357 ? 30.882 -10.895 -22.230 1.00 62.66 333 LEU B O 1
ATOM 5495 N N . LYS B 1 358 ? 31.197 -10.341 -24.385 1.00 66.71 334 LYS B N 1
ATOM 5496 C CA . LYS B 1 358 ? 31.322 -11.728 -24.824 1.00 69.44 334 LYS B CA 1
ATOM 5497 C C . LYS B 1 358 ? 32.769 -12.156 -24.532 1.00 70.19 334 LYS B C 1
ATOM 5498 O O . LYS B 1 358 ? 33.718 -11.533 -25.017 1.00 70.04 334 LYS B O 1
ATOM 5504 N N . HIS B 1 359 ? 32.937 -13.188 -23.713 1.00 71.84 335 HIS B N 1
ATOM 5505 C CA . HIS B 1 359 ? 34.277 -13.700 -23.391 1.00 73.37 335 HIS B CA 1
ATOM 5506 C C . HIS B 1 359 ? 34.480 -15.084 -24.023 1.00 73.84 335 HIS B C 1
ATOM 5507 O O . HIS B 1 359 ? 35.594 -15.430 -24.434 1.00 73.71 335 HIS B O 1
#

Radius of gyration: 29.3 Å; Cα contacts (8 Å, |Δi|>4): 1448; chains: 2; bounding box: 76×50×85 Å

Organism: Campylobacter jejuni subsp. jejuni serotype O:2 (strain ATCC 700819 / NCTC 11168) (NCBI:txid192222)

CATH classification: 3.20.20.140

B-factor: mean 52.22, std 15.12, range [23.97, 105.49]

Foldseek 3Di:
DVDDDDFPWFKFWAFEAAADEQADDPSNLQCLQLQLAPHLEYEYAQLYVQGAAADVVQVVRLVRSCVSNDPGNYYYAYEGEDDQDALVRCVVCLVVHQAYFEADPDARRAPVGHPDLPCVRNPRVQQSCLVSVHAYEYAQFDPPDLQCGRLVSLVSVVVCCVSRVSHQYEHEADAFPSVLVSQVVHPNYAYAHADLSLPDAVCVCVVPHHDQLSAAPSGHHDPVSSVSVNVCQQVLPLRYAYHHNQDWDFDVPGHHARASNPPVLSLVVVCVVRHDSVSNSSRRPVSVCVVVVDDDPDMDMWTKGQDKDFADQWRDDDPGITGHPCHRHIGRMDTPD/DPDDDLQFLAKAWQFEAAAEEQADDPSNLQCLLLQLQPHLEYAYAQVYVPGAAADVVQVVRQVRSVVSNPRPSYHYAYEGEDFQDALVRCVVCLVPHQAYYEDDAADPCGPDDCVRVVRVQVSCLVSVHAYEYAQFHPPDLQCGNLVSLVVVVVSCVVRVSHQYEDEADQFLNVLVSQVVHPNYAYAHALLSLPDAVCVQVVPPHDQLSFAPSHHHDPVSSVSRNVCLQVLPLRYAHHHNQDWDFDPGDDHHARASNPPPLSVSVVNVVRHDSVSNNSRRPVSVCVVVVDDDDDMDMWGKGQDKDFAAQWRDDPVGTTGHDNHRHITRIDTDD

Secondary structure (DSSP, 8-state):
-----SS--EEEES-EEEEE---SHHHHHHHHHHHHTT-SEEEE----SS---SHHHHHHHHHHHHHHHTTS--EEEEBPPPS---HHHHHHHTTT-SB---BTTSSSS-TTSB----HHHHHHHHHHHHHTTPPEEE----SS-GGGTTGGGHHHHHHHHHH-TTS-EEE-S--SHHHHHHHHH-TTEEEEE-SGGGT--HIIIIISS--GGG--SSPP--HHHHHHHHHHHHTT-TTEEE---B---B----S-B--GGGHHHHHHHHHHHHS-HHHHHIIIIIHHHHHHT---SS--EEEEE---EEPPS-EE-SS-EEPPTTTT-EES-EE--/--S-BTTBSEEEES-EEEEE----HHHHHHHHHHHHTT-SEEEEP---SS---SHHHHHHHHHHHHHHH--SS-EEEEB-------HHHHHHHTTT-SB--------------TTTTHHHHHHHHHTT--EEE----SS-TTTTTGGGHHHHHHHHHH-TTS-EEE-S---HHHHHHHTT-TTEEEEE-SGGGT--HIIIIISS--GGG--SSPP--HHHHHHHHHHHHTT-TTEEE---B--------------GGGHHHHHHHHHHHHS-HHHHHIIIIIHHHHHH----SS--EEEEEEEEEE--S-EE-SS-EEPPTTTT-EEEEEE--

InterPro domains:
  IPR002195 Dihydroorotase, conserved site [PS00482] (8-16)
  IPR002195 Dihydroorotase, conserved site [PS00483] (235-246)
  IPR004721 Dihydroorotase homodimeric type [MF_00219] (1-334)
  IPR004721 Dihydroorotase homodimeric type [PIRSF001237] (1-334)
  IPR004721 Dihydroorotase homodimeric type [PTHR43137] (2-334)
  IPR004721 Dihydroorotase homodimeric type [TIGR00856] (2-334)
  IPR004721 Dihydroorotase homodimeric type [cd01294] (1-331)
  IPR006680 Amidohydrolase-related [PF04909] (90-292)
  IPR032466 Metal-dependent hydrolase [SSF51556] (2-333)

Nearest PDB structures (foldseek):
  3pnu-assembly1_A  TM=1.003E+00  e=1.304E-76  Campylobacter jejuni subsp. jejuni NCTC 11168 = ATCC 700819
  3pnu-assembly1_B  TM=9.706E-01  e=3.058E-66  Campylobacter jejuni subsp. jejuni NCTC 11168 = ATCC 700819
  6cty-assembly1_E  TM=9.321E-01  e=1.465E-35  Yersinia pestis
  2z28-assembly1_B  TM=9.228E-01  e=9.499E-36  Escherichia coli
  5vgm-assembly1_B  TM=9.139E-01  e=1.339E-33  Vibrio cholerae